Protein AF-A0A7C4JL17-F1 (afdb_monomer)

Sequence (517 aa):
MGEKPTMKNNINKTLPVIAVALLVILSTLANAVNPIVLAQETATTTPSTGVNASKAVNVTEIVIVKARVLKDMLNKSMYLNISDELKNKIEELLNIDLSTLGIEELREWIHDATKVLASVSSELKMGKAFRVGIVLQRYLNGLREALMNRIKALANKYNLSVEELKEKIEEVLTNTTNASDINKLSRQLLERLRNIETIMVKEFAEKAKEYNYRYTERVRGGEAKGLDVAIKHIREAIKILNRTLEKLKNVNASPQAIETIENIIERLKIVEEVLEGVVEEIGETVKPEVQKVGEAFNATLKMLICRANHSINELLEEVKSLRERAANFSDILSKIDELEVQLLGLMEKLRNVEYVSEVKEILDTVSEVRLKVMQLCRQVNVLTNEYSKKINEKIKEITYNLIKEAEKKLGEVKDLYSKVKKEVESIVCIQIFPPPPKCVIVENIKKMLPFIEKQINEAEQDLSDAKKSFDQQDYAKAMANAQRALAKIIAAENQLSSLERMLKTAEKEPGQQGGNR

Structure (mmCIF, N/CA/C/O backbone):
data_AF-A0A7C4JL17-F1
#
_entry.id   AF-A0A7C4JL17-F1
#
loop_
_atom_site.group_PDB
_atom_site.id
_atom_site.type_symbol
_atom_site.label_atom_id
_atom_site.label_alt_id
_atom_site.label_comp_id
_atom_site.label_asym_id
_atom_site.label_entity_id
_atom_site.label_seq_id
_atom_site.pdbx_PDB_ins_code
_atom_site.Cartn_x
_atom_site.Cartn_y
_atom_site.Cartn_z
_atom_site.occupancy
_atom_site.B_iso_or_equiv
_atom_site.auth_seq_id
_atom_site.auth_comp_id
_atom_site.auth_asym_id
_atom_site.auth_atom_id
_atom_site.pdbx_PDB_model_num
ATOM 1 N N . MET A 1 1 ? 0.763 -35.417 -0.936 1.00 34.88 1 MET A N 1
ATOM 2 C CA . MET A 1 1 ? -0.177 -34.822 -1.910 1.00 34.88 1 MET A CA 1
ATOM 3 C C . MET A 1 1 ? -0.916 -33.711 -1.185 1.00 34.88 1 MET A C 1
ATOM 5 O O . MET A 1 1 ? -1.733 -34.017 -0.334 1.00 34.88 1 MET A O 1
ATOM 9 N N . GLY A 1 2 ? -0.517 -32.454 -1.384 1.00 29.19 2 GLY A N 1
ATOM 10 C CA . GLY A 1 2 ? -1.037 -31.311 -0.627 1.00 29.19 2 GLY A CA 1
ATOM 11 C C . GLY A 1 2 ? -1.358 -30.158 -1.568 1.00 29.19 2 GLY A C 1
ATOM 12 O O . GLY A 1 2 ? -0.508 -29.756 -2.364 1.00 29.19 2 GLY A O 1
ATOM 13 N N . GLU A 1 3 ? -2.600 -29.686 -1.505 1.00 31.14 3 GLU A N 1
ATOM 14 C CA . GLU A 1 3 ? -3.134 -28.575 -2.289 1.00 31.14 3 GLU A CA 1
ATOM 15 C C . GLU A 1 3 ? -2.400 -27.262 -1.972 1.00 31.14 3 GLU A C 1
ATOM 17 O O . GLU A 1 3 ? -2.209 -26.886 -0.816 1.00 31.14 3 GLU A O 1
ATOM 22 N N . LYS A 1 4 ? -1.983 -26.545 -3.023 1.00 27.30 4 LYS A N 1
ATOM 23 C CA . LYS A 1 4 ? -1.422 -25.190 -2.926 1.00 27.30 4 LYS A CA 1
ATOM 24 C C . LYS A 1 4 ? -2.550 -24.168 -2.726 1.00 27.30 4 LYS A C 1
ATOM 26 O O . LYS A 1 4 ? -3.485 -24.162 -3.526 1.00 27.30 4 LYS A O 1
ATOM 31 N N . PRO A 1 5 ? -2.436 -23.218 -1.780 1.00 31.23 5 PRO A N 1
ATOM 32 C CA . PRO A 1 5 ? -3.380 -22.117 -1.676 1.00 31.23 5 PRO A CA 1
ATOM 33 C C . PRO A 1 5 ? -3.057 -21.047 -2.729 1.00 31.23 5 PRO A C 1
ATOM 35 O O . PRO A 1 5 ? -1.978 -20.452 -2.745 1.00 31.23 5 PRO A O 1
ATOM 38 N N . THR A 1 6 ? -4.002 -20.774 -3.626 1.00 30.95 6 THR A N 1
ATOM 39 C CA . THR A 1 6 ? -3.917 -19.668 -4.588 1.00 30.95 6 THR A CA 1
ATOM 40 C C . THR A 1 6 ? -4.226 -18.335 -3.900 1.00 30.95 6 THR A C 1
ATOM 42 O O . THR A 1 6 ? -5.388 -18.013 -3.641 1.00 30.95 6 THR A O 1
ATOM 45 N N . MET A 1 7 ? -3.193 -17.533 -3.622 1.00 30.62 7 MET A N 1
ATOM 46 C CA . MET A 1 7 ? -3.338 -16.139 -3.186 1.00 30.62 7 MET A CA 1
ATOM 47 C C . MET A 1 7 ? -3.744 -15.235 -4.360 1.00 30.62 7 MET A C 1
ATOM 49 O O . MET A 1 7 ? -3.026 -15.088 -5.349 1.00 30.62 7 MET A O 1
ATOM 53 N N . LYS A 1 8 ? -4.912 -14.602 -4.222 1.00 32.41 8 LYS A N 1
ATOM 54 C CA . LYS A 1 8 ? -5.437 -13.554 -5.105 1.00 32.41 8 LYS A CA 1
ATOM 55 C C . LYS A 1 8 ? -4.614 -12.265 -4.941 1.00 32.41 8 LYS A C 1
ATOM 57 O O . LYS A 1 8 ? -4.600 -11.683 -3.861 1.00 32.41 8 LYS A O 1
ATOM 62 N N . ASN A 1 9 ? -3.986 -11.789 -6.019 1.00 34.09 9 ASN A N 1
ATOM 63 C CA . ASN A 1 9 ? -3.338 -10.472 -6.072 1.00 34.09 9 ASN A CA 1
ATOM 64 C C . ASN A 1 9 ? -4.384 -9.342 -6.006 1.00 34.09 9 ASN A C 1
ATOM 66 O O . ASN A 1 9 ? -5.317 -9.300 -6.807 1.00 34.09 9 ASN A O 1
ATOM 70 N N . ASN A 1 10 ? -4.193 -8.408 -5.071 1.00 33.84 10 ASN A N 1
ATOM 71 C CA . ASN A 1 10 ? -5.109 -7.306 -4.745 1.00 33.84 10 ASN A CA 1
ATOM 72 C C . ASN A 1 10 ? -4.818 -5.977 -5.477 1.00 33.84 10 ASN A C 1
ATOM 74 O O . ASN A 1 10 ? -5.416 -4.968 -5.129 1.00 33.84 10 ASN A O 1
ATOM 78 N N . ILE A 1 11 ? -3.959 -5.945 -6.501 1.00 33.44 11 ILE A N 1
ATOM 79 C CA . ILE A 1 11 ? -3.524 -4.668 -7.109 1.00 33.44 11 ILE A CA 1
ATOM 80 C C . ILE A 1 11 ? -4.403 -4.232 -8.303 1.00 33.44 11 ILE A C 1
ATOM 82 O O . ILE A 1 11 ? -4.605 -3.044 -8.498 1.00 33.44 11 ILE A O 1
ATOM 86 N N . ASN A 1 12 ? -5.069 -5.152 -9.016 1.00 36.03 12 ASN A N 1
ATOM 87 C CA . ASN A 1 12 ? -6.008 -4.800 -10.106 1.00 36.03 12 ASN A CA 1
ATOM 88 C C . ASN A 1 12 ? -7.471 -4.642 -9.659 1.00 36.03 12 ASN A C 1
ATOM 90 O O . ASN A 1 12 ? -8.368 -4.510 -10.489 1.00 36.03 12 ASN A O 1
ATOM 94 N N . LYS A 1 13 ? -7.734 -4.655 -8.347 1.00 36.97 13 LYS A N 1
ATOM 95 C CA . LYS A 1 13 ? -9.071 -4.352 -7.831 1.00 36.97 13 LYS A CA 1
ATOM 96 C C . LYS A 1 13 ? -9.331 -2.854 -7.768 1.00 36.97 13 LYS A C 1
ATOM 98 O O . LYS A 1 13 ? -10.483 -2.474 -7.838 1.00 36.97 13 LYS A O 1
ATOM 103 N N . THR A 1 14 ? -8.324 -1.993 -7.676 1.00 33.81 14 THR A N 1
ATOM 104 C CA . THR A 1 14 ? -8.554 -0.587 -7.324 1.00 33.81 14 THR A CA 1
ATOM 105 C C . THR A 1 14 ? -9.186 0.237 -8.440 1.00 33.81 14 THR A C 1
ATOM 107 O O . THR A 1 14 ? -10.085 0.989 -8.125 1.00 33.81 14 THR A O 1
ATOM 110 N N . LEU A 1 15 ? -8.875 0.078 -9.730 1.00 33.06 15 LEU A N 1
ATOM 111 C CA . LEU A 1 15 ? -9.491 0.952 -10.752 1.00 33.06 15 LEU A CA 1
ATOM 112 C C . LEU A 1 15 ? -11.009 0.717 -10.963 1.00 33.06 15 LEU A C 1
ATOM 114 O O . LEU A 1 15 ? -11.773 1.683 -10.908 1.00 33.06 15 LEU A O 1
ATOM 118 N N . PRO A 1 16 ? -11.493 -0.533 -11.128 1.00 37.47 16 PRO A N 1
ATOM 119 C CA . PRO A 1 16 ? -12.928 -0.806 -11.230 1.00 37.47 16 PRO A CA 1
ATOM 120 C C . PRO A 1 16 ? -13.641 -0.647 -9.883 1.00 37.47 16 PRO A C 1
ATOM 122 O O . PRO A 1 16 ? -14.788 -0.219 -9.854 1.00 37.47 16 PRO A O 1
ATOM 125 N N . VAL A 1 17 ? -12.974 -0.949 -8.757 1.00 33.75 17 VAL A N 1
ATOM 126 C CA . VAL A 1 17 ? -13.550 -0.745 -7.416 1.00 33.75 17 VAL A CA 1
ATOM 127 C C . VAL A 1 17 ? -13.583 0.731 -7.045 1.00 33.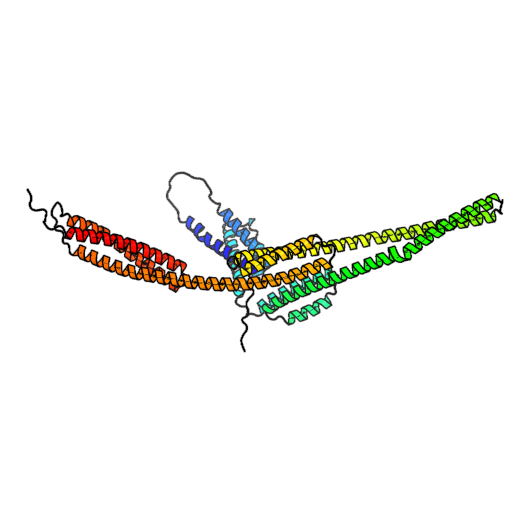75 17 VAL A C 1
ATOM 129 O O . VAL A 1 17 ? -14.509 1.105 -6.355 1.00 33.75 17 VAL A O 1
ATOM 132 N N . ILE A 1 18 ? -12.677 1.586 -7.529 1.00 36.41 18 ILE A N 1
ATOM 133 C CA . ILE A 1 18 ? -12.749 3.045 -7.352 1.00 36.41 18 ILE A CA 1
ATOM 134 C C . ILE A 1 18 ? -13.888 3.614 -8.198 1.00 36.41 18 ILE A C 1
ATOM 136 O O . ILE A 1 18 ? -14.651 4.416 -7.680 1.00 36.41 18 ILE A O 1
ATOM 140 N N . ALA A 1 19 ? -14.089 3.153 -9.438 1.00 35.94 19 ALA A N 1
ATOM 141 C CA . ALA A 1 19 ? -15.230 3.568 -10.261 1.00 35.94 19 ALA A CA 1
ATOM 142 C C . ALA A 1 19 ? -16.581 3.094 -9.681 1.00 35.94 19 ALA A C 1
ATOM 144 O O . ALA A 1 19 ? -17.534 3.866 -9.609 1.00 35.94 19 ALA A O 1
ATOM 145 N N . VAL A 1 20 ? -16.653 1.850 -9.191 1.00 37.78 20 VAL A N 1
ATOM 146 C CA . VAL A 1 20 ? -17.841 1.292 -8.522 1.00 37.78 20 VAL A CA 1
ATOM 147 C C . VAL A 1 20 ? -18.038 1.890 -7.123 1.00 37.78 20 VAL A C 1
ATOM 149 O O . VAL A 1 20 ? -19.175 2.122 -6.735 1.00 37.78 20 VAL A O 1
ATOM 152 N N . ALA A 1 21 ? -16.975 2.200 -6.376 1.00 34.97 21 ALA A N 1
ATOM 153 C CA . ALA A 1 21 ? -17.054 2.883 -5.084 1.00 34.97 21 ALA A CA 1
ATOM 154 C C . ALA A 1 21 ? -17.441 4.353 -5.252 1.00 34.97 21 ALA A C 1
ATOM 156 O O . ALA A 1 21 ? -18.244 4.825 -4.466 1.00 34.97 21 ALA A O 1
ATOM 157 N N . LEU A 1 22 ? -16.980 5.052 -6.294 1.00 37.81 22 LEU A N 1
ATOM 158 C CA . LEU A 1 22 ? -17.466 6.389 -6.655 1.00 37.81 22 LEU A CA 1
ATOM 159 C C . LEU A 1 22 ? -18.948 6.349 -7.034 1.00 37.81 22 LEU A C 1
ATOM 161 O O . LEU A 1 22 ? -19.714 7.153 -6.518 1.00 37.81 22 LEU A O 1
ATOM 165 N N . LEU A 1 23 ? -19.383 5.374 -7.840 1.00 38.16 23 LEU A N 1
ATOM 166 C CA . LEU A 1 23 ? -20.800 5.170 -8.176 1.00 38.16 23 LEU A CA 1
ATOM 167 C C . LEU A 1 23 ? -21.657 4.822 -6.946 1.00 38.16 23 LEU A C 1
ATOM 169 O O . LEU A 1 23 ? -22.775 5.315 -6.820 1.00 38.16 23 LEU A O 1
ATOM 173 N N . VAL A 1 24 ? -21.141 4.018 -6.010 1.00 37.28 24 VAL A N 1
ATOM 174 C CA . VAL A 1 24 ? -21.837 3.664 -4.762 1.00 37.28 24 VAL A CA 1
ATOM 175 C C . VAL A 1 24 ? -21.875 4.851 -3.794 1.00 37.28 24 VAL A C 1
ATOM 177 O O . VAL A 1 24 ? -22.960 5.173 -3.322 1.00 37.28 24 VAL A O 1
ATOM 180 N N . ILE A 1 25 ? -20.761 5.560 -3.577 1.00 37.00 25 ILE A N 1
ATOM 181 C CA . ILE A 1 25 ? -20.659 6.744 -2.702 1.00 37.00 25 ILE A CA 1
ATOM 182 C C . ILE A 1 25 ? -21.536 7.895 -3.226 1.00 37.00 25 ILE A C 1
ATOM 184 O O . ILE A 1 25 ? -22.230 8.551 -2.446 1.00 37.00 25 ILE A O 1
ATOM 188 N N . LEU A 1 26 ? -21.594 8.098 -4.547 1.00 39.69 26 LEU A N 1
ATOM 189 C CA . LEU A 1 26 ? -22.442 9.119 -5.173 1.00 39.69 26 LEU A CA 1
ATOM 190 C C . LEU A 1 26 ? -23.929 8.721 -5.180 1.00 39.69 26 LEU A C 1
ATOM 192 O O . LEU A 1 26 ? -24.779 9.583 -4.967 1.00 39.69 26 LEU A O 1
ATOM 196 N N . SER A 1 27 ? -24.260 7.428 -5.301 1.00 37.34 27 SER A N 1
ATOM 197 C CA . SER A 1 27 ? -25.641 6.941 -5.121 1.00 37.34 27 SER A CA 1
ATOM 198 C C . SER A 1 27 ? -26.127 7.039 -3.665 1.00 37.34 27 SER A C 1
ATOM 200 O O . SER A 1 27 ? -27.294 7.340 -3.421 1.00 37.34 27 SER A O 1
ATOM 202 N N . THR A 1 28 ? -25.235 6.866 -2.680 1.00 35.34 28 THR A N 1
ATOM 203 C CA . THR A 1 28 ? -25.558 7.065 -1.258 1.00 35.34 28 THR A CA 1
ATOM 204 C C . THR A 1 28 ? -25.693 8.543 -0.895 1.00 35.34 28 THR A C 1
ATOM 206 O O . THR A 1 28 ? -26.570 8.884 -0.108 1.00 35.34 28 THR A O 1
ATOM 209 N N . LEU A 1 29 ? -24.911 9.436 -1.516 1.00 34.03 29 LEU A N 1
ATOM 210 C CA . LEU A 1 29 ? -25.085 10.890 -1.392 1.00 34.03 29 LEU A CA 1
ATOM 211 C C . LEU A 1 29 ? -26.396 11.366 -2.041 1.00 34.03 29 LEU A C 1
ATOM 213 O O . LEU A 1 29 ? -27.084 12.207 -1.472 1.00 34.03 29 LEU A O 1
ATOM 217 N N . ALA A 1 30 ? -26.799 10.782 -3.174 1.00 33.91 30 ALA A N 1
ATOM 218 C CA . ALA A 1 30 ? -28.079 11.085 -3.818 1.00 33.91 30 ALA A CA 1
ATOM 219 C C . ALA A 1 30 ? -29.302 10.654 -2.978 1.00 33.91 30 ALA A C 1
ATOM 221 O O . ALA A 1 30 ? -30.322 11.341 -3.002 1.00 33.91 30 ALA A O 1
ATOM 222 N N . ASN A 1 31 ? -29.186 9.570 -2.199 1.00 36.12 31 ASN A N 1
ATOM 223 C CA . ASN A 1 31 ? -30.238 9.094 -1.290 1.00 36.12 31 ASN A CA 1
ATOM 224 C C . ASN A 1 31 ? -30.236 9.800 0.081 1.00 36.12 31 ASN A C 1
ATOM 226 O O . ASN A 1 31 ? -31.291 9.914 0.701 1.00 36.12 31 ASN A O 1
ATOM 230 N N . ALA A 1 32 ? -29.092 10.314 0.547 1.00 31.78 32 ALA A N 1
ATOM 231 C CA . ALA A 1 32 ? -28.976 11.036 1.820 1.00 31.78 32 ALA A CA 1
ATOM 232 C C . ALA A 1 32 ? -29.532 12.476 1.776 1.00 31.78 32 ALA A C 1
ATOM 234 O O . ALA A 1 32 ? -29.839 13.046 2.820 1.00 31.78 32 ALA A O 1
ATOM 235 N N . VAL A 1 33 ? -29.701 13.057 0.583 1.00 32.91 33 VAL A N 1
ATOM 236 C CA . VAL A 1 33 ? -30.260 14.413 0.396 1.00 32.91 33 VAL A CA 1
ATOM 237 C C . VAL A 1 33 ? -31.793 14.403 0.249 1.00 32.91 33 VAL A C 1
ATOM 239 O O . VAL A 1 33 ? -32.441 15.417 0.501 1.00 32.91 33 VAL A O 1
ATOM 242 N N . ASN A 1 34 ? -32.403 13.254 -0.064 1.00 35.84 34 ASN A N 1
ATOM 243 C CA . ASN A 1 34 ? -33.861 13.119 -0.187 1.00 35.84 34 ASN A CA 1
ATOM 244 C C . ASN A 1 34 ? -34.656 13.473 1.094 1.00 35.84 34 ASN A C 1
ATOM 246 O O . ASN A 1 34 ? -35.668 14.161 0.972 1.00 35.84 34 ASN A O 1
ATOM 250 N N . PRO A 1 35 ? -34.233 13.096 2.320 1.00 33.00 35 PRO A N 1
ATOM 251 C CA . PRO A 1 35 ? -34.974 13.479 3.524 1.00 33.00 35 PRO A CA 1
ATOM 252 C C . PRO A 1 35 ? -34.793 14.952 3.934 1.00 33.00 35 PRO A C 1
ATOM 254 O O . PRO A 1 35 ? -35.620 15.465 4.680 1.00 33.00 35 PRO A O 1
ATOM 257 N N . ILE A 1 36 ? -33.764 15.656 3.442 1.00 34.91 36 ILE A N 1
ATOM 258 C CA . ILE A 1 36 ? -33.532 17.078 3.777 1.00 34.91 36 ILE A CA 1
ATOM 259 C C . ILE A 1 36 ? -34.466 17.995 2.970 1.00 34.91 36 ILE A C 1
ATOM 261 O O . ILE A 1 36 ? -34.885 19.034 3.471 1.00 34.91 36 ILE A O 1
ATOM 265 N N . VAL A 1 37 ? -34.849 17.584 1.756 1.00 34.25 37 VAL A N 1
ATOM 266 C CA . VAL A 1 37 ? -35.782 18.332 0.893 1.00 34.25 37 VAL A CA 1
ATOM 267 C C . VAL A 1 37 ? -37.245 18.042 1.254 1.00 34.25 37 VAL A C 1
ATOM 269 O O . VAL A 1 37 ? -38.059 18.958 1.255 1.00 34.25 37 VAL A O 1
ATOM 272 N N . LEU A 1 38 ? -37.574 16.811 1.665 1.00 33.25 38 LEU A N 1
ATOM 273 C CA . LEU A 1 38 ? -38.927 16.452 2.123 1.00 33.25 38 LEU A CA 1
ATOM 274 C C . LEU A 1 38 ? -39.275 17.004 3.520 1.00 33.25 38 LEU A C 1
ATOM 276 O O . LEU A 1 38 ? -40.448 17.185 3.828 1.00 33.25 38 LEU A O 1
ATOM 280 N N . ALA A 1 39 ? -38.284 17.316 4.365 1.00 33.97 39 ALA A N 1
ATOM 281 C CA . ALA A 1 39 ? -38.522 17.885 5.697 1.00 33.97 39 ALA A CA 1
ATOM 282 C C . ALA A 1 39 ? -38.879 19.387 5.687 1.00 33.97 39 ALA A C 1
ATOM 284 O O . ALA A 1 39 ? -39.313 19.913 6.712 1.00 33.97 39 ALA A O 1
ATOM 285 N N . GLN A 1 40 ? -38.711 20.089 4.559 1.00 34.72 40 GLN A N 1
ATOM 286 C CA . GLN A 1 40 ? -39.036 21.518 4.447 1.00 34.72 40 GLN A CA 1
ATOM 287 C C . GLN A 1 40 ? -40.470 21.799 3.964 1.00 34.72 40 GLN A C 1
ATOM 289 O O . GLN A 1 40 ? -40.908 22.943 4.045 1.00 34.72 40 GLN A O 1
ATOM 294 N N . GLU A 1 41 ? -41.236 20.784 3.547 1.00 34.38 41 GLU A N 1
ATOM 295 C CA . GLU A 1 41 ? -42.632 20.955 3.103 1.00 34.38 41 GLU A CA 1
ATOM 296 C C . GLU A 1 41 ? -43.682 20.795 4.221 1.00 34.38 41 GLU A C 1
ATOM 298 O O . GLU A 1 41 ? -44.843 21.138 4.018 1.00 34.38 41 GLU A O 1
ATOM 303 N N . THR A 1 42 ? -43.311 20.361 5.432 1.00 33.06 42 THR A N 1
ATOM 304 C CA . THR A 1 42 ? -44.276 20.172 6.541 1.00 33.06 42 THR A CA 1
ATOM 305 C C . THR A 1 42 ? -44.393 21.339 7.526 1.00 33.06 42 THR A C 1
ATOM 307 O O . THR A 1 42 ? -45.070 21.207 8.541 1.00 33.06 42 THR A O 1
ATOM 310 N N . ALA A 1 43 ? -43.788 22.497 7.258 1.00 29.77 43 ALA A N 1
ATOM 311 C CA . ALA A 1 43 ? -43.913 23.670 8.126 1.00 29.77 43 ALA A CA 1
ATOM 312 C C . ALA A 1 43 ? -44.765 24.764 7.467 1.00 29.77 43 ALA A C 1
ATOM 314 O O . ALA A 1 43 ? -44.246 25.740 6.929 1.00 29.77 43 ALA A O 1
ATOM 315 N N . THR A 1 44 ? -46.091 24.623 7.530 1.00 32.44 44 THR A N 1
ATOM 316 C CA . THR A 1 44 ? -47.012 25.744 7.300 1.00 32.44 44 THR A CA 1
ATOM 317 C C . THR A 1 44 ? -47.584 26.264 8.620 1.00 32.44 44 THR A C 1
ATOM 319 O O . THR A 1 44 ? -48.116 25.518 9.435 1.00 32.44 44 THR A O 1
ATOM 322 N N . THR A 1 45 ? -47.522 27.595 8.751 1.00 34.97 45 THR A N 1
ATOM 323 C CA . THR A 1 45 ? -48.294 28.503 9.625 1.00 34.97 45 THR A CA 1
ATOM 324 C C . THR A 1 45 ? -47.864 28.708 11.086 1.00 34.97 45 THR A C 1
ATOM 326 O O . THR A 1 45 ? -48.398 28.112 12.013 1.00 34.97 45 THR A O 1
ATOM 329 N N . THR A 1 46 ? -47.004 29.709 11.317 1.00 29.67 46 THR A N 1
ATOM 330 C CA . THR A 1 46 ? -47.267 30.806 12.283 1.00 29.67 46 THR A CA 1
ATOM 331 C C . THR A 1 46 ? -46.295 31.975 12.048 1.00 29.67 46 THR A C 1
ATOM 333 O O . THR A 1 46 ? -45.131 31.729 11.732 1.00 29.67 46 THR A O 1
ATOM 336 N N . PRO A 1 47 ? -46.730 33.249 12.146 1.00 38.28 47 PRO A N 1
ATOM 337 C CA . PRO A 1 47 ? -45.878 34.390 11.841 1.00 38.28 47 PRO A CA 1
ATOM 338 C C . PRO A 1 47 ? -45.137 34.850 13.100 1.00 38.28 47 PRO A C 1
ATOM 340 O O . PRO A 1 47 ? -45.762 35.219 14.092 1.00 38.28 47 PRO A O 1
ATOM 343 N N . SER A 1 48 ? -43.807 34.911 13.053 1.00 28.69 48 SER A N 1
ATOM 344 C CA . SER A 1 48 ? -43.058 35.773 13.968 1.00 28.69 48 SER A CA 1
ATOM 345 C C . SER A 1 48 ? -41.914 36.468 13.243 1.00 28.69 48 SER A C 1
ATOM 347 O O . SER A 1 48 ? -41.027 35.846 12.666 1.00 28.69 48 SER A O 1
ATOM 349 N N . THR A 1 49 ? -41.995 37.787 13.291 1.00 35.28 49 THR A N 1
ATOM 350 C CA . THR A 1 49 ? -41.027 38.810 12.910 1.00 35.28 49 THR A CA 1
ATOM 351 C C . THR A 1 49 ? -39.562 38.486 13.204 1.00 35.28 49 THR A C 1
ATOM 353 O O . THR A 1 49 ? -39.207 38.193 14.341 1.00 35.28 49 THR A O 1
ATOM 356 N N . GLY A 1 50 ? -38.715 38.764 12.208 1.00 35.19 50 GLY A N 1
ATOM 357 C CA . GLY A 1 50 ? -37.408 39.387 12.422 1.00 35.19 50 GLY A CA 1
ATOM 358 C C . GLY A 1 50 ? -36.173 38.485 12.335 1.00 35.19 50 GLY A C 1
ATOM 359 O O . GLY A 1 50 ? -35.984 37.592 13.146 1.00 35.19 50 GLY A O 1
ATOM 360 N N . VAL A 1 51 ? -35.261 38.903 11.444 1.00 32.53 51 VAL A N 1
ATOM 361 C CA . VAL A 1 51 ? -33.795 38.717 11.508 1.00 32.53 51 VAL A CA 1
ATOM 362 C C . VAL A 1 51 ? -33.233 37.393 10.950 1.00 32.53 51 VAL A C 1
ATOM 364 O O . VAL A 1 51 ? -32.958 36.453 11.683 1.00 32.53 51 VAL A O 1
ATOM 367 N N . ASN A 1 52 ? -32.994 37.356 9.629 1.00 33.00 52 ASN A N 1
ATOM 368 C CA . ASN A 1 52 ? -31.671 37.159 8.992 1.00 33.00 52 ASN A CA 1
ATOM 369 C C . ASN A 1 52 ? -31.800 36.638 7.551 1.00 33.00 52 ASN A C 1
ATOM 371 O O . ASN A 1 52 ? -32.087 35.470 7.299 1.00 33.00 52 ASN A O 1
ATOM 375 N N . ALA A 1 53 ? -31.508 37.514 6.591 1.00 40.75 53 ALA A N 1
ATOM 376 C CA . ALA A 1 53 ? -31.246 37.136 5.213 1.00 40.75 53 ALA A CA 1
ATOM 377 C C . ALA A 1 53 ? -29.829 36.546 5.102 1.00 40.75 53 ALA A C 1
ATOM 379 O O . ALA A 1 53 ? -28.851 37.288 5.066 1.00 40.75 53 ALA A O 1
ATOM 380 N N . SER A 1 54 ? -29.709 35.219 5.011 1.00 37.19 54 SER A N 1
ATOM 381 C CA . SER A 1 54 ? -28.548 34.580 4.376 1.00 37.19 54 SER A CA 1
ATOM 382 C C . SER A 1 54 ? -28.869 33.154 3.904 1.00 37.19 54 SER A C 1
ATOM 384 O O . SER A 1 54 ? -29.193 32.294 4.717 1.00 37.19 54 SER A O 1
ATOM 386 N N . LYS A 1 55 ? -28.714 32.925 2.589 1.00 41.72 55 LYS A N 1
ATOM 387 C CA . LYS A 1 55 ? -28.722 31.638 1.854 1.00 41.72 55 LYS A CA 1
ATOM 388 C C . LYS A 1 55 ? -30.023 30.815 1.860 1.00 41.72 55 LYS A C 1
ATOM 390 O O . LYS A 1 55 ? -30.050 29.683 2.333 1.00 41.72 55 LYS A O 1
ATOM 395 N N . ALA A 1 56 ? -31.056 31.312 1.179 1.00 39.16 56 ALA A N 1
ATOM 396 C CA . ALA A 1 56 ? -32.006 30.413 0.521 1.00 39.16 56 ALA A CA 1
ATOM 397 C C . ALA A 1 56 ? -31.318 29.847 -0.735 1.00 39.16 56 ALA A C 1
ATOM 399 O O . ALA A 1 56 ? -31.134 30.563 -1.717 1.00 39.16 56 ALA A O 1
ATOM 400 N N . VAL A 1 57 ? -30.841 28.601 -0.679 1.00 45.81 57 VAL A N 1
ATOM 401 C CA . VAL A 1 57 ? -30.306 27.914 -1.863 1.00 45.81 57 VAL A CA 1
ATOM 402 C C . VAL A 1 57 ? -31.464 27.734 -2.843 1.00 45.81 57 VAL A C 1
ATOM 404 O O . VAL A 1 57 ? -32.479 27.133 -2.497 1.00 45.81 57 VAL A O 1
ATOM 407 N N . ASN A 1 58 ? -31.337 28.299 -4.042 1.00 62.09 58 ASN A N 1
ATOM 408 C CA . ASN A 1 58 ? -32.386 28.280 -5.051 1.00 62.09 58 ASN A CA 1
ATOM 409 C C . ASN A 1 58 ? -32.622 26.827 -5.501 1.00 62.09 58 ASN A C 1
ATOM 411 O O . ASN A 1 58 ? -31.754 26.214 -6.121 1.00 62.09 58 ASN A O 1
ATOM 415 N N . VAL A 1 59 ? -33.777 26.252 -5.149 1.00 57.53 59 VAL A N 1
ATOM 416 C CA . VAL A 1 59 ? -34.131 24.841 -5.406 1.00 57.53 59 VAL A CA 1
ATOM 417 C C . VAL A 1 59 ? -33.948 24.481 -6.886 1.00 57.53 59 VAL A C 1
ATOM 419 O O . VAL A 1 59 ? -33.484 23.389 -7.210 1.00 57.53 59 VAL A O 1
ATOM 422 N N . THR A 1 60 ? -34.208 25.431 -7.782 1.00 62.31 60 THR A N 1
ATOM 423 C CA . THR A 1 60 ? -34.022 25.303 -9.231 1.00 62.31 60 THR A CA 1
ATOM 424 C C . THR A 1 60 ? -32.560 25.070 -9.625 1.00 62.31 60 THR A C 1
ATOM 426 O O . THR A 1 60 ? -32.272 24.223 -10.470 1.00 62.31 60 THR A O 1
ATOM 429 N N . GLU A 1 61 ? -31.610 25.752 -8.980 1.00 61.81 61 GLU A N 1
ATOM 430 C CA . GLU A 1 61 ? -30.177 25.584 -9.259 1.00 61.81 61 GLU A CA 1
ATOM 431 C C . GLU A 1 61 ? -29.678 24.202 -8.825 1.00 61.81 61 GLU A C 1
ATOM 433 O O . GLU A 1 61 ? -28.898 23.573 -9.541 1.00 61.81 61 GLU A O 1
ATOM 438 N N . ILE A 1 62 ? -30.174 23.682 -7.696 1.00 68.81 62 ILE A N 1
ATOM 439 C CA . ILE A 1 62 ? -29.821 22.339 -7.209 1.00 68.81 62 ILE A CA 1
ATOM 440 C C . ILE A 1 62 ? -30.270 21.268 -8.212 1.00 68.81 62 ILE A C 1
ATOM 442 O O . ILE A 1 62 ? -29.517 20.339 -8.517 1.00 68.81 62 ILE A O 1
ATOM 446 N N . VAL A 1 63 ? -31.490 21.397 -8.739 1.00 71.44 63 VAL A N 1
ATOM 447 C CA . VAL A 1 63 ? -32.078 20.438 -9.685 1.00 71.44 63 VAL A CA 1
ATOM 448 C C . VAL A 1 63 ? -31.318 20.467 -11.021 1.00 71.44 63 VAL A C 1
ATOM 450 O O . VAL A 1 63 ? -30.936 19.411 -11.524 1.00 71.44 63 VAL A O 1
ATOM 453 N N . ILE A 1 64 ? -30.961 21.651 -11.530 1.00 71.88 64 ILE A N 1
ATOM 454 C CA . ILE A 1 64 ? -30.148 21.798 -12.754 1.00 71.88 64 ILE A CA 1
ATOM 455 C C . ILE A 1 64 ? -28.746 21.199 -12.583 1.00 71.88 64 ILE A C 1
ATOM 457 O O . ILE A 1 64 ? -28.258 20.482 -13.463 1.00 71.88 64 ILE A O 1
ATOM 461 N N . VAL A 1 65 ? -28.088 21.452 -11.448 1.00 69.88 65 VAL A N 1
ATOM 462 C CA . VAL A 1 65 ? -26.763 20.879 -11.157 1.00 69.88 65 VAL A CA 1
ATOM 463 C C . VAL A 1 65 ? -26.841 19.353 -11.089 1.00 69.88 65 VAL A C 1
ATOM 465 O O . VAL A 1 65 ? -25.996 18.671 -11.673 1.00 69.88 65 VAL A O 1
ATOM 468 N N . LYS A 1 66 ? -27.881 18.802 -10.451 1.00 74.38 66 LYS A N 1
ATOM 469 C CA . LYS A 1 66 ? -28.103 17.352 -10.369 1.00 74.38 66 LYS A CA 1
ATOM 470 C C . LYS A 1 66 ? -28.311 16.727 -11.751 1.00 74.38 66 LYS A C 1
ATOM 472 O O . LYS A 1 66 ? -27.684 15.709 -12.046 1.00 74.38 66 LYS A O 1
ATOM 477 N N . ALA A 1 67 ? -29.113 17.349 -12.615 1.00 75.56 67 ALA A N 1
ATOM 478 C CA . ALA A 1 67 ? -29.318 16.864 -13.978 1.00 75.56 67 ALA A CA 1
ATOM 479 C C . ALA A 1 67 ? -28.023 16.890 -14.806 1.00 75.56 67 ALA A C 1
ATOM 481 O O . ALA A 1 67 ? -27.700 15.917 -15.485 1.00 75.56 67 ALA A O 1
ATOM 482 N N . ARG A 1 68 ? -27.219 17.955 -14.688 1.00 73.88 68 ARG A N 1
ATOM 483 C CA . ARG A 1 68 ? -25.935 18.067 -15.400 1.00 73.88 68 ARG A CA 1
ATOM 484 C C . ARG A 1 68 ? -24.944 16.974 -14.992 1.00 73.88 68 ARG A C 1
ATOM 486 O O . ARG A 1 68 ? -24.286 16.395 -15.853 1.00 73.88 68 ARG A O 1
ATOM 493 N N . VAL A 1 69 ? -24.860 16.665 -13.697 1.00 68.88 69 VAL A N 1
ATOM 494 C CA . VAL A 1 69 ? -24.005 15.581 -13.184 1.00 68.88 69 VAL A CA 1
ATOM 495 C C . VAL A 1 69 ? -24.469 14.223 -13.713 1.00 68.88 69 VAL A C 1
ATOM 497 O O . VAL A 1 69 ? -23.647 13.428 -14.165 1.00 68.88 69 VAL A O 1
ATOM 500 N N . LEU A 1 70 ? -25.778 13.964 -13.710 1.00 76.25 70 LEU A N 1
ATOM 501 C CA . LEU A 1 70 ? -26.332 12.717 -14.241 1.00 76.25 70 LEU A CA 1
ATOM 502 C C . LEU A 1 70 ? -26.114 12.588 -15.755 1.00 76.25 70 LEU A C 1
ATOM 504 O O . LEU A 1 70 ? -25.792 11.497 -16.220 1.00 76.25 70 LEU A O 1
ATOM 508 N N . LYS A 1 71 ? -26.193 13.688 -16.515 1.00 79.50 71 LYS A N 1
ATOM 509 C CA . LYS A 1 71 ? -25.910 13.704 -17.961 1.00 79.50 71 LYS A CA 1
ATOM 510 C C . LYS A 1 71 ? -24.456 13.335 -18.250 1.00 79.50 71 LYS A C 1
ATOM 512 O O . LYS A 1 71 ? -24.193 12.511 -19.120 1.00 79.50 71 LYS A O 1
ATOM 517 N N . ASP A 1 72 ? -23.515 13.871 -17.474 1.00 68.44 72 ASP A N 1
ATOM 518 C CA . ASP A 1 72 ? -22.097 13.508 -17.580 1.00 68.44 72 ASP A CA 1
ATOM 519 C C . ASP A 1 72 ? -21.845 12.031 -17.212 1.00 68.44 72 ASP A C 1
ATOM 521 O O . ASP A 1 72 ? -21.086 11.328 -17.883 1.00 68.44 72 ASP A O 1
ATOM 525 N N . MET A 1 73 ? -22.533 11.513 -16.188 1.00 64.19 73 MET A N 1
ATOM 526 C CA . MET A 1 73 ? -22.450 10.098 -15.801 1.00 64.19 73 MET A CA 1
ATOM 527 C C . MET A 1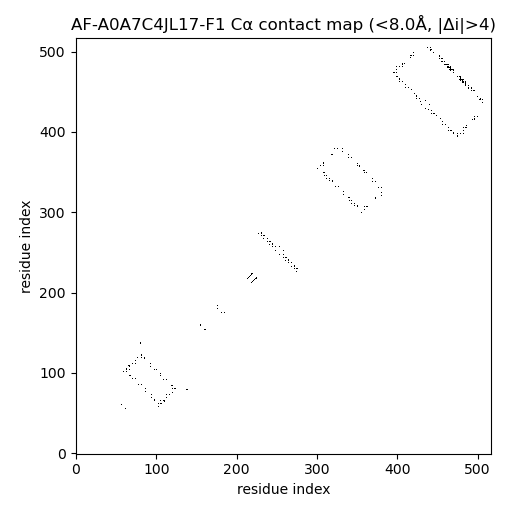 73 ? -23.021 9.150 -16.862 1.00 64.19 73 MET A C 1
ATOM 529 O O . MET A 1 73 ? -22.421 8.109 -17.138 1.00 64.19 73 MET A O 1
ATOM 533 N N . LEU A 1 74 ? -24.154 9.503 -17.468 1.00 78.12 74 LEU A N 1
ATOM 534 C CA . LEU A 1 74 ? -24.755 8.763 -18.578 1.00 78.12 74 LEU A CA 1
ATOM 535 C C . LEU A 1 74 ? -23.817 8.743 -19.792 1.00 78.12 74 LEU A C 1
ATOM 537 O O . LEU A 1 74 ? -23.537 7.675 -20.331 1.00 78.12 74 LEU A O 1
ATOM 541 N N . ASN A 1 75 ? -23.228 9.889 -20.141 1.00 75.88 75 ASN A N 1
ATOM 542 C CA . ASN A 1 75 ? -22.275 10.000 -21.247 1.00 75.88 75 ASN A CA 1
ATOM 543 C C . ASN A 1 75 ? -21.040 9.106 -21.034 1.00 75.88 75 ASN A C 1
ATOM 545 O O . ASN A 1 75 ? -20.624 8.359 -21.916 1.00 75.88 75 ASN A O 1
ATOM 549 N N . LYS A 1 76 ? -20.496 9.083 -19.813 1.00 68.06 76 LYS A N 1
ATOM 550 C CA . LYS A 1 76 ? -19.395 8.174 -19.447 1.00 68.06 76 LYS A CA 1
ATOM 551 C C . LYS A 1 76 ? -19.806 6.698 -19.459 1.00 68.06 76 LYS A C 1
ATOM 553 O O . LYS A 1 76 ? -18.962 5.835 -19.695 1.00 68.06 76 LYS A O 1
ATOM 558 N N . SER A 1 77 ? -21.085 6.401 -19.234 1.00 69.50 77 SER A N 1
ATOM 559 C CA . SER A 1 77 ? -21.613 5.033 -19.227 1.00 69.50 77 SER A CA 1
ATOM 560 C C . SER A 1 77 ? -21.734 4.422 -20.628 1.00 69.50 77 SER A C 1
ATOM 562 O O . SER A 1 77 ? -21.709 3.199 -20.741 1.00 69.50 77 SER A O 1
ATOM 564 N N . MET A 1 78 ? -21.760 5.230 -21.697 1.00 70.50 78 MET A N 1
ATOM 565 C CA . MET A 1 78 ? -21.757 4.744 -23.092 1.00 70.50 78 MET A CA 1
ATOM 566 C C . MET A 1 78 ? -20.501 3.940 -23.454 1.00 70.50 78 MET A C 1
ATOM 568 O O . MET A 1 78 ? -20.546 3.049 -24.304 1.00 70.50 78 MET A O 1
ATOM 572 N N . TYR A 1 79 ? -19.385 4.213 -22.774 1.00 64.88 79 TYR A N 1
ATOM 573 C CA . TYR A 1 79 ? -18.114 3.506 -22.955 1.00 64.88 79 TYR A CA 1
ATOM 574 C C . TYR A 1 79 ? -18.033 2.194 -22.159 1.00 64.88 79 TYR A C 1
ATOM 576 O O . TYR A 1 79 ? -17.022 1.490 -22.220 1.00 64.88 79 TYR A O 1
ATOM 584 N N . LEU A 1 80 ? -19.073 1.862 -21.388 1.00 61.72 80 LEU A N 1
ATOM 585 C CA . LEU A 1 80 ? -19.150 0.625 -20.621 1.00 61.72 80 LEU A CA 1
ATOM 586 C C . LEU A 1 80 ? -19.733 -0.506 -21.478 1.00 61.72 80 LEU A C 1
ATOM 588 O O . LEU A 1 80 ? -20.490 -0.295 -22.425 1.00 61.72 80 LEU A O 1
ATOM 592 N N . ASN A 1 81 ? -19.373 -1.742 -21.132 1.00 60.56 81 ASN A N 1
ATOM 593 C CA . ASN A 1 81 ? -19.851 -2.941 -21.819 1.00 60.56 81 ASN A CA 1
ATOM 594 C C . ASN A 1 81 ? -21.235 -3.366 -21.290 1.00 60.56 81 ASN A C 1
ATOM 596 O O . ASN A 1 81 ? -21.356 -4.390 -20.619 1.00 60.56 81 ASN A O 1
ATOM 600 N N . ILE A 1 82 ? -22.238 -2.526 -21.543 1.00 73.62 82 ILE A N 1
ATOM 601 C CA . ILE A 1 82 ? -23.660 -2.714 -21.205 1.00 73.62 82 ILE A CA 1
ATOM 602 C C . ILE A 1 82 ? -24.464 -3.159 -22.435 1.00 73.62 82 ILE A C 1
ATOM 604 O O . ILE A 1 82 ? -23.970 -3.072 -23.562 1.00 73.62 82 ILE A O 1
ATOM 608 N N . SER A 1 83 ? -25.683 -3.661 -22.225 1.00 77.81 83 SER A N 1
ATOM 609 C CA . SER A 1 83 ? -26.576 -4.079 -23.316 1.00 77.81 83 SER A CA 1
ATOM 610 C C . SER A 1 83 ? -26.885 -2.944 -24.309 1.00 77.81 83 SER A C 1
ATOM 612 O O . SER A 1 83 ? -26.981 -1.779 -23.926 1.00 77.81 83 SER A O 1
ATOM 614 N N . ASP A 1 84 ? -27.071 -3.284 -25.593 1.00 76.12 84 ASP A N 1
ATOM 615 C CA . ASP A 1 84 ? -27.433 -2.305 -26.636 1.00 76.12 84 ASP A CA 1
ATOM 616 C C . ASP A 1 84 ? -28.774 -1.623 -26.325 1.00 76.12 84 ASP A C 1
ATOM 618 O O . ASP A 1 84 ? -28.964 -0.447 -26.605 1.00 76.12 84 ASP A O 1
ATOM 622 N N . GLU A 1 85 ? -29.672 -2.328 -25.635 1.00 77.88 85 GLU A N 1
ATOM 623 C CA . GLU A 1 85 ? -30.925 -1.766 -25.135 1.00 77.88 85 GLU A CA 1
ATOM 624 C C . GLU A 1 85 ? -30.695 -0.653 -24.093 1.00 77.88 85 GLU A C 1
ATOM 626 O O . GLU A 1 85 ? -31.376 0.371 -24.122 1.00 77.88 85 GLU A O 1
ATOM 631 N N . LEU A 1 86 ? -29.715 -0.810 -23.191 1.00 80.56 86 LEU A N 1
ATOM 632 C CA . LEU A 1 86 ? -29.333 0.252 -22.257 1.00 80.56 86 LEU A CA 1
ATOM 633 C C . LEU A 1 86 ? -28.566 1.379 -22.942 1.00 80.56 86 LEU A C 1
ATOM 635 O O . LEU A 1 86 ? -28.761 2.528 -22.561 1.00 80.56 86 LEU A O 1
ATOM 639 N N . LYS A 1 87 ? -27.729 1.086 -23.945 1.00 80.25 87 LYS A N 1
ATOM 640 C CA . LYS A 1 87 ? -27.067 2.137 -24.734 1.00 80.25 87 LYS A CA 1
ATOM 641 C C . LYS A 1 87 ? -28.084 3.016 -25.449 1.00 80.25 87 LYS A C 1
ATOM 643 O O . LYS A 1 87 ? -27.991 4.229 -25.327 1.00 80.25 87 LYS A O 1
ATOM 648 N N . ASN A 1 88 ? -29.093 2.415 -26.076 1.00 86.81 88 ASN A N 1
ATOM 649 C CA . ASN A 1 88 ? -30.164 3.158 -26.739 1.00 86.81 88 ASN A CA 1
ATOM 650 C C . ASN A 1 88 ? -30.940 4.032 -25.740 1.00 86.81 88 ASN A C 1
ATOM 652 O O . ASN A 1 88 ? -31.148 5.211 -25.994 1.00 86.81 88 ASN A O 1
ATOM 656 N N . LYS A 1 89 ? -31.268 3.505 -24.551 1.00 85.25 89 LYS A N 1
ATOM 657 C CA . LYS A 1 89 ? -31.922 4.284 -23.477 1.00 85.25 89 LYS A CA 1
ATOM 658 C C . LYS A 1 89 ? -31.049 5.426 -22.943 1.00 85.25 89 LYS A C 1
ATOM 660 O O . LYS A 1 89 ? -31.561 6.480 -22.574 1.00 85.25 89 LYS A O 1
ATOM 665 N N . ILE A 1 90 ? -29.731 5.232 -22.872 1.00 84.88 90 ILE A N 1
ATOM 666 C CA . ILE A 1 90 ? -28.787 6.297 -22.505 1.00 84.88 90 ILE A CA 1
ATOM 667 C C . ILE A 1 90 ? -28.739 7.360 -23.608 1.00 84.88 90 ILE A C 1
ATOM 669 O O . ILE A 1 90 ? -28.769 8.547 -23.302 1.00 84.88 90 ILE A O 1
ATOM 673 N N . GLU A 1 91 ? -28.691 6.951 -24.872 1.00 87.88 91 GLU A N 1
ATOM 674 C CA . GLU A 1 91 ? -28.642 7.846 -26.029 1.00 87.88 91 GLU A CA 1
ATOM 675 C C . GLU A 1 91 ? -29.920 8.692 -26.155 1.00 87.88 91 GLU A C 1
ATOM 677 O O . GLU A 1 91 ? -29.832 9.910 -26.315 1.00 87.88 91 GLU A O 1
ATOM 682 N N . GLU A 1 92 ? -31.095 8.091 -25.949 1.00 88.88 92 GLU A N 1
ATOM 683 C CA . GLU A 1 92 ? -32.385 8.790 -25.862 1.00 88.88 92 GLU A CA 1
ATOM 684 C C . GLU A 1 92 ? -32.371 9.895 -24.792 1.00 88.88 92 GLU A C 1
ATOM 686 O O . GLU A 1 92 ? -32.774 11.025 -25.065 1.00 88.88 92 GLU A O 1
ATOM 691 N N . LEU A 1 93 ? -31.835 9.614 -23.597 1.00 86.56 93 LEU A N 1
ATOM 692 C CA . LEU A 1 93 ? -31.744 10.597 -22.511 1.00 86.56 93 LEU A CA 1
ATOM 693 C C . LEU A 1 93 ? -30.684 11.681 -22.748 1.00 86.56 93 LEU A C 1
ATOM 695 O O . LEU A 1 93 ? -30.854 12.814 -22.289 1.00 86.56 93 LEU A O 1
ATOM 699 N N . LEU A 1 94 ? -29.583 11.355 -23.434 1.00 87.38 94 LEU A N 1
ATOM 700 C CA . LEU A 1 94 ? -28.513 12.307 -23.755 1.00 87.38 94 LEU A CA 1
ATOM 701 C C . LEU A 1 94 ? -28.930 13.310 -24.837 1.00 87.38 94 LEU A C 1
ATOM 703 O O . LEU A 1 94 ? -28.482 14.463 -24.787 1.00 87.38 94 LEU A O 1
ATOM 707 N N . ASN A 1 95 ? -29.805 12.887 -25.754 1.00 87.62 95 ASN A N 1
ATOM 708 C CA . ASN A 1 95 ? -30.349 13.707 -26.837 1.00 87.62 95 ASN A CA 1
ATOM 709 C C . ASN A 1 95 ? -31.347 14.776 -26.358 1.00 87.62 95 ASN A C 1
ATOM 711 O O . ASN A 1 95 ? -31.646 15.704 -27.106 1.00 87.62 95 ASN A O 1
ATOM 715 N N . ILE A 1 96 ? -31.821 14.696 -25.111 1.00 87.56 96 ILE A N 1
ATOM 716 C CA . ILE A 1 96 ? -32.675 15.724 -24.509 1.00 87.56 96 ILE A CA 1
ATOM 717 C C . ILE A 1 96 ? -31.810 16.914 -24.063 1.00 87.56 96 ILE A C 1
ATOM 719 O O . ILE A 1 96 ? -30.823 16.764 -23.324 1.00 87.56 96 ILE A O 1
ATOM 723 N N . ASP A 1 97 ? -32.178 18.117 -24.507 1.00 84.81 97 ASP A N 1
ATOM 724 C CA . ASP A 1 97 ? -31.546 19.349 -24.045 1.00 84.81 97 ASP A CA 1
ATOM 725 C C . ASP A 1 97 ? -32.082 19.735 -22.658 1.00 84.81 97 ASP A C 1
ATOM 727 O O . ASP A 1 97 ? -33.270 19.970 -22.462 1.00 84.81 97 ASP A O 1
ATOM 731 N N . LEU A 1 98 ? -31.188 19.797 -21.669 1.00 80.94 98 LEU A N 1
ATOM 732 C CA . LEU A 1 98 ? -31.552 20.114 -20.28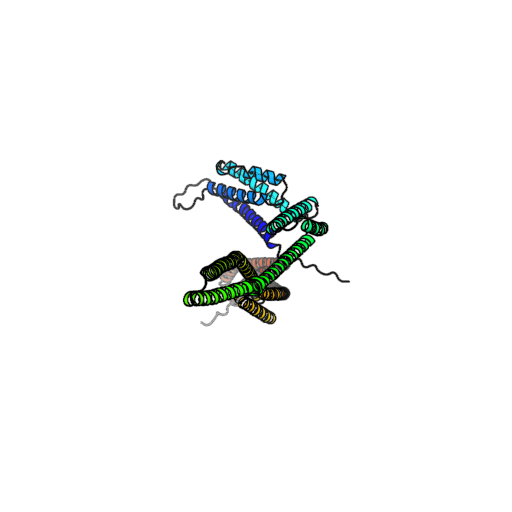5 1.00 80.94 98 LEU A CA 1
ATOM 733 C C . LEU A 1 98 ? -31.908 21.592 -20.106 1.00 80.94 98 LEU A C 1
ATOM 735 O O . LEU A 1 98 ? -32.529 21.953 -19.111 1.00 80.94 98 LEU A O 1
ATOM 739 N N . SER A 1 99 ? -31.482 22.447 -21.039 1.00 77.38 99 SER A N 1
ATOM 740 C CA . SER A 1 99 ? -31.722 23.888 -20.991 1.00 77.38 99 SER A CA 1
ATOM 741 C C . SER A 1 99 ? -33.147 24.279 -21.379 1.00 77.38 99 SER A C 1
ATOM 743 O O . SER A 1 99 ? -33.549 25.408 -21.104 1.00 77.38 99 SER A O 1
ATOM 745 N N . THR A 1 100 ? -33.909 23.369 -21.991 1.00 79.81 100 THR A N 1
ATOM 746 C CA . THR A 1 100 ? -35.277 23.620 -22.467 1.00 79.81 100 THR A CA 1
ATOM 747 C C . THR A 1 100 ? -36.362 23.045 -21.558 1.00 79.81 100 THR A C 1
ATOM 749 O O . THR A 1 100 ? -37.536 23.289 -21.812 1.00 79.81 100 THR A O 1
ATOM 752 N N . LEU A 1 101 ? -35.990 22.289 -20.520 1.00 83.69 101 LEU A N 1
ATOM 753 C CA . LEU A 1 101 ? -36.930 21.593 -19.638 1.00 83.69 101 LEU A CA 1
ATOM 754 C C . LEU A 1 101 ? -37.398 22.479 -18.474 1.00 83.69 101 LEU A C 1
ATOM 756 O O . LEU A 1 101 ? -36.598 23.166 -17.831 1.00 83.69 101 LEU A O 1
ATOM 760 N N . GLY A 1 102 ? -38.694 22.416 -18.161 1.00 82.31 102 GLY A N 1
ATOM 761 C CA . GLY A 1 102 ? -39.259 22.990 -16.936 1.00 82.31 102 GLY A CA 1
ATOM 762 C C . GLY A 1 102 ? -38.805 22.239 -15.677 1.00 82.31 102 GLY A C 1
ATOM 763 O O . GLY A 1 102 ? -38.290 21.130 -15.761 1.00 82.31 102 GLY A O 1
ATOM 764 N N . ILE A 1 103 ? -39.009 22.810 -14.480 1.00 77.69 103 ILE A N 1
ATOM 765 C CA . ILE A 1 103 ? -38.529 22.216 -13.209 1.00 77.69 103 ILE A CA 1
ATOM 766 C C . ILE A 1 103 ? -39.048 20.785 -13.005 1.00 77.69 103 ILE A C 1
ATOM 768 O O . ILE A 1 103 ? -38.279 19.919 -12.587 1.00 77.69 103 ILE A O 1
ATOM 772 N N . GLU A 1 104 ? -40.312 20.522 -13.339 1.00 77.00 104 GLU A N 1
ATOM 773 C CA . GLU A 1 104 ? -40.911 19.198 -13.132 1.00 77.00 104 GLU A CA 1
ATOM 774 C C . GLU A 1 104 ? -40.497 18.184 -14.197 1.00 77.00 104 GLU A C 1
ATOM 776 O O . GLU A 1 104 ? -40.208 17.038 -13.860 1.00 77.00 104 GLU A O 1
ATOM 781 N N . GLU A 1 105 ? -40.307 18.628 -15.438 1.00 81.00 105 GLU A N 1
ATOM 782 C CA . GLU A 1 105 ? -39.708 17.810 -16.499 1.00 81.00 105 GLU A CA 1
ATOM 783 C C . GLU A 1 105 ? -38.239 17.483 -16.180 1.00 81.00 105 GLU A C 1
ATOM 785 O O . GLU A 1 105 ? -37.759 16.384 -16.449 1.00 81.00 105 GLU A O 1
ATOM 790 N N . LEU A 1 106 ? -37.518 18.403 -15.527 1.00 81.81 106 LEU A N 1
ATOM 791 C CA . LEU A 1 106 ? -36.157 18.169 -15.045 1.00 81.81 106 LEU A CA 1
ATOM 792 C C . LEU A 1 106 ? -36.130 17.123 -13.926 1.00 81.81 106 LEU A C 1
ATOM 794 O O . LEU A 1 106 ? -35.198 16.321 -13.860 1.00 81.81 106 LEU A O 1
ATOM 798 N N . ARG A 1 107 ? -37.133 17.109 -13.040 1.00 80.94 107 ARG A N 1
ATOM 799 C CA . ARG A 1 107 ? -37.255 16.085 -11.990 1.00 80.94 107 ARG A CA 1
ATOM 800 C C . ARG A 1 107 ? -37.578 14.715 -12.573 1.00 80.94 107 ARG A C 1
ATOM 802 O O . ARG A 1 107 ? -36.996 13.731 -12.113 1.00 80.94 107 ARG A O 1
ATOM 809 N N . GLU A 1 108 ? -38.440 14.660 -13.581 1.00 84.69 108 GLU A N 1
ATOM 810 C CA . GLU A 1 108 ? -38.760 13.433 -14.313 1.00 84.69 108 GLU A CA 1
ATOM 811 C C . GLU A 1 108 ? -37.532 12.902 -15.064 1.00 84.69 108 GLU A C 1
ATOM 813 O O . GLU A 1 108 ? -37.125 11.760 -14.855 1.00 84.69 108 GLU A O 1
ATOM 818 N N . TRP A 1 109 ? -36.819 13.770 -15.788 1.00 91.12 109 TRP A N 1
ATOM 819 C CA . TRP A 1 109 ? -35.562 13.411 -16.446 1.00 91.12 109 TRP A CA 1
ATOM 820 C C . TRP A 1 109 ? -34.509 12.903 -15.447 1.00 91.12 109 TRP A C 1
ATOM 822 O O . TRP A 1 109 ? -33.837 11.902 -15.692 1.00 91.12 109 TRP A O 1
ATOM 832 N N . ILE A 1 110 ? -34.376 13.546 -14.277 1.00 83.12 110 ILE A N 1
ATOM 833 C CA . ILE A 1 110 ? -33.481 13.087 -13.200 1.00 83.12 110 ILE A CA 1
ATOM 834 C C . ILE A 1 110 ? -33.894 11.702 -12.697 1.00 83.12 110 ILE A C 1
ATOM 836 O O . ILE A 1 110 ? -33.020 10.875 -12.413 1.00 83.12 110 ILE A O 1
ATOM 840 N N . HIS A 1 111 ? -35.194 11.442 -12.554 1.00 84.81 111 HIS A N 1
ATOM 841 C CA . HIS A 1 111 ? -35.710 10.147 -12.127 1.00 84.81 111 HIS A CA 1
ATOM 842 C C . HIS A 1 111 ? -35.348 9.051 -13.137 1.00 84.81 111 HIS A C 1
ATOM 844 O O . HIS A 1 111 ? -34.762 8.033 -12.752 1.00 84.81 111 HIS A O 1
ATOM 850 N N . ASP A 1 112 ? -35.585 9.299 -14.423 1.00 82.94 112 ASP A N 1
ATOM 851 C CA . ASP A 1 112 ? -35.294 8.356 -15.502 1.00 82.94 112 ASP A CA 1
ATOM 852 C C . ASP A 1 112 ? -33.794 8.119 -15.678 1.00 82.94 112 ASP A C 1
ATOM 854 O O . ASP A 1 112 ? -33.346 6.970 -15.717 1.00 82.94 112 ASP A O 1
ATOM 858 N N . ALA A 1 113 ? -32.985 9.180 -15.652 1.00 79.56 113 ALA A N 1
ATOM 859 C CA . ALA A 1 113 ? -31.527 9.086 -15.666 1.00 79.56 113 ALA A CA 1
ATOM 860 C C . ALA A 1 113 ? -30.997 8.257 -14.487 1.00 79.56 113 ALA A C 1
ATOM 862 O O . ALA A 1 113 ? -30.111 7.413 -14.650 1.00 79.56 113 ALA A O 1
ATOM 863 N N . THR A 1 114 ? -31.569 8.443 -13.295 1.00 80.00 114 THR A N 1
ATOM 864 C CA . THR A 1 114 ? -31.193 7.670 -12.104 1.00 80.00 114 THR A CA 1
ATOM 865 C C . THR A 1 114 ? -31.589 6.197 -12.248 1.00 80.00 114 THR A C 1
ATOM 867 O O . THR A 1 114 ? -30.812 5.315 -11.880 1.00 80.00 114 THR A O 1
ATOM 870 N N . LYS A 1 115 ? -32.761 5.905 -12.823 1.00 85.50 115 LYS A N 1
ATOM 871 C CA . LYS A 1 115 ? -33.247 4.539 -13.075 1.00 85.50 115 LYS A CA 1
ATOM 872 C C . LYS A 1 115 ? -32.407 3.809 -14.126 1.00 85.50 115 LYS A C 1
ATOM 874 O O . LYS A 1 115 ? -32.069 2.635 -13.937 1.00 85.50 115 LYS A O 1
ATOM 879 N N . VAL A 1 116 ? -32.010 4.499 -15.195 1.00 83.81 116 VAL A N 1
ATOM 880 C CA . VAL A 1 116 ? -31.101 3.963 -16.219 1.00 83.81 116 VAL A CA 1
ATOM 881 C C . VAL A 1 116 ? -29.723 3.694 -15.618 1.00 83.81 116 VAL A C 1
ATOM 883 O O . VAL A 1 116 ? -29.212 2.585 -15.761 1.00 83.81 116 VAL A O 1
ATOM 886 N N . LEU A 1 117 ? -29.155 4.623 -14.841 1.00 75.06 117 LEU A N 1
ATOM 887 C CA . LEU A 1 117 ? -27.877 4.401 -14.150 1.00 75.06 117 LEU A CA 1
ATOM 888 C C . LEU A 1 117 ? -27.950 3.286 -13.095 1.00 75.06 117 LEU A C 1
ATOM 890 O O . LEU A 1 117 ? -26.979 2.550 -12.913 1.00 75.06 117 LEU A O 1
ATOM 894 N N . ALA A 1 118 ? -29.088 3.106 -12.422 1.00 74.00 118 ALA A N 1
ATOM 895 C CA . ALA A 1 118 ? -29.309 1.973 -11.526 1.00 74.00 118 ALA A CA 1
ATOM 896 C C . ALA A 1 118 ? -29.349 0.643 -12.295 1.00 74.00 118 ALA A C 1
ATOM 898 O O . ALA A 1 118 ? -28.788 -0.349 -11.827 1.00 74.00 118 ALA A O 1
ATOM 899 N N . SER A 1 119 ? -29.934 0.637 -13.494 1.00 77.75 119 SER A N 1
ATOM 900 C CA . SER A 1 119 ? -29.976 -0.529 -14.384 1.00 77.75 119 SER A CA 1
ATOM 901 C C . SER A 1 119 ? -28.583 -0.865 -14.929 1.00 77.75 119 SER A C 1
ATOM 903 O O . SER A 1 119 ? -28.150 -2.011 -14.815 1.00 77.75 119 SER A O 1
ATOM 905 N N . VAL A 1 120 ? -27.816 0.140 -15.367 1.00 75.44 120 VAL A N 1
ATOM 906 C CA . VAL A 1 120 ? -26.384 0.026 -15.706 1.00 75.44 120 VAL A CA 1
ATOM 907 C C . VAL A 1 120 ? -25.593 -0.525 -14.519 1.00 75.44 120 VAL A C 1
ATOM 909 O O . VAL A 1 120 ? -24.842 -1.488 -14.648 1.00 75.44 120 VAL A O 1
ATOM 912 N N . SER A 1 121 ? -25.803 0.028 -13.322 1.00 65.62 121 SER A N 1
ATOM 913 C CA . SER A 1 121 ? -25.168 -0.460 -12.097 1.00 65.62 121 SER A CA 1
ATOM 914 C C . SER A 1 121 ? -25.550 -1.907 -11.796 1.00 65.62 121 SER A C 1
ATOM 916 O O . SER A 1 121 ? -24.706 -2.660 -11.322 1.00 65.62 121 SER A O 1
ATOM 918 N N . SER A 1 122 ? -26.788 -2.318 -12.070 1.00 66.88 122 SER A N 1
ATOM 919 C CA . SER A 1 122 ? -27.251 -3.690 -11.859 1.00 66.88 122 SER A CA 1
ATOM 920 C C . SER A 1 122 ? -26.621 -4.676 -12.845 1.00 66.88 122 SER A C 1
ATOM 922 O O . SER A 1 122 ? -26.148 -5.722 -12.403 1.00 66.88 122 SER A O 1
ATOM 924 N N . GLU A 1 123 ? -26.489 -4.317 -14.129 1.00 67.19 123 GLU A N 1
ATOM 925 C CA . GLU A 1 123 ? -25.759 -5.122 -15.120 1.00 67.19 123 GLU A CA 1
ATOM 926 C C . GLU A 1 123 ? -24.282 -5.272 -14.727 1.00 67.19 123 GLU A C 1
ATOM 928 O O . GLU A 1 123 ? -23.713 -6.360 -14.812 1.00 67.19 123 GLU A O 1
ATOM 933 N N . LEU A 1 124 ? -23.675 -4.213 -14.186 1.00 58.81 124 LEU A N 1
ATOM 934 C CA . LEU A 1 124 ? -22.293 -4.239 -13.702 1.00 58.81 124 LEU A CA 1
ATOM 935 C C . LEU A 1 124 ? -22.141 -5.014 -12.375 1.00 58.81 124 LEU A C 1
ATOM 937 O O . LEU A 1 124 ? -21.168 -5.748 -12.187 1.00 58.81 124 LEU A O 1
ATOM 941 N N . LYS A 1 125 ? -23.101 -4.899 -11.445 1.00 53.09 125 LYS A N 1
ATOM 942 C CA . LYS A 1 125 ? -23.128 -5.613 -10.148 1.00 53.09 125 LYS A CA 1
ATOM 943 C C . LYS A 1 125 ? -23.444 -7.100 -10.305 1.00 53.09 125 LYS A C 1
ATOM 945 O O . LYS A 1 125 ? -22.960 -7.909 -9.509 1.00 53.09 125 LYS A O 1
ATOM 950 N N . MET A 1 126 ? -24.166 -7.480 -11.358 1.00 45.12 126 MET A N 1
ATOM 951 C CA . MET A 1 126 ? -24.330 -8.869 -11.798 1.00 45.12 126 MET A CA 1
ATOM 952 C C . MET A 1 126 ? -23.012 -9.502 -12.276 1.00 45.12 126 MET A C 1
ATOM 954 O O . MET A 1 126 ? -22.978 -10.699 -12.539 1.00 45.12 126 MET A O 1
ATOM 958 N N . GLY A 1 127 ? -21.884 -8.784 -12.225 1.00 43.28 127 GLY A N 1
ATOM 959 C CA . GLY A 1 127 ? -20.523 -9.330 -12.280 1.00 43.28 127 GLY A CA 1
ATOM 960 C C . GLY A 1 127 ? -20.158 -10.349 -11.181 1.00 43.28 127 GLY A C 1
ATOM 961 O O . GLY A 1 127 ? -19.021 -10.812 -11.143 1.00 43.28 127 GLY A O 1
ATOM 962 N N . LYS A 1 128 ? -21.087 -10.748 -10.295 1.00 40.00 128 LYS A N 1
ATOM 963 C CA . LYS A 1 128 ? -20.977 -11.989 -9.495 1.00 40.00 128 LYS A CA 1
ATOM 964 C C . LYS A 1 128 ? -21.534 -13.236 -10.208 1.00 40.00 128 LYS A C 1
ATOM 966 O O . LYS A 1 128 ? -21.180 -14.347 -9.825 1.00 40.00 128 LYS A O 1
ATOM 971 N N . ALA A 1 129 ? -22.325 -13.079 -11.268 1.00 40.81 129 ALA A N 1
ATOM 972 C CA . ALA A 1 129 ? -22.841 -14.143 -12.129 1.00 40.81 129 ALA A CA 1
ATOM 973 C C . ALA A 1 129 ? -21.958 -14.331 -13.379 1.00 40.81 129 ALA A C 1
ATOM 975 O O . ALA A 1 129 ? -22.416 -14.265 -14.517 1.00 40.81 129 ALA A O 1
ATOM 976 N N . PHE A 1 130 ? -20.675 -14.632 -13.163 1.00 44.31 130 PHE A N 1
ATOM 977 C CA . PHE A 1 130 ? -19.697 -15.063 -14.179 1.00 44.31 130 PHE A CA 1
ATOM 978 C C . PHE A 1 130 ? -20.042 -16.429 -14.841 1.00 44.31 130 PHE A C 1
ATOM 980 O O . PHE A 1 130 ? -19.149 -17.213 -15.148 1.00 44.31 130 PHE A O 1
ATOM 987 N N . ARG A 1 131 ? -21.327 -16.770 -15.038 1.00 41.62 131 ARG A N 1
ATOM 988 C CA . ARG A 1 131 ? -21.771 -18.077 -15.569 1.00 41.62 131 ARG A CA 1
ATOM 989 C C . ARG A 1 131 ? -22.600 -18.044 -16.850 1.00 41.62 131 ARG A C 1
ATOM 991 O O . ARG A 1 131 ? -22.884 -19.114 -17.373 1.00 41.62 131 ARG A O 1
ATOM 998 N N . VAL A 1 132 ? -22.944 -16.885 -17.408 1.00 42.28 132 VAL A N 1
ATOM 999 C CA . VAL A 1 132 ? -23.662 -16.851 -18.695 1.00 42.28 132 VAL A CA 1
ATOM 1000 C C . VAL A 1 132 ? -22.688 -16.434 -19.793 1.00 42.28 132 VAL A C 1
ATOM 1002 O O . VAL A 1 132 ? -22.254 -15.283 -19.847 1.00 42.28 132 VAL A O 1
ATOM 1005 N N . GLY A 1 133 ? -22.311 -17.396 -20.641 1.00 46.50 133 GLY A N 1
ATOM 1006 C CA . GLY A 1 133 ? -21.235 -17.291 -21.637 1.00 46.50 133 GLY A CA 1
ATOM 1007 C C . GLY A 1 133 ?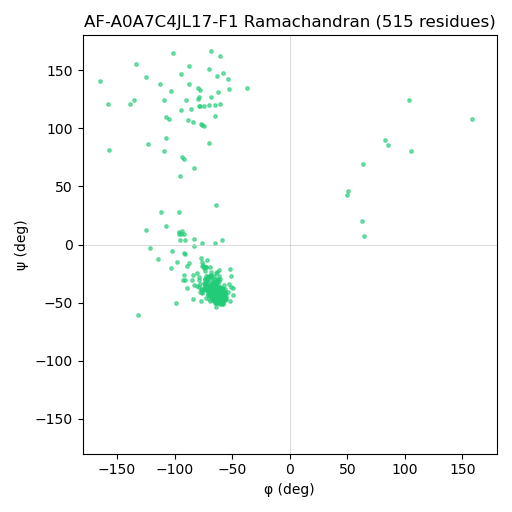 -21.301 -16.077 -22.569 1.00 46.50 133 GLY A C 1
ATOM 1008 O O . GLY A 1 133 ? -20.269 -15.641 -23.058 1.00 46.50 133 GLY A O 1
ATOM 1009 N N . ILE A 1 134 ? -22.469 -15.454 -22.735 1.00 48.25 134 ILE A N 1
ATOM 1010 C CA . ILE A 1 134 ? -22.687 -14.318 -23.640 1.00 48.25 134 ILE A CA 1
ATOM 1011 C C . ILE A 1 134 ? -21.964 -13.041 -23.163 1.00 48.25 134 ILE A C 1
ATOM 1013 O O . ILE A 1 134 ? -21.373 -12.330 -23.973 1.00 48.25 134 ILE A O 1
ATOM 1017 N N . VAL A 1 135 ? -21.946 -12.747 -21.856 1.00 45.72 135 VAL A N 1
ATOM 1018 C CA . VAL A 1 135 ? -21.328 -11.510 -21.322 1.00 45.72 135 VAL A CA 1
ATOM 1019 C C . VAL A 1 135 ? -19.801 -11.622 -21.282 1.00 45.72 135 VAL A C 1
ATOM 1021 O O . VAL A 1 135 ? -19.095 -10.673 -21.627 1.00 45.72 135 VAL A O 1
ATOM 1024 N N . LEU A 1 136 ? -19.284 -12.805 -20.933 1.00 46.50 136 LEU A N 1
ATOM 1025 C CA . LEU A 1 136 ? -17.851 -13.100 -20.986 1.00 46.50 136 LEU A CA 1
ATOM 1026 C C . LEU A 1 136 ? -17.336 -13.045 -22.428 1.00 46.50 136 LEU A C 1
ATOM 1028 O O . LEU A 1 136 ? -16.293 -12.453 -22.677 1.00 46.50 136 LEU A O 1
ATOM 1032 N N . GLN A 1 137 ? -18.091 -13.596 -23.378 1.00 50.56 137 GLN A N 1
ATOM 1033 C CA . GLN A 1 137 ? -17.739 -13.581 -24.795 1.00 50.56 137 GLN A CA 1
ATOM 1034 C C . GLN A 1 137 ? -17.764 -12.161 -25.379 1.00 50.56 137 GLN A C 1
ATOM 1036 O O . GLN A 1 137 ? -16.855 -11.800 -26.119 1.00 50.56 137 GLN A O 1
ATOM 1041 N N . ARG A 1 138 ? -18.723 -11.310 -24.985 1.00 56.44 138 ARG A N 1
ATOM 1042 C CA . ARG A 1 138 ? -18.739 -9.883 -25.365 1.00 56.44 138 ARG A CA 1
ATOM 1043 C C . ARG A 1 138 ? -17.556 -9.106 -24.784 1.00 56.44 138 ARG A C 1
ATOM 1045 O O . ARG A 1 138 ? -16.922 -8.344 -25.504 1.00 56.44 138 ARG A O 1
ATOM 1052 N N . TYR A 1 139 ? -17.214 -9.332 -23.515 1.00 51.81 139 TYR A N 1
ATOM 1053 C CA . TYR A 1 139 ? -16.039 -8.715 -22.887 1.00 51.81 139 TYR A CA 1
ATOM 1054 C C . TYR A 1 139 ? -14.725 -9.173 -23.537 1.00 51.81 139 TYR A C 1
ATOM 1056 O O . TYR A 1 139 ? -13.860 -8.351 -23.832 1.00 51.81 139 TYR A O 1
ATOM 1064 N N . LEU A 1 140 ? -14.590 -10.475 -23.806 1.00 52.00 140 LEU A N 1
ATOM 1065 C CA . LEU A 1 140 ? -13.444 -11.048 -24.514 1.00 52.00 140 LEU A CA 1
ATOM 1066 C C . LEU A 1 140 ? -13.328 -10.498 -25.940 1.00 52.00 140 LEU A C 1
ATOM 1068 O O . LEU A 1 140 ? -12.224 -10.167 -26.365 1.00 52.00 140 LEU A O 1
ATOM 1072 N N . ASN A 1 141 ? -14.448 -10.331 -26.648 1.00 61.31 141 ASN A N 1
ATOM 1073 C CA . ASN A 1 141 ? -14.471 -9.736 -27.983 1.00 61.31 141 ASN A CA 1
ATOM 1074 C C . ASN A 1 141 ? -14.088 -8.249 -27.962 1.00 61.31 141 ASN A C 1
ATOM 1076 O O . ASN A 1 141 ? -13.245 -7.842 -28.756 1.00 61.31 141 ASN A O 1
ATOM 1080 N N . GLY A 1 142 ? -14.607 -7.456 -27.019 1.00 57.78 142 GLY A N 1
ATOM 1081 C CA . GLY A 1 142 ? -14.212 -6.049 -26.873 1.00 57.78 142 GLY A CA 1
ATOM 1082 C C . GLY A 1 142 ? -12.731 -5.886 -26.511 1.00 57.78 142 GLY A C 1
ATOM 1083 O O . GLY A 1 142 ? -12.042 -5.012 -27.036 1.00 57.78 142 GLY A O 1
ATOM 1084 N N . LEU A 1 143 ? -12.199 -6.777 -25.668 1.00 53.97 143 LEU A N 1
ATOM 1085 C CA . LEU A 1 143 ? -10.772 -6.812 -25.347 1.00 53.97 143 LEU A CA 1
ATOM 1086 C C . LEU A 1 143 ? -9.923 -7.217 -26.566 1.00 53.97 143 LEU A C 1
ATOM 1088 O O . LEU A 1 143 ? -8.875 -6.617 -26.809 1.00 53.97 143 LEU A O 1
ATOM 1092 N N . ARG A 1 144 ? -10.380 -8.207 -27.346 1.00 57.03 144 ARG A N 1
ATOM 1093 C CA . ARG A 1 144 ? -9.749 -8.658 -28.598 1.00 57.03 144 ARG A CA 1
ATOM 1094 C C . ARG A 1 144 ? -9.669 -7.525 -29.612 1.00 57.03 144 ARG A C 1
ATOM 1096 O O . ARG A 1 144 ? -8.613 -7.310 -30.198 1.00 57.03 144 ARG A O 1
ATOM 1103 N N . GLU A 1 145 ? -10.750 -6.775 -29.775 1.00 60.94 145 GLU A N 1
ATOM 1104 C CA . GLU A 1 145 ? -10.825 -5.657 -30.710 1.00 60.94 145 GLU A CA 1
ATOM 1105 C C . GLU A 1 145 ? -9.938 -4.482 -30.267 1.00 60.94 145 GLU A C 1
ATOM 1107 O O . GLU A 1 145 ? -9.163 -3.954 -31.064 1.00 60.94 145 GLU A O 1
ATOM 1112 N N . ALA A 1 146 ? -9.938 -4.144 -28.972 1.00 55.81 146 ALA A N 1
ATOM 1113 C CA . ALA A 1 146 ? -9.054 -3.119 -28.416 1.00 55.81 146 ALA A CA 1
ATOM 1114 C C . ALA A 1 146 ? -7.563 -3.483 -28.558 1.00 55.81 146 ALA A C 1
ATOM 1116 O O . ALA A 1 146 ? -6.741 -2.631 -28.911 1.00 55.81 146 ALA A O 1
ATOM 1117 N N . LEU A 1 147 ? -7.204 -4.750 -28.319 1.00 54.12 147 LEU A N 1
ATOM 1118 C CA . LEU A 1 147 ? -5.840 -5.251 -28.509 1.00 54.12 147 LEU A CA 1
ATOM 1119 C C . LEU A 1 147 ? -5.443 -5.252 -29.988 1.00 54.12 147 LEU A C 1
ATOM 1121 O O . LEU A 1 147 ? -4.363 -4.758 -30.312 1.00 54.12 147 LEU A O 1
ATOM 1125 N N . MET A 1 148 ? -6.313 -5.722 -30.888 1.00 57.56 148 MET A N 1
ATOM 1126 C CA . MET A 1 148 ? -6.063 -5.664 -32.331 1.00 57.56 148 MET A CA 1
ATOM 1127 C C . MET A 1 148 ? -5.866 -4.229 -32.814 1.00 57.56 148 MET A C 1
ATOM 1129 O O . MET A 1 148 ? -4.928 -3.972 -33.561 1.00 57.56 148 MET A O 1
ATOM 1133 N N . ASN A 1 149 ? -6.697 -3.283 -32.377 1.00 61.53 149 ASN A N 1
ATOM 1134 C CA . ASN A 1 149 ? -6.581 -1.884 -32.789 1.00 61.53 149 ASN A CA 1
ATOM 1135 C C . ASN A 1 149 ? -5.279 -1.252 -32.292 1.00 61.53 149 ASN A C 1
ATOM 1137 O O . ASN A 1 149 ? -4.613 -0.533 -33.036 1.00 61.53 149 ASN A O 1
ATOM 1141 N N . ARG A 1 150 ? -4.855 -1.575 -31.067 1.00 54.22 150 ARG A N 1
ATOM 1142 C CA . ARG A 1 150 ? -3.583 -1.092 -30.518 1.00 54.22 150 ARG A CA 1
ATOM 1143 C C . ARG A 1 150 ? -2.377 -1.694 -31.236 1.00 54.22 150 ARG A C 1
ATOM 1145 O O . ARG A 1 150 ? -1.400 -0.993 -31.472 1.00 54.22 150 ARG A O 1
ATOM 1152 N N . ILE A 1 151 ? -2.454 -2.964 -31.622 1.00 54.03 151 ILE A N 1
ATOM 1153 C CA . ILE A 1 151 ? -1.392 -3.645 -32.369 1.00 54.03 151 ILE A CA 1
ATOM 1154 C C . ILE A 1 151 ? -1.344 -3.160 -33.815 1.00 54.03 151 ILE A C 1
ATOM 1156 O O . ILE A 1 151 ? -0.254 -2.910 -34.305 1.00 54.03 151 ILE A O 1
ATOM 1160 N N . LYS A 1 152 ? -2.485 -2.922 -34.470 1.00 60.31 152 LYS A N 1
ATOM 1161 C CA . LYS A 1 152 ? -2.543 -2.267 -35.788 1.00 60.31 152 LYS A CA 1
ATOM 1162 C C . LYS A 1 152 ? -1.946 -0.863 -35.742 1.00 60.31 152 LYS A C 1
ATOM 1164 O O . LYS A 1 152 ? -1.167 -0.510 -36.616 1.00 60.31 152 LYS A O 1
ATOM 1169 N N . ALA A 1 153 ? -2.251 -0.082 -34.704 1.00 56.81 153 ALA A N 1
ATOM 1170 C CA . ALA A 1 153 ? -1.653 1.238 -34.521 1.00 56.81 153 ALA A CA 1
ATOM 1171 C C . ALA A 1 153 ? -0.125 1.160 -34.358 1.00 56.81 153 ALA A C 1
ATOM 1173 O O . ALA A 1 153 ? 0.591 1.990 -34.911 1.00 56.81 153 ALA A O 1
ATOM 1174 N N . LEU A 1 154 ? 0.384 0.151 -33.644 1.00 49.72 154 LEU A N 1
ATOM 1175 C CA . LEU A 1 154 ? 1.822 -0.095 -33.524 1.00 49.72 154 LEU A CA 1
ATOM 1176 C C . LEU A 1 154 ? 2.425 -0.594 -34.848 1.00 49.72 154 LEU A C 1
ATOM 1178 O O . LEU A 1 154 ? 3.419 -0.043 -35.296 1.00 49.72 154 LEU A O 1
ATOM 1182 N N . ALA A 1 155 ? 1.808 -1.565 -35.518 1.00 54.09 155 ALA A N 1
ATOM 1183 C CA . ALA A 1 155 ? 2.272 -2.096 -36.798 1.00 54.09 155 ALA A CA 1
ATOM 1184 C C . ALA A 1 155 ? 2.337 -1.004 -37.876 1.00 54.09 155 ALA A C 1
ATOM 1186 O O . ALA A 1 155 ? 3.350 -0.894 -38.558 1.00 54.09 155 ALA A O 1
ATOM 1187 N N . ASN A 1 156 ? 1.328 -0.130 -37.944 1.00 58.91 156 ASN A N 1
ATOM 1188 C CA . ASN A 1 156 ? 1.312 1.028 -38.841 1.00 58.91 156 ASN A CA 1
ATOM 1189 C C . ASN A 1 156 ? 2.374 2.069 -38.468 1.00 58.91 156 ASN A C 1
ATOM 1191 O O . ASN A 1 156 ? 2.973 2.681 -39.342 1.00 58.91 156 ASN A O 1
ATOM 1195 N N . LYS A 1 157 ? 2.633 2.270 -37.171 1.00 48.62 157 LYS A N 1
ATOM 1196 C CA . LYS A 1 157 ? 3.681 3.186 -36.701 1.00 48.62 157 LYS A CA 1
ATOM 1197 C C . LYS A 1 157 ? 5.093 2.685 -37.038 1.00 48.62 157 LYS A C 1
ATOM 1199 O O . LYS A 1 157 ? 6.013 3.495 -37.103 1.00 48.62 157 LYS A O 1
ATOM 1204 N N . TYR A 1 158 ? 5.260 1.378 -37.242 1.00 47.28 158 TYR A N 1
ATOM 1205 C CA . TYR A 1 158 ? 6.564 0.728 -37.406 1.00 47.28 158 TYR A CA 1
ATOM 1206 C C . TYR A 1 158 ? 6.708 -0.092 -38.709 1.00 47.28 158 TYR A C 1
ATOM 1208 O O . TYR A 1 158 ? 7.676 -0.833 -38.836 1.00 47.28 158 TYR A O 1
ATOM 1216 N N . ASN A 1 159 ? 5.792 0.048 -39.681 1.00 55.56 159 ASN A N 1
ATOM 1217 C CA . ASN A 1 159 ? 5.776 -0.664 -40.976 1.00 55.56 159 ASN A CA 1
ATOM 1218 C C . ASN A 1 159 ? 5.939 -2.200 -40.883 1.00 55.56 159 ASN A C 1
ATOM 1220 O O . ASN A 1 159 ? 6.667 -2.807 -41.666 1.00 55.56 159 ASN A O 1
ATOM 1224 N N . LEU A 1 160 ? 5.261 -2.844 -39.930 1.00 53.62 160 LEU A N 1
ATOM 1225 C CA . LEU A 1 160 ? 5.290 -4.304 -39.768 1.00 53.62 160 LEU A CA 1
ATOM 1226 C C . LEU A 1 160 ? 4.119 -4.985 -40.496 1.00 53.62 160 LEU A C 1
ATOM 1228 O O . LEU A 1 160 ? 3.011 -4.451 -40.535 1.00 53.62 160 LEU A O 1
ATOM 1232 N N . SER A 1 161 ? 4.361 -6.196 -41.012 1.00 57.69 161 SER A N 1
ATOM 1233 C CA . SER A 1 161 ? 3.332 -7.082 -41.576 1.00 57.69 161 SER A CA 1
ATOM 1234 C C . SER A 1 161 ? 2.294 -7.441 -40.505 1.00 57.69 161 SER A C 1
ATOM 1236 O O . SER A 1 161 ? 2.625 -7.986 -39.448 1.00 57.69 161 SER A O 1
ATOM 1238 N N . VAL A 1 162 ? 1.029 -7.101 -40.760 1.00 55.12 162 VAL A N 1
ATOM 1239 C CA . VAL A 1 162 ? -0.084 -7.308 -39.821 1.00 55.12 162 VAL A CA 1
ATOM 1240 C C . VAL A 1 162 ? -0.423 -8.800 -39.709 1.00 55.12 162 VAL A C 1
ATOM 1242 O O . VAL A 1 162 ? -0.878 -9.253 -38.657 1.00 55.12 162 VAL A O 1
ATOM 1245 N N . GLU A 1 163 ? -0.153 -9.573 -40.758 1.00 55.91 163 GLU A N 1
ATOM 1246 C CA . GLU A 1 163 ? -0.474 -10.992 -40.894 1.00 55.91 163 GLU A CA 1
ATOM 1247 C C . GLU A 1 163 ? 0.323 -11.888 -39.928 1.00 55.91 163 GLU A C 1
ATOM 1249 O O . GLU A 1 163 ? -0.285 -12.699 -39.229 1.00 55.91 163 GLU A O 1
ATOM 1254 N N . GLU A 1 164 ? 1.642 -11.694 -39.787 1.00 55.38 164 GLU A N 1
ATOM 1255 C CA . GLU A 1 164 ? 2.480 -12.507 -38.877 1.00 55.38 164 GLU A CA 1
ATOM 1256 C C . GLU A 1 164 ? 2.147 -12.281 -37.393 1.00 55.38 164 GLU A C 1
ATOM 1258 O O . GLU A 1 164 ? 2.291 -13.172 -36.550 1.00 55.38 164 GLU A O 1
ATOM 1263 N N . LEU A 1 165 ? 1.703 -11.069 -37.053 1.00 53.50 165 LEU A N 1
ATOM 1264 C CA . LEU A 1 165 ? 1.264 -10.719 -35.704 1.00 53.50 165 LEU A CA 1
ATOM 1265 C C . LEU A 1 165 ? -0.127 -11.285 -35.415 1.00 53.50 165 LEU A C 1
ATOM 1267 O O . LEU A 1 165 ? -0.374 -11.765 -34.310 1.00 53.50 165 LEU A O 1
ATOM 1271 N N . LYS A 1 166 ? -1.025 -11.258 -36.403 1.00 56.56 166 LYS A N 1
ATOM 1272 C CA . LYS A 1 166 ? -2.408 -11.729 -36.278 1.00 56.56 166 LYS A CA 1
ATOM 1273 C C . LYS A 1 166 ? -2.480 -13.221 -35.955 1.00 56.56 166 LYS A C 1
ATOM 1275 O O . LYS A 1 166 ? -3.231 -13.599 -35.062 1.00 56.56 166 LYS A O 1
ATOM 1280 N N . GLU A 1 167 ? -1.664 -14.041 -36.610 1.00 58.41 167 GLU A N 1
ATOM 1281 C CA . GLU A 1 167 ? -1.641 -15.496 -36.406 1.00 58.41 167 GLU A CA 1
ATOM 1282 C C . GLU A 1 167 ? -1.173 -15.875 -34.987 1.00 58.41 167 GLU A C 1
ATOM 1284 O O . GLU A 1 167 ? -1.829 -16.647 -34.288 1.00 58.41 167 GLU A O 1
ATOM 1289 N N . LYS A 1 168 ? -0.117 -15.214 -34.493 1.00 53.41 168 LYS A N 1
ATOM 1290 C CA . LYS A 1 168 ? 0.399 -15.400 -33.122 1.00 53.41 168 LYS A CA 1
ATOM 1291 C C . LYS A 1 168 ? -0.553 -14.885 -32.039 1.00 53.41 168 LYS A C 1
ATOM 1293 O O . LYS A 1 168 ? -0.512 -15.351 -30.905 1.00 53.41 168 LYS A O 1
ATOM 1298 N N . ILE A 1 169 ? -1.398 -13.904 -32.356 1.00 53.50 169 ILE A N 1
ATOM 1299 C CA . ILE A 1 169 ? -2.414 -13.375 -31.436 1.00 53.50 169 ILE A CA 1
ATOM 1300 C C . ILE A 1 169 ? -3.620 -14.316 -31.366 1.00 53.50 169 ILE A C 1
ATOM 1302 O O . ILE A 1 169 ? -4.126 -14.550 -30.269 1.00 53.50 169 ILE A O 1
ATOM 1306 N N . GLU A 1 170 ? -4.056 -14.874 -32.500 1.00 59.47 170 GLU A N 1
ATOM 1307 C CA . GLU A 1 170 ? -5.114 -15.892 -32.534 1.00 59.47 170 GLU A CA 1
ATOM 1308 C C . GLU A 1 170 ? -4.731 -17.115 -31.703 1.00 59.47 170 GLU A C 1
ATOM 1310 O O . GLU A 1 170 ? -5.511 -17.511 -30.843 1.00 59.47 170 GLU A O 1
ATOM 1315 N N . GLU A 1 171 ? -3.511 -17.638 -31.865 1.00 59.38 171 GLU A N 1
ATOM 1316 C CA . GLU A 1 171 ? -3.006 -18.803 -31.119 1.00 59.38 171 GLU A CA 1
ATOM 1317 C C . GLU A 1 171 ? -3.070 -18.610 -29.591 1.00 59.38 171 GLU A C 1
ATOM 1319 O O . GLU A 1 171 ? -3.396 -19.518 -28.818 1.00 59.38 171 GLU A O 1
ATOM 1324 N N . VAL A 1 172 ? -2.776 -17.394 -29.132 1.00 51.22 172 VAL A N 1
ATOM 1325 C CA . VAL A 1 172 ? -2.777 -17.065 -27.708 1.00 51.22 172 VAL A CA 1
ATOM 1326 C C . VAL A 1 172 ? -4.205 -16.807 -27.198 1.00 51.22 172 VAL A C 1
ATOM 1328 O O . VAL A 1 172 ? -4.546 -17.191 -26.075 1.00 51.22 172 VAL A O 1
ATOM 1331 N N . LEU A 1 173 ? -5.073 -16.211 -28.018 1.00 50.78 173 LEU A N 1
ATOM 1332 C CA . LEU A 1 173 ? -6.468 -15.936 -27.664 1.00 50.78 173 LEU A CA 1
ATOM 1333 C C . LEU A 1 173 ? -7.343 -17.197 -27.660 1.00 50.78 173 LEU A C 1
ATOM 1335 O O . LEU A 1 173 ? -8.196 -17.317 -26.780 1.00 50.78 173 LEU A O 1
ATOM 1339 N N . THR A 1 174 ? -7.114 -18.162 -28.557 1.00 58.62 174 THR A N 1
ATOM 1340 C CA . THR A 1 174 ? -7.863 -19.434 -28.596 1.00 58.62 174 THR A CA 1
ATOM 1341 C C . THR A 1 174 ? -7.666 -20.285 -27.342 1.00 58.62 174 THR A C 1
ATOM 1343 O O . THR A 1 174 ? -8.544 -21.064 -26.984 1.00 58.62 174 THR A O 1
ATOM 1346 N N . ASN A 1 175 ? -6.556 -20.091 -26.626 1.00 54.31 175 ASN A N 1
ATOM 1347 C CA . ASN A 1 175 ? -6.238 -20.806 -25.388 1.00 54.31 175 ASN A CA 1
ATOM 1348 C C . ASN A 1 175 ? -6.741 -20.103 -24.108 1.00 54.31 175 ASN A C 1
ATOM 1350 O O . ASN A 1 175 ? -6.457 -20.559 -23.001 1.00 54.31 175 ASN A O 1
ATOM 1354 N N . THR A 1 176 ? -7.468 -18.986 -24.231 1.00 49.91 176 THR A N 1
ATOM 1355 C CA . THR A 1 176 ? -7.852 -18.131 -23.097 1.00 49.91 176 THR A CA 1
ATOM 1356 C C . THR A 1 176 ? -9.345 -18.277 -22.779 1.00 49.91 176 THR A C 1
ATOM 1358 O O . THR A 1 176 ? -10.176 -17.554 -23.322 1.00 49.91 176 THR A O 1
ATOM 1361 N N . THR A 1 177 ? -9.712 -19.192 -21.875 1.00 49.31 177 THR A N 1
ATOM 1362 C CA . THR A 1 177 ? 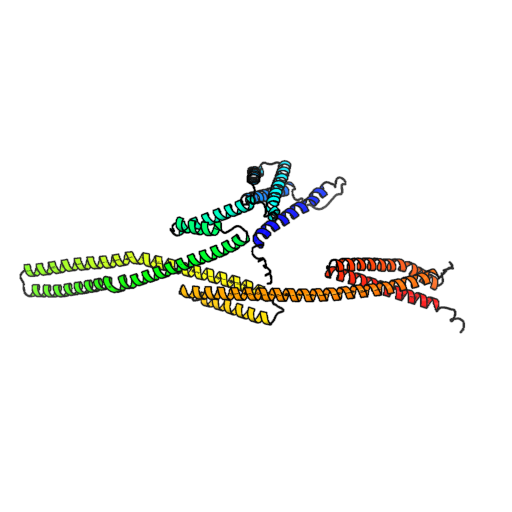-11.124 -19.445 -21.510 1.00 49.31 177 THR A CA 1
ATOM 1363 C C . THR A 1 177 ? -11.577 -18.728 -20.229 1.00 49.31 177 THR A C 1
ATOM 1365 O O . THR A 1 177 ? -12.780 -18.622 -19.981 1.00 49.31 177 THR A O 1
ATOM 1368 N N . ASN A 1 178 ? -10.652 -18.206 -19.402 1.00 48.41 178 ASN A N 1
ATOM 1369 C CA . ASN A 1 178 ? -10.963 -17.707 -18.053 1.00 48.41 178 ASN A CA 1
ATOM 1370 C C . ASN A 1 178 ? -10.325 -16.325 -17.775 1.00 48.41 178 ASN A C 1
ATOM 1372 O O . ASN A 1 178 ? -9.254 -16.003 -18.278 1.00 48.41 178 ASN A O 1
ATOM 1376 N N . ALA A 1 179 ? -10.884 -15.524 -16.854 1.00 42.75 179 ALA A N 1
ATOM 1377 C CA . ALA A 1 179 ? -10.320 -14.215 -16.453 1.00 42.75 179 ALA A CA 1
ATOM 1378 C C . ALA A 1 179 ? -8.902 -14.283 -15.828 1.00 42.75 179 ALA A C 1
ATOM 1380 O O . ALA A 1 179 ? -8.152 -13.302 -15.826 1.00 42.75 179 ALA A O 1
ATOM 1381 N N . SER A 1 180 ? -8.520 -15.450 -15.300 1.00 48.97 180 SER A N 1
ATOM 1382 C CA . SER A 1 180 ? -7.144 -15.753 -14.876 1.00 48.97 180 SER A CA 1
ATOM 1383 C C . SER A 1 180 ? -6.189 -15.794 -16.071 1.00 48.97 180 SER A C 1
ATOM 1385 O O . SER A 1 180 ? -5.089 -15.240 -16.009 1.00 48.97 180 SER A O 1
ATOM 1387 N N . ASP A 1 181 ? -6.641 -16.384 -17.175 1.00 50.62 181 ASP A N 1
ATOM 1388 C CA . ASP A 1 181 ? -5.875 -16.507 -18.409 1.00 50.62 181 ASP A CA 1
ATOM 1389 C C . ASP A 1 181 ? -5.757 -15.149 -19.100 1.00 50.62 181 ASP A C 1
ATOM 1391 O O . ASP A 1 181 ? -4.707 -14.859 -19.646 1.00 50.62 181 ASP A O 1
ATOM 1395 N N . ILE A 1 182 ? -6.738 -14.248 -18.950 1.00 47.16 182 ILE A N 1
ATOM 1396 C CA . ILE A 1 182 ? -6.661 -12.857 -19.440 1.00 47.16 182 ILE A CA 1
ATOM 1397 C C . ILE A 1 182 ? -5.584 -12.041 -18.703 1.00 47.16 182 ILE A C 1
ATOM 1399 O O . ILE A 1 182 ? -4.858 -11.266 -19.319 1.00 47.16 182 ILE A O 1
ATOM 1403 N N . ASN A 1 183 ? -5.437 -12.198 -17.383 1.00 47.75 183 ASN A N 1
ATOM 1404 C CA . ASN A 1 183 ? -4.362 -11.520 -16.642 1.00 47.75 183 ASN A CA 1
ATOM 1405 C C . ASN A 1 183 ? -2.986 -12.113 -16.967 1.00 47.75 183 ASN A C 1
ATOM 1407 O O . ASN A 1 183 ? -1.991 -11.388 -17.028 1.00 47.75 183 ASN A O 1
ATOM 1411 N N . LYS A 1 184 ? -2.928 -13.433 -17.172 1.00 51.38 184 LYS A N 1
ATOM 1412 C CA . LYS A 1 184 ? -1.724 -14.126 -17.634 1.00 51.38 184 LYS A CA 1
ATOM 1413 C C . LYS A 1 184 ? -1.352 -13.666 -19.044 1.00 51.38 184 LYS A C 1
ATOM 1415 O O . LYS A 1 184 ? -0.199 -13.316 -19.268 1.00 51.38 184 LYS A O 1
ATOM 1420 N N . LEU A 1 185 ? -2.345 -13.544 -19.919 1.00 48.03 185 LEU A N 1
ATOM 1421 C CA . LEU A 1 185 ? -2.245 -13.011 -21.266 1.00 48.03 185 LEU A CA 1
ATOM 1422 C C . LEU A 1 185 ? -1.766 -11.566 -21.248 1.00 48.03 185 LEU A C 1
ATOM 1424 O O . LEU A 1 185 ? -0.771 -11.269 -21.879 1.00 48.03 185 LEU A O 1
ATOM 1428 N N . SER A 1 186 ? -2.387 -10.678 -20.471 1.00 47.25 186 SER A N 1
ATOM 1429 C CA . SER A 1 186 ? -1.974 -9.273 -20.354 1.00 47.25 186 SER A CA 1
ATOM 1430 C C . SER A 1 186 ? -0.518 -9.132 -19.901 1.00 47.25 186 SER A C 1
ATOM 1432 O O . SER A 1 186 ? 0.220 -8.323 -20.464 1.00 47.25 186 SER A O 1
ATOM 1434 N N . ARG A 1 187 ? -0.064 -9.956 -18.945 1.00 54.16 187 ARG A N 1
ATOM 1435 C CA . ARG A 1 187 ? 1.352 -9.997 -18.549 1.00 54.16 187 ARG A CA 1
ATOM 1436 C C . ARG A 1 187 ? 2.247 -10.522 -19.661 1.00 54.16 187 ARG A C 1
ATOM 1438 O O . ARG A 1 187 ? 3.244 -9.877 -19.953 1.00 54.16 187 ARG A O 1
ATOM 1445 N N . GLN A 1 188 ? 1.878 -11.632 -20.297 1.00 50.00 188 GLN A N 1
ATOM 1446 C CA . GLN A 1 188 ? 2.630 -12.197 -21.418 1.00 50.00 188 GLN A CA 1
ATOM 1447 C C . GLN A 1 188 ? 2.707 -11.214 -22.590 1.00 50.00 188 GLN A C 1
ATOM 1449 O O . GLN A 1 188 ? 3.754 -11.089 -23.207 1.00 50.00 188 GLN A O 1
ATOM 1454 N N . LEU A 1 189 ? 1.644 -10.459 -22.859 1.00 48.88 189 LEU A N 1
ATOM 1455 C CA . LEU A 1 189 ? 1.581 -9.453 -23.916 1.00 48.88 189 LEU A CA 1
ATOM 1456 C C . LEU A 1 189 ? 2.435 -8.233 -23.562 1.00 48.88 189 LEU A C 1
ATOM 1458 O O . LEU A 1 189 ? 3.187 -7.772 -24.407 1.00 48.88 189 LEU A O 1
ATOM 1462 N N . LEU A 1 190 ? 2.404 -7.751 -22.314 1.00 49.09 190 LEU A N 1
ATOM 1463 C CA . LEU A 1 190 ? 3.292 -6.676 -21.848 1.00 49.09 190 LEU A CA 1
ATOM 1464 C C . LEU A 1 190 ? 4.769 -7.088 -21.860 1.00 49.09 190 LEU A C 1
ATOM 1466 O O . LEU A 1 190 ? 5.629 -6.287 -22.209 1.00 49.09 190 LEU A O 1
ATOM 1470 N N . GLU A 1 191 ? 5.068 -8.329 -21.493 1.00 50.91 191 GLU A N 1
ATOM 1471 C CA . GLU A 1 191 ? 6.419 -8.888 -21.502 1.00 50.91 191 GLU A CA 1
ATOM 1472 C C . GLU A 1 191 ? 6.923 -9.101 -22.935 1.00 50.91 191 GLU A C 1
ATOM 1474 O O . GLU A 1 191 ? 8.046 -8.730 -23.263 1.00 50.91 191 GLU A O 1
ATOM 1479 N N . ARG A 1 192 ? 6.065 -9.588 -23.839 1.00 49.53 192 ARG A N 1
ATOM 1480 C CA . ARG A 1 192 ? 6.377 -9.708 -25.270 1.00 49.53 192 ARG A CA 1
ATOM 1481 C C . ARG A 1 192 ? 6.499 -8.346 -25.950 1.00 49.53 192 ARG A C 1
ATOM 1483 O O . ARG A 1 192 ? 7.410 -8.183 -26.749 1.00 49.53 192 ARG A O 1
ATOM 1490 N N . LEU A 1 193 ? 5.673 -7.359 -25.595 1.00 46.50 193 LEU A N 1
ATOM 1491 C CA . LEU A 1 193 ? 5.811 -5.975 -26.067 1.00 46.50 193 LEU A CA 1
ATOM 1492 C C . LEU A 1 193 ? 7.123 -5.349 -25.583 1.00 46.50 193 LEU A C 1
ATOM 1494 O O . LEU A 1 193 ? 7.813 -4.729 -26.383 1.00 46.50 193 LEU A O 1
ATOM 1498 N N . ARG A 1 194 ? 7.527 -5.578 -24.324 1.00 50.62 194 ARG A N 1
ATOM 1499 C CA . ARG A 1 194 ? 8.862 -5.182 -23.838 1.00 50.62 194 ARG A CA 1
ATOM 1500 C C . ARG A 1 194 ? 9.978 -5.878 -24.608 1.00 50.62 194 ARG A C 1
ATOM 1502 O O . ARG A 1 194 ? 10.976 -5.240 -24.920 1.00 50.62 194 ARG A O 1
ATOM 1509 N N . ASN A 1 195 ? 9.816 -7.158 -24.937 1.00 47.12 195 ASN A N 1
ATOM 1510 C CA . ASN A 1 195 ? 10.808 -7.894 -25.717 1.00 47.12 195 ASN A CA 1
ATOM 1511 C C . ASN A 1 195 ? 10.899 -7.372 -27.157 1.00 47.12 195 ASN A C 1
ATOM 1513 O O . ASN A 1 195 ? 12.007 -7.221 -27.654 1.00 47.12 195 ASN A O 1
ATOM 1517 N N . ILE A 1 196 ? 9.776 -7.027 -27.796 1.00 45.97 196 ILE A N 1
ATOM 1518 C CA . ILE A 1 196 ? 9.748 -6.397 -29.127 1.00 45.97 196 ILE A CA 1
ATOM 1519 C C . ILE A 1 196 ? 10.390 -5.005 -29.074 1.00 45.97 196 ILE A C 1
ATOM 1521 O O . ILE A 1 196 ? 11.253 -4.716 -29.893 1.00 45.97 196 ILE A O 1
ATOM 1525 N N . GLU A 1 197 ? 10.057 -4.175 -28.077 1.00 46.41 197 GLU A N 1
ATOM 1526 C CA . GLU A 1 197 ? 10.732 -2.886 -27.851 1.00 46.41 197 GLU A CA 1
ATOM 1527 C C . GLU A 1 197 ? 12.246 -3.076 -27.668 1.00 46.41 197 GLU A C 1
ATOM 1529 O O . GLU A 1 197 ? 13.035 -2.339 -28.247 1.00 46.41 197 GLU A O 1
ATOM 1534 N N . THR A 1 198 ? 12.668 -4.098 -26.920 1.00 45.59 198 THR A N 1
ATOM 1535 C CA . THR A 1 198 ? 14.090 -4.385 -26.666 1.00 45.59 198 THR A CA 1
ATOM 1536 C C . THR A 1 198 ? 14.814 -4.894 -27.914 1.00 45.59 198 THR A C 1
ATOM 1538 O O . THR A 1 198 ? 15.956 -4.508 -28.152 1.00 45.59 198 THR A O 1
ATOM 1541 N N . ILE A 1 199 ? 14.171 -5.745 -28.722 1.00 47.75 199 ILE A N 1
ATOM 1542 C CA . ILE A 1 199 ? 14.711 -6.229 -30.001 1.00 47.75 199 ILE A CA 1
ATOM 1543 C C . ILE A 1 199 ? 14.837 -5.064 -30.983 1.00 47.75 199 ILE A C 1
ATOM 1545 O O . ILE A 1 199 ? 15.896 -4.899 -31.572 1.00 47.75 199 ILE A O 1
ATOM 1549 N N . MET A 1 200 ? 13.831 -4.191 -31.080 1.00 43.56 200 MET A N 1
ATOM 1550 C CA . MET A 1 200 ? 13.900 -3.019 -31.958 1.00 43.56 200 MET A CA 1
ATOM 1551 C C . MET A 1 200 ? 14.937 -1.990 -31.496 1.00 43.56 200 MET A C 1
ATOM 1553 O O . MET A 1 200 ? 15.618 -1.404 -32.330 1.00 43.56 200 MET A O 1
ATOM 1557 N N . VAL A 1 201 ? 15.121 -1.789 -30.184 1.00 47.00 201 VAL A N 1
ATOM 1558 C CA . VAL A 1 201 ? 16.207 -0.943 -29.655 1.00 47.00 201 VAL A CA 1
ATOM 1559 C C . VAL A 1 201 ? 17.577 -1.555 -29.961 1.00 47.00 201 VAL A C 1
ATOM 1561 O O . VAL A 1 201 ? 18.500 -0.816 -30.293 1.00 47.00 201 VAL A O 1
ATOM 1564 N N . LYS A 1 202 ? 17.718 -2.887 -29.907 1.00 46.62 202 LYS A N 1
ATOM 1565 C CA . LYS A 1 202 ? 18.945 -3.580 -30.327 1.00 46.62 202 LYS A CA 1
ATOM 1566 C C . LYS A 1 202 ? 19.196 -3.446 -31.823 1.00 46.62 202 LYS A C 1
ATOM 1568 O O . LYS A 1 202 ? 20.295 -3.065 -32.191 1.00 46.62 202 LYS A O 1
ATOM 1573 N N . GLU A 1 203 ? 18.200 -3.697 -32.666 1.00 49.62 203 GLU A N 1
ATOM 1574 C CA . GLU A 1 203 ? 18.327 -3.543 -34.119 1.00 49.62 203 GLU A CA 1
ATOM 1575 C C . GLU A 1 203 ? 18.618 -2.094 -34.508 1.00 49.62 203 GLU A C 1
ATOM 1577 O O . GLU A 1 203 ? 19.423 -1.851 -35.400 1.00 49.62 203 GLU A O 1
ATOM 1582 N N . PHE A 1 204 ? 18.013 -1.120 -33.824 1.00 46.53 204 PHE A N 1
ATOM 1583 C CA . PHE A 1 204 ? 18.330 0.291 -34.014 1.00 46.53 204 PHE A CA 1
ATOM 1584 C C . PHE A 1 204 ? 19.758 0.612 -33.559 1.00 46.53 204 PHE A C 1
ATOM 1586 O O . PHE A 1 204 ? 20.473 1.295 -34.282 1.00 46.53 204 PHE A O 1
ATOM 1593 N N . ALA A 1 205 ? 20.205 0.103 -32.407 1.00 45.53 205 ALA A N 1
ATOM 1594 C CA . ALA A 1 205 ? 21.570 0.302 -31.920 1.00 45.53 205 ALA A CA 1
ATOM 1595 C C . ALA A 1 205 ? 22.617 -0.381 -32.817 1.00 45.53 205 ALA A C 1
ATOM 1597 O O . ALA A 1 205 ? 23.670 0.199 -33.072 1.00 45.53 205 ALA A O 1
ATOM 1598 N N . GLU A 1 206 ? 22.331 -1.576 -33.335 1.00 51.97 206 GLU A N 1
ATOM 1599 C CA . GLU A 1 206 ? 23.192 -2.285 -34.284 1.00 51.97 206 GLU A CA 1
ATOM 1600 C C . GLU A 1 206 ? 23.206 -1.602 -35.649 1.00 51.97 206 GLU A C 1
ATOM 1602 O O . GLU A 1 206 ? 24.289 -1.376 -36.176 1.00 51.97 206 GLU A O 1
ATOM 1607 N N . LYS A 1 207 ? 22.055 -1.158 -36.173 1.00 50.28 207 LYS A N 1
ATOM 1608 C CA . LYS A 1 207 ? 21.994 -0.350 -37.403 1.00 50.28 207 LYS A CA 1
ATOM 1609 C C . LYS A 1 207 ? 22.680 1.000 -37.234 1.00 50.28 207 LYS A C 1
ATOM 1611 O O . LYS A 1 207 ? 23.371 1.435 -38.144 1.00 50.28 207 LYS A O 1
ATOM 1616 N N . ALA A 1 208 ? 22.549 1.656 -36.082 1.00 45.81 208 ALA A N 1
ATOM 1617 C CA . ALA A 1 208 ? 23.256 2.899 -35.783 1.00 45.81 208 ALA A CA 1
ATOM 1618 C C . ALA A 1 208 ? 24.772 2.668 -35.677 1.00 45.81 208 ALA A C 1
ATOM 1620 O O . ALA A 1 208 ? 25.550 3.483 -36.166 1.00 45.81 208 ALA A O 1
ATOM 1621 N N . LYS A 1 209 ? 25.206 1.538 -35.102 1.00 49.88 209 LYS A N 1
ATOM 1622 C CA . LYS A 1 209 ? 26.617 1.131 -35.039 1.00 49.88 209 LYS A CA 1
ATOM 1623 C C . LYS A 1 209 ? 27.169 0.768 -36.418 1.00 49.88 209 LYS A C 1
ATOM 1625 O O . LYS A 1 209 ? 28.275 1.182 -36.745 1.00 49.88 209 LYS A O 1
ATOM 1630 N N . GLU A 1 210 ? 26.402 0.052 -37.233 1.00 50.88 210 GLU A N 1
ATOM 1631 C CA . GLU A 1 210 ? 26.733 -0.273 -38.621 1.00 50.88 210 GLU A CA 1
ATOM 1632 C C . GLU A 1 210 ? 26.799 0.994 -39.480 1.00 50.88 210 GLU A C 1
ATOM 1634 O O . GLU A 1 210 ? 27.725 1.155 -40.267 1.00 50.88 210 GLU A O 1
ATOM 1639 N N . TYR A 1 211 ? 25.873 1.935 -39.294 1.00 52.44 211 TYR A N 1
ATOM 1640 C CA . TYR A 1 211 ? 25.878 3.223 -39.982 1.00 52.44 211 TYR A CA 1
ATOM 1641 C C . TYR A 1 211 ? 27.075 4.084 -39.550 1.00 52.44 211 TYR A C 1
ATOM 1643 O O . TYR A 1 211 ? 27.740 4.667 -40.400 1.00 52.44 211 TYR A O 1
ATOM 1651 N N . ASN A 1 212 ? 27.425 4.093 -38.258 1.00 48.84 212 ASN A N 1
ATOM 1652 C CA . ASN A 1 212 ? 28.618 4.775 -37.743 1.00 48.84 212 ASN A CA 1
ATOM 1653 C C . ASN A 1 212 ? 29.924 4.120 -38.246 1.00 48.84 212 ASN A C 1
ATOM 1655 O O . ASN A 1 212 ? 30.869 4.822 -38.589 1.00 48.84 212 ASN A O 1
ATOM 1659 N N . TYR A 1 213 ? 29.958 2.789 -38.374 1.00 50.97 213 TYR A N 1
ATOM 1660 C CA . TYR A 1 213 ? 31.068 2.048 -38.988 1.00 50.97 213 TYR A CA 1
ATOM 1661 C C . TYR A 1 213 ? 31.196 2.342 -40.494 1.00 50.97 213 TYR A C 1
ATOM 1663 O O . TYR A 1 213 ? 32.278 2.650 -40.988 1.00 50.97 213 TYR A O 1
ATOM 1671 N N . ARG A 1 214 ? 30.078 2.330 -41.233 1.00 52.66 214 ARG A N 1
ATOM 1672 C CA . ARG A 1 214 ? 30.033 2.712 -42.655 1.00 52.66 214 ARG A CA 1
ATOM 1673 C C . ARG A 1 214 ? 30.429 4.179 -42.855 1.00 52.66 214 ARG A C 1
ATOM 1675 O O . ARG A 1 214 ? 31.063 4.494 -43.857 1.00 52.66 214 ARG A O 1
ATOM 1682 N N . TYR A 1 215 ? 30.104 5.058 -41.908 1.00 52.25 215 TYR A N 1
ATOM 1683 C CA . TYR A 1 215 ? 30.529 6.459 -41.882 1.00 52.25 215 TYR A CA 1
ATOM 1684 C C . TYR A 1 215 ? 32.047 6.596 -41.686 1.00 52.25 215 TYR A C 1
ATOM 1686 O O . TYR A 1 215 ? 32.702 7.307 -42.451 1.00 52.25 215 TYR A O 1
ATOM 1694 N N . THR A 1 216 ? 32.645 5.882 -40.726 1.00 50.97 216 THR A N 1
ATOM 1695 C CA . THR A 1 216 ? 34.102 5.911 -40.521 1.00 50.97 216 THR A CA 1
ATOM 1696 C C . THR A 1 216 ? 34.883 5.278 -41.674 1.00 50.97 216 THR A C 1
ATOM 1698 O O . THR A 1 216 ? 35.949 5.797 -42.006 1.00 50.97 216 THR A O 1
ATOM 1701 N N . GLU A 1 217 ? 34.363 4.240 -42.335 1.00 51.69 217 GLU A N 1
ATOM 1702 C CA . GLU A 1 217 ? 35.003 3.637 -43.516 1.00 51.69 217 GLU A CA 1
ATOM 1703 C C . GLU A 1 217 ? 34.825 4.451 -44.810 1.00 51.69 217 GLU A C 1
ATOM 1705 O O . GLU A 1 217 ? 35.816 4.716 -45.494 1.00 51.69 217 GLU A O 1
ATOM 1710 N N . ARG A 1 218 ? 33.606 4.888 -45.161 1.00 51.22 218 ARG A N 1
ATOM 1711 C CA . ARG A 1 218 ? 33.359 5.585 -46.443 1.00 51.22 218 ARG A CA 1
ATOM 1712 C C . ARG A 1 218 ? 33.833 7.035 -46.438 1.00 51.22 218 ARG A C 1
ATOM 1714 O O . ARG A 1 218 ? 34.451 7.475 -47.400 1.00 51.22 218 ARG A O 1
ATOM 1721 N N . VAL A 1 219 ? 33.592 7.767 -45.348 1.00 50.56 219 VAL A N 1
ATOM 1722 C CA . VAL A 1 219 ? 33.881 9.212 -45.278 1.00 50.56 219 VAL A CA 1
ATOM 1723 C C . VAL A 1 219 ? 35.289 9.487 -44.742 1.00 50.56 219 VAL A C 1
ATOM 1725 O O . VAL A 1 219 ? 35.925 10.458 -45.135 1.00 50.56 219 VAL A O 1
ATOM 1728 N N . ARG A 1 220 ? 35.826 8.626 -43.864 1.00 51.38 220 ARG A N 1
ATOM 1729 C CA . ARG A 1 220 ? 37.171 8.795 -43.272 1.00 51.38 220 ARG A CA 1
ATOM 1730 C C . ARG A 1 220 ? 38.191 7.724 -43.667 1.00 51.38 220 ARG A C 1
ATOM 1732 O O . ARG A 1 220 ? 39.378 7.912 -43.380 1.00 51.38 220 ARG A O 1
ATOM 1739 N N . GLY A 1 221 ? 37.778 6.613 -44.273 1.00 48.66 221 GLY A N 1
ATOM 1740 C CA . GLY A 1 221 ? 38.610 5.415 -44.415 1.00 48.66 221 GLY A CA 1
ATOM 1741 C C . GLY A 1 221 ? 39.296 5.248 -45.769 1.00 48.66 221 GLY A C 1
ATOM 1742 O O . GLY A 1 221 ? 40.507 5.047 -45.778 1.00 48.66 221 GLY A O 1
ATOM 1743 N N . GLY A 1 222 ? 38.574 5.353 -46.892 1.00 52.12 222 GLY A N 1
ATOM 1744 C CA . GLY A 1 222 ? 39.110 4.928 -48.199 1.00 52.12 222 GLY A CA 1
ATOM 1745 C C . GLY A 1 222 ? 38.953 5.920 -49.352 1.00 52.12 222 GLY A C 1
ATOM 1746 O O . GLY A 1 222 ? 39.948 6.366 -49.918 1.00 52.12 222 GLY A O 1
ATOM 1747 N N . GLU A 1 223 ? 37.720 6.275 -49.711 1.00 52.00 223 GLU A N 1
ATOM 1748 C CA . GLU A 1 223 ? 37.430 6.936 -50.996 1.00 52.00 223 GLU A CA 1
ATOM 1749 C C . GLU A 1 223 ? 37.641 8.456 -50.947 1.00 52.00 223 GLU A C 1
ATOM 1751 O O . GLU A 1 223 ? 38.368 8.991 -51.781 1.00 52.00 223 GLU A O 1
ATOM 1756 N N . ALA A 1 224 ? 37.137 9.147 -49.916 1.00 55.12 224 ALA A N 1
ATOM 1757 C CA . ALA A 1 224 ? 37.370 10.588 -49.733 1.00 55.12 224 ALA A CA 1
ATOM 1758 C C . ALA A 1 224 ? 38.861 10.921 -49.513 1.00 55.12 224 ALA A C 1
ATOM 1760 O O . ALA A 1 224 ? 39.379 11.876 -50.080 1.00 55.12 224 ALA A O 1
ATOM 1761 N N . LYS A 1 225 ? 39.594 10.064 -48.784 1.00 60.97 225 LYS A N 1
ATOM 1762 C CA . LYS A 1 225 ? 41.057 10.179 -48.649 1.00 60.97 225 LYS A CA 1
ATOM 1763 C C . LYS A 1 225 ? 41.787 9.957 -49.975 1.00 60.97 225 LYS A C 1
ATOM 1765 O O . LYS A 1 225 ? 42.792 10.615 -50.222 1.00 60.97 225 LYS A O 1
ATOM 1770 N N . GLY A 1 226 ? 41.313 9.031 -50.812 1.00 63.62 226 GLY A N 1
ATOM 1771 C CA . GLY A 1 226 ? 41.860 8.809 -52.152 1.00 63.62 226 GLY A CA 1
ATOM 1772 C C . GLY A 1 226 ? 41.663 10.022 -53.063 1.00 63.62 226 GLY A C 1
ATOM 1773 O O . GLY A 1 226 ? 42.596 10.410 -53.765 1.00 63.62 226 GLY A O 1
ATOM 1774 N N . LEU A 1 227 ? 40.491 10.659 -52.990 1.00 68.00 227 LEU A N 1
ATOM 1775 C CA . LEU A 1 227 ? 40.172 11.890 -53.718 1.00 68.00 227 LEU A CA 1
ATOM 1776 C C . LEU A 1 227 ? 40.999 13.085 -53.219 1.00 68.00 227 LEU A C 1
ATOM 1778 O O . LEU A 1 227 ? 41.602 13.771 -54.037 1.00 68.00 227 LEU A O 1
ATOM 1782 N N . ASP A 1 228 ? 41.148 13.271 -51.904 1.00 71.56 228 ASP A N 1
ATOM 1783 C CA . ASP A 1 228 ? 42.018 14.311 -51.327 1.00 71.56 228 ASP A CA 1
ATOM 1784 C C . ASP A 1 228 ? 43.486 14.147 -51.764 1.00 71.56 228 ASP A C 1
ATOM 1786 O O . ASP A 1 228 ? 44.182 15.117 -52.085 1.00 71.56 228 ASP A O 1
ATOM 1790 N N . VAL A 1 229 ? 43.978 12.903 -51.800 1.00 76.12 229 VAL A N 1
ATOM 1791 C CA . VAL A 1 229 ? 45.328 12.577 -52.282 1.00 76.12 229 VAL A CA 1
ATOM 1792 C C . VAL A 1 229 ? 45.449 12.829 -53.789 1.00 76.12 229 VAL A C 1
ATOM 1794 O O . VAL A 1 229 ? 46.456 13.388 -54.228 1.00 76.12 229 VAL A O 1
ATOM 1797 N N . ALA A 1 230 ? 44.428 12.492 -54.581 1.00 72.00 230 ALA A N 1
ATOM 1798 C CA . ALA A 1 230 ? 44.391 12.773 -56.016 1.00 72.00 230 ALA A CA 1
ATOM 1799 C C . ALA A 1 230 ? 44.396 14.284 -56.307 1.00 72.00 230 ALA A C 1
ATOM 1801 O O . ALA A 1 230 ? 45.219 14.739 -57.102 1.00 72.00 230 ALA A O 1
ATOM 1802 N N . ILE A 1 231 ? 43.574 15.072 -55.604 1.00 80.75 231 ILE A N 1
ATOM 1803 C CA . ILE A 1 231 ? 43.555 16.544 -55.679 1.00 80.75 231 ILE A CA 1
ATOM 1804 C C . ILE A 1 231 ? 44.940 17.107 -55.340 1.00 80.75 231 ILE A C 1
ATOM 1806 O O . ILE A 1 231 ? 45.480 17.947 -56.063 1.00 80.75 231 ILE A O 1
ATOM 1810 N N . LYS A 1 232 ? 45.583 16.597 -54.280 1.00 85.44 232 LYS A N 1
ATOM 1811 C CA . LYS A 1 232 ? 46.945 17.005 -53.906 1.00 85.44 232 LYS A CA 1
ATOM 1812 C C . LYS A 1 232 ? 47.964 16.727 -55.018 1.00 85.44 232 LYS A C 1
ATOM 1814 O O . LYS A 1 232 ? 48.793 17.593 -55.303 1.00 85.44 232 LYS A O 1
ATOM 1819 N N . HIS A 1 233 ? 47.910 15.557 -55.653 1.00 78.44 233 HIS A N 1
ATOM 1820 C CA . HIS A 1 233 ? 48.804 15.217 -56.762 1.00 78.44 233 HIS A CA 1
ATOM 1821 C C . HIS A 1 233 ? 48.530 16.045 -58.022 1.00 78.44 233 HIS A C 1
ATOM 1823 O O . HIS A 1 233 ? 49.480 16.445 -58.695 1.00 78.44 233 HIS A O 1
ATOM 1829 N N . ILE A 1 234 ? 47.267 16.367 -58.313 1.00 78.50 234 ILE A N 1
ATOM 1830 C CA . ILE A 1 234 ? 46.890 17.253 -59.423 1.00 78.50 234 ILE A CA 1
ATOM 1831 C C . ILE A 1 234 ? 47.457 18.661 -59.203 1.00 78.50 234 ILE A C 1
ATOM 1833 O O . ILE A 1 234 ? 48.125 19.194 -60.091 1.00 78.50 234 ILE A O 1
ATOM 1837 N N . ARG A 1 235 ? 47.315 19.226 -57.997 1.00 87.44 235 ARG A N 1
ATOM 1838 C CA . ARG A 1 235 ? 47.918 20.522 -57.626 1.00 87.44 235 ARG A CA 1
ATOM 1839 C C . ARG A 1 235 ? 49.436 20.528 -57.782 1.00 87.44 235 ARG A C 1
ATOM 1841 O O . ARG A 1 235 ? 50.025 21.503 -58.257 1.00 87.44 235 ARG A O 1
ATOM 1848 N N . GLU A 1 236 ? 50.090 19.440 -57.388 1.00 89.25 236 GLU A N 1
ATOM 1849 C CA . GLU A 1 236 ? 51.537 19.292 -57.534 1.00 89.25 236 GLU A CA 1
ATOM 1850 C C . GLU A 1 236 ? 51.959 19.201 -59.009 1.00 89.25 236 GLU A C 1
ATOM 1852 O O . GLU A 1 236 ? 52.901 19.885 -59.419 1.00 89.25 236 GLU A O 1
ATOM 1857 N N . ALA A 1 237 ? 51.215 18.456 -59.831 1.00 79.44 237 ALA A N 1
ATOM 1858 C CA . ALA A 1 237 ? 51.428 18.377 -61.273 1.00 79.44 237 ALA A CA 1
ATOM 1859 C C . ALA A 1 237 ? 51.250 19.744 -61.956 1.00 79.44 237 ALA A C 1
ATOM 1861 O O . ALA A 1 237 ? 52.124 20.162 -62.717 1.00 79.44 237 ALA A O 1
ATOM 1862 N N . ILE A 1 238 ? 50.192 20.492 -61.623 1.00 84.06 238 ILE A N 1
ATOM 1863 C CA . ILE A 1 238 ? 49.965 21.864 -62.107 1.00 84.06 238 ILE A CA 1
ATOM 1864 C C . ILE A 1 238 ? 51.150 22.765 -61.735 1.00 84.06 238 ILE A C 1
ATOM 1866 O O . ILE A 1 238 ? 51.650 23.526 -62.566 1.00 84.06 238 ILE A O 1
ATOM 1870 N N . LYS A 1 239 ? 51.659 22.675 -60.501 1.00 90.81 239 LYS A N 1
ATOM 1871 C CA . LYS A 1 239 ? 52.816 23.464 -60.049 1.00 90.81 239 LYS A CA 1
ATOM 1872 C C . LYS A 1 239 ? 54.089 23.137 -60.835 1.00 90.81 239 LYS A C 1
ATOM 1874 O O . LYS A 1 239 ? 54.849 24.048 -61.169 1.00 90.81 239 LYS A O 1
ATOM 1879 N N . ILE A 1 240 ? 54.335 21.859 -61.123 1.00 88.06 240 ILE A N 1
ATOM 1880 C CA . ILE A 1 240 ? 55.479 21.420 -61.934 1.00 88.06 240 ILE A CA 1
ATOM 1881 C C . ILE A 1 240 ? 55.330 21.920 -63.375 1.00 88.06 240 ILE A C 1
ATOM 1883 O O . ILE A 1 240 ? 56.270 22.508 -63.908 1.00 88.06 240 ILE A O 1
ATOM 1887 N N . LEU A 1 241 ? 54.153 21.758 -63.981 1.00 82.94 241 LEU A N 1
ATOM 1888 C CA . LEU A 1 241 ? 53.886 22.186 -65.355 1.00 82.94 241 LEU A CA 1
ATOM 1889 C C . LEU A 1 241 ? 54.003 23.702 -65.529 1.00 82.94 241 LEU A C 1
ATOM 1891 O O . LEU A 1 241 ? 54.617 24.138 -66.496 1.00 82.94 241 LEU A O 1
ATOM 1895 N N . ASN A 1 242 ? 53.536 24.505 -64.568 1.00 89.00 242 ASN A N 1
ATOM 1896 C CA . ASN A 1 242 ? 53.737 25.959 -64.586 1.00 89.00 242 ASN A CA 1
ATOM 1897 C C . ASN A 1 242 ? 55.229 26.335 -64.567 1.00 89.00 242 ASN A C 1
ATOM 1899 O O . ASN A 1 242 ? 55.664 27.205 -65.316 1.00 89.00 242 ASN A O 1
ATOM 1903 N N . ARG A 1 243 ? 56.055 25.648 -63.764 1.00 89.75 243 ARG A N 1
ATOM 1904 C CA . ARG A 1 243 ? 57.515 25.874 -63.763 1.00 89.75 243 ARG A CA 1
ATOM 1905 C C . ARG A 1 243 ? 58.157 25.490 -65.096 1.00 89.75 243 ARG A C 1
ATOM 1907 O O . ARG A 1 243 ? 59.108 26.141 -65.523 1.00 89.75 243 ARG A O 1
ATOM 1914 N N . THR A 1 244 ? 57.674 24.427 -65.733 1.00 83.25 244 THR A N 1
ATOM 1915 C CA . THR A 1 244 ? 58.139 24.002 -67.059 1.00 83.25 244 THR A CA 1
ATOM 1916 C C . THR A 1 244 ? 57.724 25.003 -68.133 1.00 83.25 244 THR A C 1
ATOM 1918 O O . THR A 1 244 ? 58.551 25.353 -68.969 1.00 83.25 244 THR A O 1
ATOM 1921 N N . LEU A 1 245 ? 56.496 25.521 -68.073 1.00 87.06 245 LEU A N 1
ATOM 1922 C CA . LEU A 1 245 ? 55.987 26.549 -68.977 1.00 87.06 245 LEU A CA 1
ATOM 1923 C C . LEU A 1 245 ? 56.852 27.815 -68.934 1.00 87.06 245 LEU A C 1
ATOM 1925 O O . LEU A 1 245 ? 57.296 28.287 -69.977 1.00 87.06 245 LEU A O 1
ATOM 1929 N N . GLU A 1 246 ? 57.168 28.311 -67.734 1.00 89.81 246 GLU A N 1
ATOM 1930 C CA . GLU A 1 246 ? 58.068 29.458 -67.546 1.00 89.81 246 GLU A CA 1
ATOM 1931 C C . GLU A 1 246 ? 59.457 29.200 -68.141 1.00 89.81 246 GLU A C 1
ATOM 1933 O O . GLU A 1 246 ? 60.029 30.049 -68.824 1.00 89.81 246 GLU A O 1
ATOM 1938 N N . LYS A 1 247 ? 60.012 27.998 -67.942 1.00 88.31 247 LYS A N 1
ATOM 1939 C CA . LYS A 1 247 ? 61.294 27.625 -68.554 1.00 88.31 247 LYS A CA 1
ATOM 1940 C C . LYS A 1 247 ? 61.216 27.602 -70.078 1.00 88.31 247 LYS A C 1
ATOM 1942 O O . LYS A 1 247 ? 62.123 28.131 -70.708 1.00 88.31 247 LYS A O 1
ATOM 1947 N N . LEU A 1 248 ? 60.157 27.034 -70.658 1.00 83.75 248 LEU A N 1
ATOM 1948 C CA . LEU A 1 248 ? 59.954 26.986 -72.111 1.00 83.75 248 LEU A CA 1
ATOM 1949 C C . LEU A 1 248 ? 59.805 28.382 -72.724 1.00 83.75 248 LEU A C 1
ATOM 1951 O O . LEU A 1 248 ? 60.374 28.635 -73.785 1.00 83.75 248 LEU A O 1
ATOM 1955 N N . LYS A 1 249 ? 59.109 29.292 -72.033 1.00 86.25 249 LYS A N 1
ATOM 1956 C CA . LYS A 1 249 ? 59.009 30.706 -72.420 1.00 86.25 249 LYS A CA 1
ATOM 1957 C C . LYS A 1 249 ? 60.382 31.386 -72.396 1.00 86.25 249 LYS A C 1
ATOM 1959 O O . LYS A 1 249 ? 60.742 32.057 -73.354 1.00 86.25 249 LYS A O 1
ATOM 1964 N N . ASN A 1 250 ? 61.191 31.132 -71.365 1.00 91.19 250 ASN A N 1
ATOM 1965 C CA . ASN A 1 250 ? 62.531 31.716 -71.234 1.00 91.19 250 ASN A CA 1
ATOM 1966 C C . ASN A 1 250 ? 63.550 31.204 -72.265 1.00 91.19 250 ASN A C 1
ATOM 1968 O O . ASN A 1 250 ? 64.497 31.917 -72.588 1.00 91.19 250 ASN A O 1
ATOM 1972 N N . VAL A 1 251 ? 63.382 29.983 -72.783 1.00 89.31 251 VAL A N 1
ATOM 1973 C CA . VAL A 1 251 ? 64.275 29.413 -73.811 1.00 89.31 251 VAL A CA 1
ATOM 1974 C C . VAL A 1 251 ? 63.752 29.591 -75.242 1.00 89.31 251 VAL A C 1
ATOM 1976 O O . VAL A 1 251 ? 64.304 28.982 -76.154 1.00 89.31 251 VAL A O 1
ATOM 1979 N N . ASN A 1 252 ? 62.709 30.408 -75.455 1.00 88.31 252 ASN A N 1
ATOM 1980 C CA . ASN A 1 252 ? 62.055 30.615 -76.757 1.00 88.31 252 ASN A CA 1
ATOM 1981 C C . ASN A 1 252 ? 61.675 29.295 -77.455 1.00 88.31 252 ASN A C 1
ATOM 1983 O O . ASN A 1 252 ? 61.945 29.094 -78.641 1.00 88.31 252 ASN A O 1
ATOM 1987 N N . ALA A 1 253 ? 61.069 28.369 -76.706 1.00 84.38 253 ALA A N 1
ATOM 1988 C CA . ALA A 1 253 ? 60.563 27.124 -77.270 1.00 84.38 253 ALA A CA 1
ATOM 1989 C C . ALA A 1 253 ? 59.479 27.377 -78.337 1.00 84.38 253 ALA A C 1
ATOM 1991 O O . ALA A 1 253 ? 58.870 28.446 -78.390 1.00 84.38 253 ALA A O 1
ATOM 1992 N N . SER A 1 254 ? 59.211 26.367 -79.175 1.00 87.00 254 SER A N 1
ATOM 1993 C CA . SER A 1 254 ? 58.158 26.445 -80.197 1.00 87.00 254 SER A CA 1
ATOM 1994 C C . SER A 1 254 ? 56.813 26.871 -79.579 1.00 87.00 254 SER A C 1
ATOM 1996 O O . SER A 1 254 ? 56.417 26.279 -78.567 1.00 87.00 254 SER A O 1
ATOM 1998 N N . PRO A 1 255 ? 56.077 27.822 -80.192 1.00 81.75 255 PRO A N 1
ATOM 1999 C CA . PRO A 1 255 ? 54.757 28.250 -79.721 1.00 81.75 255 PRO A CA 1
ATOM 2000 C C . PRO A 1 255 ? 53.797 27.080 -79.486 1.00 81.75 255 PRO A C 1
ATOM 2002 O O . PRO A 1 255 ? 53.084 27.049 -78.490 1.00 81.75 255 PRO A O 1
ATOM 2005 N N . GLN A 1 256 ? 53.869 26.056 -80.340 1.00 80.44 256 GLN A N 1
ATOM 2006 C CA . GLN A 1 256 ? 53.046 24.854 -80.235 1.00 80.44 256 GLN A CA 1
ATOM 2007 C C . GLN A 1 256 ? 53.330 24.047 -78.955 1.00 80.44 256 GLN A C 1
ATOM 2009 O O . GLN A 1 256 ? 52.425 23.444 -78.381 1.00 80.44 256 GLN A O 1
ATOM 2014 N N . ALA A 1 257 ? 54.578 24.037 -78.476 1.00 69.75 257 ALA A N 1
ATOM 2015 C CA . ALA A 1 257 ? 54.949 23.353 -77.238 1.00 69.75 257 ALA A CA 1
ATOM 2016 C C . ALA A 1 257 ? 54.458 24.117 -75.997 1.00 69.75 257 ALA A C 1
ATOM 2018 O O . ALA A 1 257 ? 54.019 23.497 -75.030 1.00 69.75 257 ALA A O 1
ATOM 2019 N N . ILE A 1 258 ? 54.498 25.452 -76.044 1.00 79.38 258 ILE A N 1
ATOM 2020 C CA . ILE A 1 258 ? 53.970 26.333 -74.993 1.00 79.38 258 ILE A CA 1
ATOM 2021 C C . ILE A 1 258 ? 52.449 26.155 -74.885 1.00 79.38 258 ILE A C 1
ATOM 2023 O O . ILE A 1 258 ? 51.952 25.840 -73.805 1.00 79.38 258 ILE A O 1
ATOM 2027 N N . GLU A 1 259 ? 51.740 26.238 -76.013 1.00 78.94 259 GLU A N 1
ATOM 2028 C CA . GLU A 1 259 ? 50.284 26.062 -76.095 1.00 78.94 259 GLU A CA 1
ATOM 2029 C C . GLU A 1 259 ? 49.842 24.673 -75.608 1.00 78.94 259 GLU A C 1
ATOM 2031 O O . GLU A 1 259 ? 48.862 24.536 -74.876 1.00 78.94 259 GLU A O 1
ATOM 2036 N N . THR A 1 260 ? 50.604 23.626 -75.945 1.00 74.81 260 THR A N 1
ATOM 2037 C CA . THR A 1 260 ? 50.315 22.262 -75.477 1.00 74.81 260 THR A CA 1
ATOM 2038 C C . THR A 1 260 ? 50.383 22.166 -73.950 1.00 74.81 260 THR A C 1
ATOM 2040 O O . THR A 1 260 ? 49.511 21.550 -73.339 1.00 74.81 260 THR A O 1
ATOM 2043 N N . ILE A 1 261 ? 51.387 22.780 -73.311 1.00 68.50 261 ILE A N 1
ATOM 2044 C CA . ILE A 1 261 ? 51.501 22.768 -71.845 1.00 68.50 261 ILE A CA 1
ATOM 2045 C C . ILE A 1 261 ? 50.411 23.624 -71.191 1.00 68.50 261 ILE A C 1
ATOM 2047 O O . ILE A 1 261 ? 49.856 23.201 -70.177 1.00 68.50 261 ILE A O 1
ATOM 2051 N N . GLU A 1 262 ? 50.065 24.778 -71.764 1.00 73.75 262 GLU A N 1
ATOM 2052 C CA . GLU A 1 262 ? 48.967 25.624 -71.270 1.00 73.75 262 GLU A CA 1
ATOM 2053 C C . GLU A 1 262 ? 47.628 24.874 -71.292 1.00 73.75 262 GLU A C 1
ATOM 2055 O O . GLU A 1 262 ? 46.939 24.829 -70.272 1.00 73.75 262 GLU A O 1
ATOM 2060 N N . ASN A 1 263 ? 47.323 24.172 -72.387 1.00 69.88 263 ASN A N 1
ATOM 2061 C CA . ASN A 1 263 ? 46.112 23.356 -72.516 1.00 69.88 263 ASN A CA 1
ATOM 2062 C C . ASN A 1 263 ? 46.087 22.191 -71.505 1.00 69.88 263 ASN A C 1
ATOM 2064 O O . ASN A 1 263 ? 45.055 21.898 -70.904 1.00 69.88 263 ASN A O 1
ATOM 2068 N N . ILE A 1 264 ? 47.229 21.539 -71.250 1.00 65.06 264 ILE A N 1
ATOM 2069 C CA . ILE A 1 264 ? 47.319 20.483 -70.224 1.00 65.06 264 ILE A CA 1
ATOM 2070 C C . ILE A 1 264 ? 47.071 21.056 -68.820 1.00 65.06 264 ILE A C 1
ATOM 2072 O O . ILE A 1 264 ? 46.358 20.436 -68.031 1.00 65.06 264 ILE A O 1
ATOM 2076 N N . ILE A 1 265 ? 47.625 22.230 -68.500 1.00 73.19 265 ILE A N 1
ATOM 2077 C CA . ILE A 1 265 ? 47.397 22.899 -67.209 1.00 73.19 265 ILE A CA 1
ATOM 2078 C C . ILE A 1 265 ? 45.917 23.254 -67.038 1.00 73.19 265 ILE A C 1
ATOM 2080 O O . ILE A 1 265 ? 45.357 23.016 -65.969 1.00 73.19 265 ILE A O 1
ATOM 2084 N N . GLU A 1 266 ? 45.280 23.801 -68.072 1.00 72.94 266 GLU A N 1
ATOM 2085 C CA . GLU A 1 266 ? 43.861 24.164 -68.047 1.00 72.94 266 GLU A CA 1
ATOM 2086 C C . GLU A 1 266 ? 42.967 22.938 -67.821 1.00 72.94 266 GLU A C 1
ATOM 2088 O O . GLU A 1 266 ? 42.117 22.944 -66.932 1.00 72.94 266 GLU A O 1
ATOM 2093 N N . ARG A 1 267 ? 43.235 21.831 -68.525 1.00 62.75 267 ARG A N 1
ATOM 2094 C CA . ARG A 1 267 ? 42.519 20.564 -68.316 1.00 62.75 267 ARG A CA 1
ATOM 2095 C C . ARG A 1 267 ? 42.689 20.017 -66.901 1.00 62.75 267 ARG A C 1
ATOM 2097 O O . ARG A 1 267 ? 41.726 19.516 -66.333 1.00 62.75 267 ARG A O 1
ATOM 2104 N N . LEU A 1 268 ? 43.887 20.112 -66.321 1.00 60.25 268 LEU A N 1
ATOM 2105 C CA . LEU A 1 268 ? 44.125 19.657 -64.949 1.00 60.25 268 LEU A CA 1
ATOM 2106 C C . LEU A 1 268 ? 43.379 20.505 -63.911 1.00 60.25 268 LEU A C 1
ATOM 2108 O O . LEU A 1 268 ? 42.896 19.939 -62.936 1.00 60.25 268 LEU A O 1
ATOM 2112 N N . LYS A 1 269 ? 43.232 21.818 -64.134 1.00 73.44 269 LYS A N 1
ATOM 2113 C CA . LYS A 1 269 ? 42.420 22.690 -63.265 1.00 73.44 269 LYS A CA 1
ATOM 2114 C C . LYS A 1 269 ? 40.938 22.320 -63.299 1.00 73.44 269 LYS A C 1
ATOM 2116 O O . LYS A 1 269 ? 40.308 22.267 -62.254 1.00 73.44 269 LYS A O 1
ATOM 2121 N N . ILE A 1 270 ? 40.404 21.998 -64.479 1.00 74.94 270 ILE A N 1
ATOM 2122 C CA . ILE A 1 270 ? 39.013 21.535 -64.615 1.00 74.94 270 ILE A CA 1
ATOM 2123 C C . ILE A 1 270 ? 38.809 20.221 -63.846 1.00 74.94 270 ILE A C 1
ATOM 2125 O O . ILE A 1 270 ? 37.809 20.049 -63.159 1.00 74.94 270 ILE A O 1
ATOM 2129 N N . VAL A 1 271 ? 39.765 19.289 -63.927 1.00 64.44 271 VAL A N 1
ATOM 2130 C CA . VAL A 1 271 ? 39.694 18.023 -63.178 1.00 64.44 271 VAL A CA 1
ATOM 2131 C C . VAL A 1 271 ? 39.790 18.257 -61.666 1.00 64.44 271 VAL A C 1
ATOM 2133 O O . VAL A 1 271 ? 39.084 17.593 -60.915 1.00 64.44 271 VAL A O 1
ATOM 2136 N N . GLU A 1 272 ? 40.628 19.193 -61.214 1.00 72.69 272 GLU A N 1
ATOM 2137 C CA . GLU A 1 272 ? 40.705 19.605 -59.806 1.00 72.69 272 GLU A CA 1
ATOM 2138 C C . GLU A 1 272 ? 39.352 20.123 -59.296 1.00 72.69 272 GLU A C 1
ATOM 2140 O O . GLU A 1 272 ? 38.846 19.607 -58.304 1.00 72.69 272 GLU A O 1
ATOM 2145 N N . GLU A 1 273 ? 38.733 21.060 -60.018 1.00 72.38 273 GLU A N 1
ATOM 2146 C CA . GLU A 1 273 ? 37.444 21.670 -59.662 1.00 72.38 273 GLU A CA 1
ATOM 2147 C C . GLU A 1 273 ? 36.301 20.640 -59.622 1.00 72.38 273 GLU A C 1
ATOM 2149 O O . GLU A 1 273 ? 35.485 20.636 -58.701 1.00 72.38 273 GLU A O 1
ATOM 2154 N N . VAL A 1 274 ? 36.277 19.695 -60.570 1.00 68.31 274 VAL A N 1
ATOM 2155 C CA . VAL A 1 274 ? 35.298 18.594 -60.575 1.00 68.31 274 VAL A CA 1
ATOM 2156 C C . VAL A 1 274 ? 35.485 17.672 -59.368 1.00 68.31 274 VAL A C 1
ATOM 2158 O O . VAL A 1 274 ? 34.502 17.264 -58.752 1.00 68.31 274 VAL A O 1
ATOM 2161 N N . LEU A 1 275 ? 36.727 17.331 -59.010 1.00 68.44 275 LEU A N 1
ATOM 2162 C CA . LEU A 1 275 ? 36.996 16.478 -57.849 1.00 68.44 275 LEU A CA 1
ATOM 2163 C C . LEU A 1 275 ? 36.650 17.181 -56.532 1.00 68.44 275 LEU A C 1
ATOM 2165 O O . LEU A 1 275 ? 36.120 16.533 -55.631 1.00 68.44 275 LEU A O 1
ATOM 2169 N N . GLU A 1 276 ? 36.903 18.486 -56.428 1.00 74.00 276 GLU A N 1
ATOM 2170 C CA . GLU A 1 276 ? 36.494 19.299 -55.278 1.00 74.00 276 GLU A CA 1
ATOM 2171 C C . GLU A 1 276 ? 34.970 19.341 -55.129 1.00 74.00 276 GLU A C 1
ATOM 2173 O O . GLU A 1 276 ? 34.466 19.069 -54.039 1.00 74.00 276 GLU A O 1
ATOM 2178 N N . GLY A 1 277 ? 34.238 19.564 -56.226 1.00 70.56 277 GLY A N 1
ATOM 2179 C CA . GLY A 1 277 ? 32.774 19.535 -56.225 1.00 70.56 277 GLY A CA 1
ATOM 2180 C C . GLY A 1 277 ? 32.201 18.180 -55.797 1.00 70.56 277 GLY A C 1
ATOM 2181 O O . GLY A 1 277 ? 31.267 18.127 -55.002 1.00 70.56 277 GLY A O 1
ATOM 2182 N N . VAL A 1 278 ? 32.805 17.069 -56.238 1.00 66.00 278 VAL A N 1
ATOM 2183 C CA . VAL A 1 278 ? 32.399 15.714 -55.815 1.00 66.00 278 VAL A CA 1
ATOM 2184 C C . VAL A 1 278 ? 32.660 15.486 -54.321 1.00 66.00 278 VAL A C 1
ATOM 2186 O O . VAL A 1 278 ? 31.828 14.892 -53.635 1.00 66.00 278 VAL A O 1
ATOM 2189 N N . VAL A 1 279 ? 33.792 15.957 -53.786 1.00 68.94 279 VAL A N 1
ATOM 2190 C CA . VAL A 1 279 ? 34.093 15.865 -52.345 1.00 68.94 279 VAL A CA 1
ATOM 2191 C C . VAL A 1 279 ? 33.098 16.690 -51.520 1.00 68.94 279 VAL A C 1
ATOM 2193 O O . VAL A 1 279 ? 32.641 16.232 -50.468 1.00 68.94 279 VAL A O 1
ATOM 2196 N N . GLU A 1 280 ? 32.731 17.877 -52.000 1.00 66.94 280 GLU A N 1
ATOM 2197 C CA . GLU A 1 280 ? 31.766 18.762 -51.346 1.00 66.94 280 GLU A CA 1
ATOM 2198 C C . GLU A 1 280 ? 30.346 18.172 -51.366 1.00 66.94 280 GLU A C 1
ATOM 2200 O O . GLU A 1 280 ? 29.711 18.076 -50.314 1.00 66.94 280 GLU A O 1
ATOM 2205 N N . GLU A 1 281 ? 29.893 17.645 -52.506 1.00 63.31 281 GLU A N 1
ATOM 2206 C CA . GLU A 1 281 ? 28.576 17.014 -52.667 1.00 63.31 281 GLU A CA 1
ATOM 2207 C C . GLU A 1 281 ? 28.425 15.743 -51.807 1.00 63.31 281 GLU A C 1
ATOM 2209 O O . GLU A 1 281 ? 27.395 15.538 -51.152 1.00 63.31 281 GLU A O 1
ATOM 2214 N N . ILE A 1 282 ? 29.478 14.918 -51.712 1.00 60.34 282 ILE A N 1
ATOM 2215 C CA . ILE A 1 282 ? 29.533 13.768 -50.789 1.00 60.34 282 ILE A CA 1
ATOM 2216 C C . ILE A 1 282 ? 29.492 14.244 -49.324 1.00 60.34 282 ILE A C 1
ATOM 2218 O O . ILE A 1 282 ? 28.880 13.601 -48.467 1.00 60.34 282 ILE A O 1
ATOM 2222 N N . GLY A 1 283 ? 30.116 15.382 -49.011 1.00 57.22 283 GLY A N 1
ATOM 2223 C CA . GLY A 1 283 ? 30.095 15.982 -47.678 1.00 57.22 283 GLY A CA 1
ATOM 2224 C C . GLY A 1 283 ? 28.731 16.557 -47.276 1.00 57.22 283 GLY A C 1
ATOM 2225 O O . GLY A 1 283 ? 28.332 16.430 -46.115 1.00 57.22 283 GLY A O 1
ATOM 2226 N N . GLU A 1 284 ? 28.009 17.184 -48.205 1.00 54.97 284 GLU A N 1
ATOM 2227 C CA . GLU A 1 284 ? 26.710 17.824 -47.958 1.00 54.97 284 GLU A CA 1
ATOM 2228 C C . GLU A 1 284 ? 25.541 16.838 -47.903 1.00 54.97 284 GLU A C 1
ATOM 2230 O O . GLU A 1 284 ? 24.654 16.993 -47.064 1.00 54.97 284 GLU A O 1
ATOM 2235 N N . THR A 1 285 ? 25.553 15.786 -48.721 1.00 54.69 285 THR A N 1
ATOM 2236 C CA . THR A 1 285 ? 24.492 14.761 -48.724 1.00 54.69 285 THR A CA 1
ATOM 2237 C C . THR A 1 285 ? 24.498 13.884 -47.465 1.00 54.69 285 THR A C 1
ATOM 2239 O O . THR A 1 285 ? 23.442 13.445 -47.010 1.00 54.69 285 THR A O 1
ATOM 2242 N N . VAL A 1 286 ? 25.661 13.675 -46.838 1.00 52.25 286 VAL A N 1
ATOM 2243 C CA . VAL A 1 286 ? 25.826 12.744 -45.703 1.00 52.25 286 VAL A CA 1
ATOM 2244 C C . VAL A 1 286 ? 25.660 13.417 -44.328 1.00 52.25 286 VAL A C 1
ATOM 2246 O O . VAL A 1 286 ? 25.161 12.794 -43.386 1.00 52.25 286 VAL A O 1
ATOM 2249 N N . LYS A 1 287 ? 26.009 14.705 -44.187 1.00 54.94 287 LYS A N 1
ATOM 2250 C CA . LYS A 1 287 ? 25.819 15.487 -42.943 1.00 54.94 287 LYS A CA 1
ATOM 2251 C C . LYS A 1 287 ? 24.385 15.445 -42.371 1.00 54.94 287 LYS A C 1
ATOM 2253 O O . LYS A 1 287 ? 24.251 15.174 -41.173 1.00 54.94 287 LYS A O 1
ATOM 2258 N N . PRO A 1 288 ? 23.311 15.676 -43.154 1.00 55.06 288 PRO A N 1
ATOM 2259 C CA . PRO A 1 288 ? 21.953 15.727 -42.616 1.00 55.06 288 PRO A CA 1
ATOM 2260 C C . PRO A 1 288 ? 21.417 14.356 -42.176 1.00 55.06 288 PRO A C 1
ATOM 2262 O O . PRO A 1 288 ? 20.595 14.297 -41.264 1.00 55.06 288 PRO A O 1
ATOM 2265 N N . GLU A 1 289 ? 21.868 13.245 -42.765 1.00 52.91 289 GLU A N 1
ATOM 2266 C CA . GLU A 1 289 ? 21.439 11.904 -42.340 1.00 52.91 289 GLU A CA 1
ATOM 2267 C C . GLU A 1 289 ? 22.124 11.451 -41.043 1.00 52.91 289 GLU A C 1
ATOM 2269 O O . GLU A 1 289 ? 21.456 10.938 -40.144 1.00 52.91 289 GLU A O 1
ATOM 2274 N N . VAL A 1 290 ? 23.426 11.716 -40.884 1.00 52.12 290 VAL A N 1
ATOM 2275 C CA . VAL A 1 290 ? 24.168 11.426 -39.640 1.00 52.12 290 VAL A CA 1
ATOM 2276 C C . VAL A 1 290 ? 23.623 12.251 -38.474 1.00 52.12 290 VAL A C 1
ATOM 2278 O O . VAL A 1 290 ? 23.466 11.733 -37.366 1.00 52.12 290 VAL A O 1
ATOM 2281 N N . GLN A 1 291 ? 23.270 13.515 -38.725 1.00 57.22 291 GLN A N 1
ATOM 2282 C CA . GLN A 1 291 ? 22.647 14.371 -37.721 1.00 57.22 291 GLN A CA 1
ATOM 2283 C C . GLN A 1 291 ? 21.275 13.829 -37.290 1.00 57.22 291 GLN A C 1
ATOM 2285 O O . GLN A 1 291 ? 21.021 13.715 -36.092 1.00 57.22 291 GLN A O 1
ATOM 2290 N N . LYS A 1 292 ? 20.436 13.376 -38.234 1.00 58.78 292 LYS A N 1
ATOM 2291 C CA . LYS A 1 292 ? 19.144 12.730 -37.929 1.00 58.78 292 LYS A CA 1
ATOM 2292 C C . LYS A 1 292 ? 19.299 11.439 -37.119 1.00 58.78 292 LYS A C 1
ATOM 2294 O O . LYS A 1 292 ? 18.520 11.201 -36.196 1.00 58.78 292 LYS A O 1
ATOM 2299 N N . VAL A 1 293 ? 20.299 10.607 -37.424 1.00 53.72 293 VAL A N 1
ATOM 2300 C CA . VAL A 1 293 ? 20.577 9.373 -36.662 1.00 53.72 293 VAL A CA 1
ATOM 2301 C C . VAL A 1 293 ? 21.079 9.700 -35.252 1.00 53.72 293 VAL A C 1
ATOM 2303 O O . VAL A 1 293 ? 20.623 9.083 -34.288 1.00 53.72 293 VAL A O 1
ATOM 2306 N N . GLY A 1 294 ? 21.953 10.700 -35.104 1.00 53.88 294 GLY A N 1
ATOM 2307 C CA . GLY A 1 294 ? 22.416 11.185 -33.800 1.00 53.88 294 GLY A CA 1
ATOM 2308 C C . GLY A 1 294 ? 21.286 11.773 -32.948 1.00 53.88 294 GLY A C 1
ATOM 2309 O O . GLY A 1 294 ? 21.184 11.476 -31.757 1.00 53.88 294 GLY A O 1
ATOM 2310 N N . GLU A 1 295 ? 20.383 12.544 -33.556 1.00 66.00 295 GLU A N 1
ATOM 2311 C CA . GLU A 1 295 ? 19.179 13.069 -32.902 1.00 66.00 295 GLU A CA 1
ATOM 2312 C C . GLU A 1 295 ? 18.231 11.944 -32.463 1.00 66.00 295 GLU A C 1
ATOM 2314 O O . GLU A 1 295 ? 17.772 11.941 -31.319 1.00 66.00 295 GLU A O 1
ATOM 2319 N N . ALA A 1 296 ? 17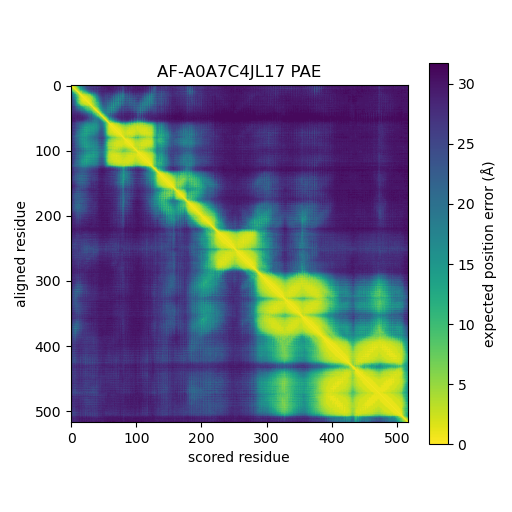.991 10.944 -33.319 1.00 56.16 296 ALA A N 1
ATOM 2320 C CA . ALA A 1 296 ? 17.165 9.780 -32.995 1.00 56.16 296 ALA A CA 1
ATOM 2321 C C . ALA A 1 296 ? 17.780 8.906 -31.885 1.00 56.16 296 ALA A C 1
ATOM 2323 O O . ALA A 1 296 ? 17.064 8.428 -30.996 1.00 56.16 296 ALA A O 1
ATOM 2324 N N . PHE A 1 297 ? 19.105 8.732 -31.886 1.00 58.75 297 PHE A N 1
ATOM 2325 C CA . PHE A 1 297 ? 19.831 8.042 -30.821 1.00 58.75 297 PHE A CA 1
ATOM 2326 C C . PHE A 1 297 ? 19.711 8.788 -29.488 1.00 58.75 297 PHE A C 1
ATOM 2328 O O . PHE A 1 297 ? 19.295 8.195 -28.492 1.00 58.75 297 PHE A O 1
ATOM 2335 N N . ASN A 1 298 ? 19.963 10.100 -29.477 1.00 64.69 298 ASN A N 1
ATOM 2336 C CA . ASN A 1 298 ? 19.829 10.933 -28.280 1.00 64.69 298 ASN A CA 1
ATOM 2337 C C . ASN A 1 298 ? 18.389 10.973 -27.754 1.00 64.69 298 ASN A C 1
ATOM 2339 O O . ASN A 1 298 ? 18.171 10.943 -26.541 1.00 64.69 298 ASN A O 1
ATOM 2343 N N . ALA A 1 299 ? 17.392 11.006 -28.641 1.00 66.38 299 ALA A N 1
ATOM 2344 C CA . ALA A 1 299 ? 15.985 10.923 -28.261 1.00 66.38 299 ALA A CA 1
ATOM 2345 C C . ALA A 1 299 ? 15.654 9.572 -27.604 1.00 66.38 299 ALA A C 1
ATOM 2347 O O . ALA A 1 299 ? 14.979 9.533 -26.573 1.00 66.38 299 ALA A O 1
ATOM 2348 N N . THR A 1 300 ? 16.173 8.472 -28.155 1.00 59.91 300 THR A N 1
ATOM 2349 C CA . THR A 1 300 ? 15.990 7.120 -27.604 1.00 59.91 300 THR A CA 1
ATOM 2350 C C . THR A 1 300 ? 16.673 6.976 -26.245 1.00 59.91 300 THR A C 1
ATOM 2352 O O . THR A 1 300 ? 16.059 6.478 -25.301 1.00 59.91 300 THR A O 1
ATOM 2355 N N . LEU A 1 301 ? 17.901 7.480 -26.104 1.00 63.97 301 LEU A N 1
ATOM 2356 C CA . LEU A 1 301 ? 18.636 7.477 -24.841 1.00 63.97 301 LEU A CA 1
ATOM 2357 C C . LEU A 1 301 ? 17.891 8.275 -23.762 1.00 63.97 301 LEU A C 1
ATOM 2359 O O . LEU A 1 301 ? 17.635 7.750 -22.679 1.00 63.97 301 LEU A O 1
ATOM 2363 N N . LYS A 1 302 ? 17.439 9.498 -24.079 1.00 69.88 302 LYS A N 1
ATOM 2364 C CA . LYS A 1 302 ? 16.616 10.316 -23.169 1.00 69.88 302 LYS A CA 1
ATOM 2365 C C . LYS A 1 302 ? 15.336 9.598 -22.749 1.00 69.88 302 LYS A C 1
ATOM 2367 O O . LYS A 1 302 ? 14.990 9.608 -21.571 1.00 69.88 302 LYS A O 1
ATOM 2372 N N . MET A 1 303 ? 14.647 8.946 -23.685 1.00 71.31 303 MET A N 1
ATOM 2373 C CA . MET A 1 303 ? 13.428 8.190 -23.393 1.00 71.31 303 MET A CA 1
ATOM 2374 C C . MET A 1 303 ? 13.691 7.032 -22.420 1.00 71.31 303 MET A C 1
ATOM 2376 O O . MET A 1 303 ? 12.933 6.844 -21.465 1.00 71.31 303 MET A O 1
ATOM 2380 N N . LEU A 1 304 ? 14.771 6.273 -22.631 1.00 64.75 304 LEU A N 1
ATOM 2381 C CA . LEU A 1 304 ? 15.154 5.160 -21.761 1.00 64.75 304 LEU A CA 1
ATOM 2382 C C . LEU A 1 304 ? 15.569 5.645 -20.365 1.00 64.75 304 LEU A C 1
ATOM 2384 O O . LEU A 1 304 ? 15.130 5.064 -19.372 1.00 64.75 304 LEU A O 1
ATOM 2388 N N . ILE A 1 305 ? 16.318 6.749 -20.280 1.00 68.50 305 ILE A N 1
ATOM 2389 C CA . ILE A 1 305 ? 16.668 7.411 -19.014 1.00 68.50 305 ILE A CA 1
ATOM 2390 C C . ILE A 1 305 ? 15.394 7.860 -18.281 1.00 68.50 305 ILE A C 1
ATOM 2392 O O . ILE A 1 305 ? 15.208 7.549 -17.105 1.00 68.50 305 ILE A O 1
ATOM 2396 N N . CYS A 1 306 ? 14.450 8.520 -18.959 1.00 71.44 306 CYS A N 1
ATOM 2397 C CA . CYS A 1 306 ? 13.173 8.903 -18.347 1.00 71.44 306 CYS A CA 1
ATOM 2398 C C . CYS A 1 306 ? 12.405 7.691 -17.796 1.00 71.44 306 CYS A C 1
ATOM 2400 O O . CYS A 1 306 ? 11.877 7.748 -16.685 1.00 71.44 306 CYS A O 1
ATOM 2402 N N . ARG A 1 307 ? 12.371 6.577 -18.536 1.00 68.19 307 ARG A N 1
ATOM 2403 C CA . ARG A 1 307 ? 11.683 5.345 -18.119 1.00 68.19 307 ARG A CA 1
ATOM 2404 C C . ARG A 1 307 ? 12.338 4.689 -16.903 1.00 68.19 307 ARG A C 1
ATOM 2406 O O . ARG A 1 307 ? 11.632 4.237 -15.997 1.00 68.19 307 ARG A O 1
ATOM 2413 N N . ALA A 1 308 ? 13.666 4.632 -16.882 1.00 70.31 308 ALA A N 1
ATOM 2414 C CA . ALA A 1 308 ? 14.420 4.094 -15.758 1.00 70.31 308 ALA A CA 1
ATOM 2415 C C . ALA A 1 308 ? 14.240 4.965 -14.505 1.00 70.31 308 ALA A C 1
ATOM 2417 O O . ALA A 1 308 ? 13.886 4.435 -13.456 1.00 70.31 308 ALA A O 1
ATOM 2418 N N . ASN A 1 309 ? 14.343 6.294 -14.635 1.00 77.75 309 ASN A N 1
ATOM 2419 C CA . ASN A 1 309 ? 14.067 7.238 -13.547 1.00 77.75 309 ASN A CA 1
ATOM 2420 C C . ASN A 1 309 ? 12.657 7.071 -12.978 1.00 77.75 309 ASN A C 1
ATOM 2422 O O . ASN A 1 309 ? 12.480 7.018 -11.765 1.00 77.75 309 ASN A O 1
ATOM 2426 N N . HIS A 1 310 ? 11.650 6.959 -13.846 1.00 76.88 310 HIS A N 1
ATOM 2427 C CA . HIS A 1 310 ? 10.278 6.740 -13.401 1.00 76.88 310 HIS A CA 1
ATOM 2428 C C . HIS A 1 310 ? 10.146 5.435 -12.604 1.00 76.88 310 HIS A C 1
ATOM 2430 O O . HIS A 1 310 ? 9.601 5.447 -11.506 1.00 76.88 310 HIS A O 1
ATOM 2436 N N . SER A 1 311 ? 10.728 4.341 -13.106 1.00 74.88 311 SER A N 1
ATOM 2437 C CA . SER A 1 311 ? 10.694 3.037 -12.429 1.00 74.88 311 SER A CA 1
ATOM 2438 C C . SER A 1 311 ? 11.414 3.056 -11.075 1.00 74.88 311 SER A C 1
ATOM 2440 O O . SER A 1 311 ? 10.954 2.421 -10.130 1.00 74.88 311 SER A O 1
ATOM 2442 N N . ILE A 1 312 ? 12.532 3.781 -10.967 1.00 83.00 312 ILE A N 1
ATOM 2443 C CA . ILE A 1 312 ? 13.269 3.935 -9.707 1.00 83.00 312 ILE A CA 1
ATOM 2444 C C . ILE A 1 312 ? 12.462 4.766 -8.703 1.00 83.00 312 ILE A C 1
ATOM 2446 O O . ILE A 1 312 ? 12.345 4.367 -7.548 1.00 83.00 312 ILE A O 1
ATOM 2450 N N . ASN A 1 313 ? 11.855 5.872 -9.140 1.00 85.25 313 ASN A N 1
ATOM 2451 C CA . ASN A 1 313 ? 11.023 6.712 -8.277 1.00 85.25 313 ASN A CA 1
ATOM 2452 C C . ASN A 1 313 ? 9.789 5.963 -7.756 1.00 85.25 313 ASN A C 1
ATOM 2454 O O . ASN A 1 313 ? 9.482 6.060 -6.572 1.00 85.25 313 ASN A O 1
ATOM 2458 N N . GLU A 1 314 ? 9.116 5.175 -8.602 1.00 84.12 314 GLU A N 1
ATOM 2459 C CA . GLU A 1 314 ? 8.026 4.294 -8.157 1.00 84.12 314 GLU A CA 1
ATOM 2460 C C . GLU A 1 314 ? 8.493 3.344 -7.044 1.00 84.12 314 GLU A C 1
ATOM 2462 O O . GLU A 1 314 ? 7.828 3.212 -6.018 1.00 84.12 314 GLU A O 1
ATOM 2467 N N . LEU A 1 315 ? 9.659 2.710 -7.218 1.00 85.38 315 LEU A N 1
ATOM 2468 C CA . LEU A 1 315 ? 10.215 1.804 -6.212 1.00 85.38 315 LEU A CA 1
ATOM 2469 C C . LEU A 1 315 ? 10.629 2.527 -4.929 1.00 85.38 315 LEU A C 1
ATOM 2471 O O . LEU A 1 315 ? 10.449 1.966 -3.854 1.00 85.38 315 LEU A O 1
ATOM 2475 N N . LEU A 1 316 ? 11.153 3.752 -5.009 1.00 88.75 316 LEU A N 1
ATOM 2476 C CA . LEU A 1 316 ? 11.483 4.551 -3.826 1.00 88.75 316 LEU A CA 1
ATOM 2477 C C . LEU A 1 316 ? 10.234 4.866 -2.999 1.00 88.75 316 LEU A C 1
ATOM 2479 O O . LEU A 1 316 ? 10.262 4.725 -1.778 1.00 88.75 316 LEU A O 1
ATOM 2483 N N . GLU A 1 317 ? 9.124 5.227 -3.641 1.00 87.94 317 GLU A N 1
ATOM 2484 C CA . GLU A 1 317 ? 7.852 5.439 -2.943 1.00 87.94 317 GLU A CA 1
ATOM 2485 C C . GLU A 1 317 ? 7.307 4.133 -2.336 1.00 87.94 317 GLU A C 1
ATOM 2487 O O . GLU A 1 317 ? 6.851 4.116 -1.188 1.00 87.94 317 GLU A O 1
ATOM 2492 N N . GLU A 1 318 ? 7.432 3.002 -3.042 1.00 83.44 318 GLU A N 1
ATOM 2493 C CA . GLU A 1 318 ? 7.099 1.688 -2.477 1.00 83.44 318 GLU A CA 1
ATOM 2494 C C . GLU A 1 318 ? 7.960 1.357 -1.245 1.00 83.44 318 GLU A C 1
ATOM 2496 O O . GLU A 1 318 ? 7.421 0.915 -0.227 1.00 83.44 318 GLU A O 1
ATOM 2501 N N . VAL A 1 319 ? 9.271 1.609 -1.304 1.00 90.19 319 VAL A N 1
ATOM 2502 C CA . VAL A 1 319 ? 10.228 1.391 -0.206 1.00 90.19 319 VAL A CA 1
ATOM 2503 C C . VAL A 1 319 ? 9.910 2.286 0.994 1.00 90.19 319 VAL A C 1
ATOM 2505 O O . VAL A 1 319 ? 9.865 1.780 2.115 1.00 90.19 319 VAL A O 1
ATOM 2508 N N . LYS A 1 320 ? 9.574 3.567 0.788 1.00 90.81 320 LYS A N 1
ATOM 2509 C CA . LYS A 1 320 ? 9.119 4.471 1.863 1.00 90.81 320 LYS A CA 1
ATOM 2510 C C . LYS A 1 320 ? 7.848 3.958 2.540 1.00 90.81 320 LYS A C 1
ATOM 2512 O O . LYS A 1 320 ? 7.813 3.816 3.761 1.00 90.81 320 LYS A O 1
ATOM 2517 N N . SER A 1 321 ? 6.837 3.572 1.757 1.00 86.44 321 SER A N 1
ATOM 2518 C CA . SER A 1 321 ? 5.596 2.995 2.301 1.00 86.44 321 SER A CA 1
ATOM 2519 C C . SER A 1 321 ? 5.836 1.680 3.056 1.00 86.44 321 SER A C 1
ATOM 2521 O O . SER A 1 321 ? 5.091 1.298 3.964 1.00 86.44 321 SER A O 1
ATOM 2523 N N . LEU A 1 322 ? 6.858 0.923 2.649 1.00 86.94 322 LEU A N 1
ATOM 2524 C CA . LEU A 1 322 ? 7.246 -0.316 3.301 1.00 86.94 322 LEU A CA 1
ATOM 2525 C C . LEU A 1 322 ? 7.961 -0.034 4.624 1.00 86.94 322 LEU A C 1
ATOM 2527 O O . LEU A 1 322 ? 7.689 -0.731 5.599 1.00 86.94 322 LEU A O 1
ATOM 2531 N N . ARG A 1 323 ? 8.799 1.006 4.673 1.00 89.50 323 ARG A N 1
ATOM 2532 C CA . ARG A 1 323 ? 9.476 1.486 5.883 1.00 89.50 323 ARG A CA 1
ATOM 2533 C C . ARG A 1 323 ? 8.480 1.851 6.977 1.00 89.50 323 ARG A C 1
ATOM 2535 O O . ARG A 1 323 ? 8.614 1.380 8.100 1.00 89.50 323 ARG A O 1
ATOM 2542 N N . GLU A 1 324 ? 7.440 2.608 6.630 1.00 87.69 324 GLU A N 1
ATOM 2543 C CA . GLU A 1 324 ? 6.371 2.993 7.562 1.00 87.69 324 GLU A CA 1
ATOM 2544 C C . GLU A 1 324 ? 5.648 1.771 8.144 1.00 87.69 324 GLU A C 1
ATOM 2546 O O . GLU A 1 324 ? 5.448 1.666 9.354 1.00 87.69 324 GLU A O 1
ATOM 2551 N N . ARG A 1 325 ? 5.308 0.791 7.297 1.00 82.50 325 ARG A N 1
ATOM 2552 C CA . ARG A 1 325 ? 4.663 -0.459 7.739 1.00 82.50 325 ARG A CA 1
ATOM 2553 C C . ARG A 1 325 ? 5.588 -1.351 8.565 1.00 82.50 325 ARG A C 1
ATOM 2555 O O . ARG A 1 325 ? 5.107 -2.135 9.383 1.00 82.50 325 ARG A O 1
ATOM 2562 N N . ALA A 1 326 ? 6.894 -1.253 8.340 1.00 86.75 326 ALA A N 1
ATOM 2563 C CA . ALA A 1 326 ? 7.913 -2.050 9.005 1.00 86.75 326 ALA A CA 1
ATOM 2564 C C . ALA A 1 326 ? 8.522 -1.375 10.243 1.00 86.75 326 ALA A C 1
ATOM 2566 O O . ALA A 1 326 ? 9.478 -1.915 10.791 1.00 86.75 326 ALA A O 1
ATOM 2567 N N . ALA A 1 327 ? 7.974 -0.248 10.717 1.00 85.88 327 ALA A N 1
ATOM 2568 C CA . ALA A 1 327 ? 8.542 0.552 11.809 1.00 85.88 327 ALA A CA 1
ATOM 2569 C C . ALA A 1 327 ? 8.885 -0.249 13.084 1.00 85.88 327 ALA A C 1
ATOM 2571 O O . ALA A 1 327 ? 9.807 0.107 13.811 1.00 85.88 327 ALA A O 1
ATOM 2572 N N . ASN A 1 328 ? 8.183 -1.360 13.331 1.00 83.12 328 ASN A N 1
ATOM 2573 C CA . ASN A 1 328 ? 8.379 -2.218 14.502 1.00 83.12 328 ASN A CA 1
ATOM 2574 C C . ASN A 1 328 ? 9.306 -3.430 14.256 1.00 83.12 328 ASN A C 1
ATOM 2576 O O . ASN A 1 328 ? 9.446 -4.272 15.141 1.00 83.12 328 ASN A O 1
ATOM 2580 N N . PHE A 1 329 ? 9.912 -3.561 13.069 1.00 84.88 329 PHE A N 1
ATOM 2581 C CA . PHE A 1 329 ? 10.718 -4.720 12.665 1.00 84.88 329 PHE A CA 1
ATOM 2582 C C . PHE A 1 329 ? 12.142 -4.292 12.270 1.00 84.88 329 PHE A C 1
ATOM 2584 O O . PHE A 1 329 ? 12.432 -4.088 11.090 1.00 84.88 329 PHE A O 1
ATOM 2591 N N . SER A 1 330 ? 13.045 -4.195 13.255 1.00 85.88 330 SER A N 1
ATOM 2592 C CA . SER A 1 330 ? 14.441 -3.742 13.077 1.00 85.88 330 SER A CA 1
ATOM 2593 C C . SER A 1 330 ? 15.178 -4.444 11.933 1.00 85.88 330 SER A C 1
ATOM 2595 O O . SER A 1 330 ? 15.826 -3.793 11.119 1.00 85.88 330 SER A O 1
ATOM 2597 N N . ASP A 1 331 ? 15.020 -5.763 11.829 1.00 85.19 331 ASP A N 1
ATOM 2598 C CA . ASP A 1 331 ? 15.741 -6.597 10.858 1.00 85.19 331 ASP A CA 1
ATOM 2599 C C . ASP A 1 331 ? 15.247 -6.407 9.418 1.00 85.19 331 ASP A C 1
ATOM 2601 O O . ASP A 1 331 ? 15.918 -6.783 8.455 1.00 85.19 331 ASP A O 1
ATOM 2605 N N . ILE A 1 332 ? 14.037 -5.867 9.261 1.00 88.31 332 ILE A N 1
ATOM 2606 C CA . ILE A 1 332 ? 13.477 -5.510 7.960 1.00 88.31 332 ILE A CA 1
ATOM 2607 C C . ILE A 1 332 ? 13.859 -4.077 7.607 1.00 88.31 332 ILE A C 1
ATOM 2609 O O . ILE A 1 332 ? 14.157 -3.816 6.445 1.00 88.31 332 ILE A O 1
ATOM 2613 N N . LEU A 1 333 ? 13.885 -3.170 8.586 1.00 88.88 333 LEU A N 1
ATOM 2614 C CA . LEU A 1 333 ? 14.283 -1.780 8.368 1.00 88.88 333 LEU A CA 1
ATOM 2615 C C . LEU A 1 333 ? 15.697 -1.677 7.791 1.00 88.88 333 LEU A C 1
ATOM 2617 O O . LEU A 1 333 ? 15.878 -0.964 6.812 1.00 88.88 333 LEU A O 1
ATOM 2621 N N . SER A 1 334 ? 16.656 -2.465 8.287 1.00 90.75 334 SER A N 1
ATOM 2622 C CA . SER A 1 334 ? 18.012 -2.498 7.716 1.00 90.75 334 SER A CA 1
ATOM 2623 C C . SER A 1 334 ? 18.020 -2.889 6.233 1.00 90.75 334 SER A C 1
ATOM 2625 O O . SER A 1 334 ? 18.664 -2.236 5.418 1.00 90.75 334 SER A O 1
ATOM 2627 N N . LYS A 1 335 ? 17.235 -3.902 5.848 1.00 92.25 335 LYS A N 1
ATOM 2628 C CA . LYS A 1 335 ? 17.102 -4.333 4.445 1.00 92.25 335 LYS A CA 1
ATOM 2629 C C . LYS A 1 335 ? 16.393 -3.295 3.577 1.00 92.25 335 LYS A C 1
ATOM 2631 O O . LYS A 1 335 ? 16.694 -3.183 2.396 1.00 92.25 335 LYS A O 1
ATOM 2636 N N . ILE A 1 336 ? 15.425 -2.568 4.133 1.00 91.38 336 ILE A N 1
ATOM 2637 C CA . ILE A 1 336 ? 14.735 -1.469 3.445 1.00 91.38 336 ILE A CA 1
ATOM 2638 C C . ILE A 1 336 ? 15.713 -0.321 3.193 1.00 91.38 336 ILE A C 1
ATOM 2640 O O . ILE A 1 336 ? 15.782 0.160 2.064 1.00 91.38 336 ILE A O 1
ATOM 2644 N N . ASP A 1 337 ? 16.499 0.058 4.202 1.00 91.06 337 ASP A N 1
ATOM 2645 C CA . ASP A 1 337 ? 17.509 1.112 4.093 1.00 91.06 337 ASP A CA 1
ATOM 2646 C C . ASP A 1 337 ? 18.582 0.738 3.047 1.00 91.06 337 ASP A C 1
ATOM 2648 O O . ASP A 1 337 ? 18.956 1.563 2.214 1.00 91.06 337 ASP A O 1
ATOM 2652 N N . GLU A 1 338 ? 19.013 -0.529 2.996 1.00 93.00 338 GLU A N 1
ATOM 2653 C CA . GLU A 1 338 ? 19.909 -1.032 1.941 1.00 93.00 338 GLU A CA 1
ATOM 2654 C C . GLU A 1 338 ? 19.313 -0.882 0.530 1.00 93.00 338 GLU A C 1
ATOM 2656 O O . GLU A 1 338 ? 20.025 -0.508 -0.406 1.00 93.00 338 GLU A O 1
ATOM 2661 N N . LEU A 1 339 ? 18.016 -1.165 0.352 1.00 92.94 339 LEU A N 1
ATOM 2662 C CA . LEU A 1 339 ? 17.343 -1.002 -0.942 1.00 92.94 339 LEU A CA 1
ATOM 2663 C C . LEU A 1 339 ? 17.171 0.471 -1.318 1.00 92.94 339 LEU A C 1
ATOM 2665 O O . LEU A 1 339 ? 17.318 0.810 -2.491 1.00 92.94 339 LEU A O 1
ATOM 2669 N N . GLU A 1 340 ? 16.891 1.343 -0.349 1.00 92.56 340 GLU A N 1
ATOM 2670 C CA . GLU A 1 340 ? 16.812 2.790 -0.561 1.00 92.56 340 GLU A CA 1
ATOM 2671 C C . GLU A 1 340 ? 18.157 3.335 -1.062 1.00 92.56 340 GLU A C 1
ATOM 2673 O O . GLU A 1 340 ? 18.210 4.006 -2.095 1.00 92.56 340 GLU A O 1
ATOM 2678 N N . VAL A 1 341 ? 19.261 2.951 -0.410 1.00 94.38 341 VAL A N 1
ATOM 2679 C CA . VAL A 1 341 ? 20.622 3.314 -0.836 1.00 94.38 341 VAL A CA 1
ATOM 2680 C C . VAL A 1 341 ? 20.939 2.766 -2.231 1.00 94.38 341 VAL A C 1
ATOM 2682 O O . VAL A 1 341 ? 21.486 3.493 -3.063 1.00 94.38 341 VAL A O 1
ATOM 2685 N N . GLN A 1 342 ? 20.569 1.514 -2.529 1.00 93.69 342 GLN A N 1
ATOM 2686 C CA . GLN A 1 342 ? 20.758 0.931 -3.865 1.00 93.69 342 GLN A CA 1
ATOM 2687 C C . GLN A 1 342 ? 19.993 1.712 -4.944 1.00 93.69 342 GLN A C 1
ATOM 2689 O O . GLN A 1 342 ? 20.565 2.017 -5.989 1.00 93.69 342 GLN A O 1
ATOM 2694 N N . LEU A 1 343 ? 18.731 2.073 -4.698 1.00 91.06 343 LEU A N 1
ATOM 2695 C CA . LEU A 1 343 ? 17.907 2.833 -5.645 1.00 91.06 343 LEU A CA 1
ATOM 2696 C C . LEU A 1 343 ? 18.454 4.245 -5.881 1.00 91.06 343 LEU A C 1
ATOM 2698 O O . LEU A 1 343 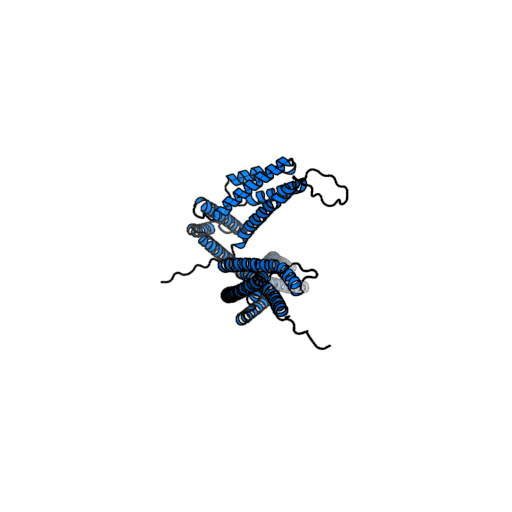? 18.567 4.662 -7.033 1.00 91.06 343 LEU A O 1
ATOM 2702 N N . LEU A 1 344 ? 18.855 4.953 -4.821 1.00 91.81 344 LEU A N 1
ATOM 2703 C CA . LEU A 1 344 ? 19.484 6.272 -4.937 1.00 91.81 344 LEU A CA 1
ATOM 2704 C C . LEU A 1 344 ? 20.808 6.199 -5.711 1.00 91.81 344 LEU A C 1
ATOM 2706 O O . LEU A 1 344 ? 21.069 7.037 -6.574 1.00 91.81 344 LEU A O 1
ATOM 2710 N N . GLY A 1 345 ? 21.608 5.155 -5.476 1.00 91.75 345 GLY A N 1
ATOM 2711 C CA . GLY A 1 345 ? 22.829 4.902 -6.240 1.00 91.75 345 GLY A CA 1
ATOM 2712 C C . GLY A 1 345 ? 22.564 4.651 -7.729 1.00 91.75 345 GLY A C 1
ATOM 2713 O O . GLY A 1 345 ? 23.320 5.125 -8.575 1.00 91.75 345 GLY A O 1
ATOM 2714 N N . LEU A 1 346 ? 21.477 3.950 -8.073 1.00 89.50 346 LEU A N 1
ATOM 2715 C CA . LEU A 1 346 ? 21.067 3.755 -9.468 1.00 89.50 346 LEU A CA 1
ATOM 2716 C C . LEU A 1 346 ? 20.593 5.057 -10.119 1.00 89.50 346 LEU A C 1
ATOM 2718 O O . LEU A 1 346 ? 20.923 5.280 -11.281 1.00 89.50 346 LEU A O 1
ATOM 2722 N N . MET A 1 347 ? 19.881 5.929 -9.394 1.00 88.62 347 MET A N 1
ATOM 2723 C CA . MET A 1 347 ? 19.510 7.256 -9.910 1.00 88.62 347 MET A CA 1
ATOM 2724 C C . MET A 1 347 ? 20.740 8.092 -10.250 1.00 88.62 347 MET A C 1
ATOM 2726 O O . MET A 1 347 ? 20.777 8.721 -11.305 1.00 88.62 347 MET A O 1
ATOM 2730 N N . GLU A 1 348 ? 21.744 8.094 -9.372 1.00 89.81 348 GLU A N 1
ATOM 2731 C CA . GLU A 1 348 ? 22.959 8.877 -9.594 1.00 89.81 348 GLU A CA 1
ATOM 2732 C C . GLU A 1 348 ? 23.771 8.325 -10.770 1.00 89.81 348 GLU A C 1
ATOM 2734 O O . GLU A 1 348 ? 24.228 9.093 -11.615 1.00 89.81 348 GLU A O 1
ATOM 2739 N N . LYS A 1 349 ? 23.861 6.994 -10.911 1.00 88.12 349 LYS A N 1
ATOM 2740 C CA . LYS A 1 349 ? 24.440 6.370 -12.112 1.00 88.12 349 LYS A CA 1
ATOM 2741 C C . LYS A 1 349 ? 23.701 6.796 -13.376 1.00 88.12 349 LYS A C 1
ATOM 2743 O O . LYS A 1 349 ? 24.344 7.142 -14.357 1.00 88.12 349 LYS A O 1
ATOM 2748 N N . LEU A 1 350 ? 22.368 6.835 -13.335 1.00 82.31 350 LEU A N 1
ATOM 2749 C CA . LEU A 1 350 ? 21.531 7.175 -14.483 1.00 82.31 350 LEU A CA 1
ATOM 2750 C C . LEU A 1 350 ? 21.727 8.620 -14.986 1.00 82.31 350 LEU A C 1
ATOM 2752 O O . LEU A 1 350 ? 21.459 8.897 -16.154 1.00 82.31 350 LEU A O 1
ATOM 2756 N N . ARG A 1 351 ? 22.189 9.541 -14.127 1.00 83.06 351 ARG A N 1
ATOM 2757 C CA . ARG A 1 351 ? 22.480 10.937 -14.506 1.00 83.06 351 ARG A CA 1
ATOM 2758 C C . ARG A 1 351 ? 23.693 11.075 -15.420 1.00 83.06 351 ARG A C 1
ATOM 2760 O O . ARG A 1 351 ? 23.739 12.025 -16.194 1.00 83.06 351 ARG A O 1
ATOM 2767 N N . ASN A 1 352 ? 24.630 10.134 -15.340 1.00 84.06 352 ASN A N 1
ATOM 2768 C CA . ASN A 1 352 ? 25.913 10.188 -16.040 1.00 84.06 352 ASN A CA 1
ATOM 2769 C C . ASN A 1 352 ? 25.993 9.198 -17.215 1.00 84.06 352 ASN A C 1
ATOM 2771 O O . ASN A 1 352 ? 27.087 8.896 -17.678 1.00 84.06 352 ASN A O 1
ATOM 2775 N N . VAL A 1 353 ? 24.857 8.662 -17.675 1.00 79.06 353 VAL A N 1
ATOM 2776 C CA . VAL A 1 353 ? 24.842 7.640 -18.730 1.00 79.06 353 VAL A CA 1
ATOM 2777 C C . VAL A 1 353 ? 25.014 8.259 -20.113 1.00 79.06 353 VAL A C 1
ATOM 2779 O O . VAL A 1 353 ? 24.201 9.078 -20.544 1.00 79.06 353 VAL A O 1
ATOM 2782 N N . GLU A 1 354 ? 26.016 7.774 -20.843 1.00 69.44 354 GLU A N 1
ATOM 2783 C CA . GLU A 1 354 ? 26.291 8.166 -22.232 1.00 69.44 354 GLU A CA 1
ATOM 2784 C C . GLU A 1 354 ? 25.842 7.099 -23.247 1.00 69.44 354 GLU A C 1
ATOM 2786 O O . GLU A 1 354 ? 25.602 7.407 -24.417 1.00 69.44 354 GLU A O 1
ATOM 2791 N N . TYR A 1 355 ? 25.668 5.846 -22.806 1.00 67.25 355 TYR A N 1
ATOM 2792 C CA . TYR A 1 355 ? 25.413 4.700 -23.684 1.00 67.25 355 TYR A CA 1
ATOM 2793 C C . TYR A 1 355 ? 24.141 3.923 -23.317 1.00 67.25 355 TYR A C 1
ATOM 2795 O O . TYR A 1 355 ? 23.819 3.687 -22.155 1.00 67.25 355 TYR A O 1
ATOM 2803 N N . VAL A 1 356 ? 23.433 3.421 -24.336 1.00 59.78 356 VAL A N 1
ATOM 2804 C CA . VAL A 1 356 ? 22.202 2.620 -24.166 1.00 59.78 356 VAL A CA 1
ATOM 2805 C C . VAL A 1 356 ? 22.449 1.317 -23.386 1.00 59.78 356 VAL A C 1
ATOM 2807 O O . VAL A 1 356 ? 21.564 0.855 -22.664 1.00 59.78 356 VAL A O 1
ATOM 2810 N N . SER A 1 357 ? 23.643 0.727 -23.500 1.00 62.44 357 SER A N 1
ATOM 2811 C CA . SER A 1 357 ? 24.029 -0.484 -22.762 1.00 62.44 357 SER A CA 1
ATOM 2812 C C . SER A 1 357 ? 24.021 -0.277 -21.247 1.00 62.44 357 SER A C 1
ATOM 2814 O O . SER A 1 357 ? 23.529 -1.140 -20.526 1.00 62.44 357 SER A O 1
ATOM 2816 N N . GLU A 1 358 ? 24.472 0.883 -20.771 1.00 70.88 358 GLU A N 1
ATOM 2817 C CA . GLU A 1 358 ? 24.498 1.215 -19.341 1.00 70.88 358 GLU A CA 1
ATOM 2818 C C . GLU A 1 358 ? 23.082 1.405 -18.789 1.00 70.88 358 GLU A C 1
ATOM 2820 O O . GLU A 1 358 ? 22.759 0.911 -17.708 1.00 70.88 358 GLU A O 1
ATOM 2825 N N . VAL A 1 359 ? 22.183 2.038 -19.561 1.00 66.25 359 VAL A N 1
ATOM 2826 C CA . VAL A 1 359 ? 20.767 2.148 -19.166 1.00 66.25 359 VAL A CA 1
ATOM 2827 C C . VAL A 1 359 ? 20.137 0.764 -19.012 1.00 66.25 359 VAL A C 1
ATOM 2829 O O . VAL A 1 359 ? 19.327 0.547 -18.110 1.00 66.25 359 VAL A O 1
ATOM 2832 N N . LYS A 1 360 ? 20.50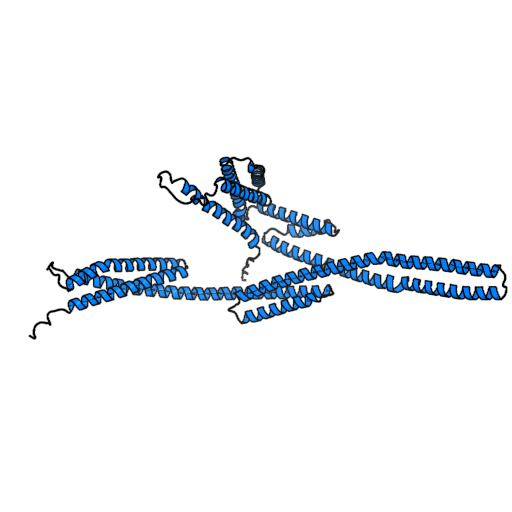6 -0.188 -19.875 1.00 66.62 360 LYS A N 1
ATOM 2833 C CA . LYS A 1 360 ? 20.001 -1.559 -19.800 1.00 66.62 360 LYS A CA 1
ATOM 2834 C C . LYS A 1 360 ? 20.467 -2.267 -18.526 1.00 66.62 360 LYS A C 1
ATOM 2836 O O . LYS A 1 360 ? 19.633 -2.840 -17.835 1.00 66.62 360 LYS A O 1
ATOM 2841 N N . GLU A 1 361 ? 21.751 -2.191 -18.189 1.00 74.75 361 GLU A N 1
ATOM 2842 C CA . GLU A 1 361 ? 22.280 -2.775 -16.946 1.00 74.75 361 GLU A CA 1
ATOM 2843 C C . GLU A 1 361 ? 21.595 -2.184 -15.704 1.00 74.75 361 GLU A C 1
ATOM 2845 O O . GLU A 1 361 ? 21.251 -2.904 -14.759 1.00 74.75 361 GLU A O 1
ATOM 2850 N N . ILE A 1 362 ? 21.312 -0.877 -15.732 1.00 76.12 362 ILE A N 1
ATOM 2851 C CA . ILE A 1 362 ? 20.548 -0.214 -14.674 1.00 76.12 362 ILE A CA 1
ATOM 2852 C C . ILE A 1 362 ? 19.116 -0.761 -14.616 1.00 76.12 362 ILE A C 1
ATOM 2854 O O . ILE A 1 362 ? 18.646 -1.094 -13.532 1.00 76.12 362 ILE A O 1
ATOM 2858 N N . LEU A 1 363 ? 18.425 -0.916 -15.749 1.00 68.62 363 LEU A N 1
ATOM 2859 C CA . LEU A 1 363 ? 17.066 -1.478 -15.799 1.00 68.62 363 LEU A CA 1
ATOM 2860 C C . LEU A 1 363 ? 16.993 -2.941 -15.327 1.00 68.62 363 LEU A C 1
ATOM 2862 O O . LEU A 1 363 ? 16.019 -3.324 -14.667 1.00 68.62 363 LEU A O 1
ATOM 2866 N N . ASP A 1 364 ? 18.011 -3.744 -15.629 1.00 71.75 364 ASP A N 1
ATOM 2867 C CA . ASP A 1 364 ? 18.127 -5.119 -15.140 1.00 71.75 364 ASP A CA 1
ATOM 2868 C C . ASP A 1 364 ? 18.275 -5.112 -13.605 1.00 71.75 364 ASP A C 1
ATOM 2870 O O . ASP A 1 364 ? 17.504 -5.770 -12.899 1.00 71.75 364 ASP A O 1
ATOM 2874 N N . THR A 1 365 ? 19.138 -4.242 -13.067 1.00 79.50 365 THR A N 1
ATOM 2875 C CA . THR A 1 365 ? 19.303 -4.065 -11.612 1.00 79.50 365 THR A CA 1
ATOM 2876 C C . THR A 1 365 ? 18.019 -3.561 -10.938 1.00 79.50 365 THR A C 1
ATOM 2878 O O . THR A 1 365 ? 17.622 -4.058 -9.884 1.00 79.50 365 THR A O 1
ATOM 2881 N N . VAL A 1 366 ? 17.306 -2.611 -11.554 1.00 75.94 366 VAL A N 1
ATOM 2882 C CA . VAL A 1 366 ? 15.998 -2.119 -11.077 1.00 75.94 366 VAL A CA 1
ATOM 2883 C C . VAL A 1 366 ? 14.982 -3.261 -10.984 1.00 75.94 366 VAL A C 1
ATOM 2885 O O . VAL A 1 366 ? 14.184 -3.316 -10.045 1.00 75.94 366 VAL A O 1
ATOM 2888 N N . SER A 1 367 ? 15.017 -4.201 -11.929 1.00 73.75 367 SER A N 1
ATOM 2889 C CA . SER A 1 367 ? 14.134 -5.370 -11.926 1.00 73.75 367 SER A CA 1
ATOM 2890 C C . SER A 1 367 ? 14.453 -6.327 -10.773 1.00 73.75 367 SER A C 1
ATOM 2892 O O . SER A 1 367 ? 13.532 -6.821 -10.117 1.00 73.75 367 SER A O 1
ATOM 2894 N N . GLU A 1 368 ? 15.732 -6.537 -10.460 1.00 78.88 368 GLU A N 1
ATOM 2895 C CA . GLU A 1 368 ? 16.153 -7.307 -9.282 1.00 78.88 368 GLU A CA 1
ATOM 2896 C C . GLU A 1 368 ? 15.740 -6.630 -7.971 1.00 78.88 368 GLU A C 1
ATOM 2898 O O . GLU A 1 368 ? 15.189 -7.281 -7.076 1.00 78.88 368 GLU A O 1
ATOM 2903 N N . VAL A 1 369 ? 15.946 -5.314 -7.861 1.00 81.44 369 VAL A N 1
ATOM 2904 C CA . VAL A 1 369 ? 15.529 -4.529 -6.692 1.00 81.44 369 VAL A CA 1
ATOM 2905 C C . VAL A 1 369 ? 14.017 -4.622 -6.496 1.00 81.44 369 VAL A C 1
ATOM 2907 O O . VAL A 1 369 ? 13.562 -4.895 -5.385 1.00 81.44 369 VAL A O 1
ATOM 2910 N N . ARG A 1 370 ? 13.224 -4.518 -7.569 1.00 83.25 370 ARG A N 1
ATOM 2911 C CA . ARG A 1 370 ? 11.765 -4.704 -7.517 1.00 83.25 370 ARG A CA 1
ATOM 2912 C C . ARG A 1 370 ? 11.375 -6.066 -6.933 1.00 83.25 370 ARG A C 1
ATOM 2914 O O . ARG A 1 370 ? 10.454 -6.142 -6.120 1.00 83.25 370 ARG A O 1
ATOM 2921 N N . LEU A 1 371 ? 12.074 -7.143 -7.296 1.00 77.19 371 LEU A N 1
ATOM 2922 C CA . LEU A 1 371 ? 11.819 -8.468 -6.719 1.00 77.19 371 LEU A CA 1
ATOM 2923 C C . LEU A 1 371 ? 12.122 -8.508 -5.215 1.00 77.19 371 LEU A C 1
ATOM 2925 O O . LEU A 1 371 ? 11.330 -9.076 -4.457 1.00 77.19 371 LEU A O 1
ATOM 2929 N N . LYS A 1 372 ? 13.214 -7.874 -4.771 1.00 87.12 372 LYS A N 1
ATOM 2930 C CA . LYS A 1 372 ? 13.558 -7.762 -3.343 1.00 87.12 372 LYS A CA 1
ATOM 2931 C C . LYS A 1 372 ? 12.500 -6.964 -2.570 1.00 87.12 372 LYS A C 1
ATOM 2933 O O . LYS A 1 372 ? 12.019 -7.442 -1.542 1.00 87.12 372 LYS A O 1
ATOM 2938 N N . VAL A 1 373 ? 12.052 -5.821 -3.101 1.00 81.50 373 VAL A N 1
ATOM 2939 C CA . VAL A 1 373 ? 10.960 -5.011 -2.518 1.00 81.50 373 VAL A CA 1
ATOM 2940 C C . VAL A 1 373 ? 9.681 -5.842 -2.374 1.00 81.50 373 VAL A C 1
ATOM 2942 O O . VAL A 1 373 ? 9.057 -5.855 -1.309 1.00 81.50 373 VAL A O 1
ATOM 2945 N N . MET A 1 374 ? 9.313 -6.616 -3.401 1.00 78.50 374 MET A N 1
ATOM 2946 C CA . MET A 1 374 ? 8.144 -7.501 -3.347 1.00 78.50 374 MET A CA 1
ATOM 2947 C C . MET A 1 374 ? 8.269 -8.599 -2.282 1.00 78.50 374 MET A C 1
ATOM 2949 O O . MET A 1 374 ? 7.273 -8.947 -1.639 1.00 78.50 374 MET A O 1
ATOM 2953 N N . GLN A 1 375 ? 9.459 -9.174 -2.095 1.00 84.19 375 GLN A N 1
ATOM 2954 C CA . GLN A 1 375 ? 9.701 -10.181 -1.059 1.00 84.19 375 GLN A CA 1
ATOM 2955 C C . GLN A 1 375 ? 9.576 -9.581 0.344 1.00 84.19 375 GLN A C 1
ATOM 2957 O O . GLN A 1 375 ? 8.870 -10.150 1.180 1.00 84.19 375 GLN A O 1
ATOM 2962 N N . LEU A 1 376 ? 10.177 -8.412 0.584 1.00 84.44 376 LEU A N 1
ATOM 2963 C CA . LEU A 1 376 ? 10.063 -7.717 1.867 1.00 84.44 376 LEU A CA 1
ATOM 2964 C C . LEU A 1 376 ? 8.619 -7.293 2.158 1.00 84.44 376 LEU A C 1
ATOM 2966 O O . LEU A 1 376 ? 8.140 -7.509 3.267 1.00 84.44 376 LEU A O 1
ATOM 2970 N N . CYS A 1 377 ? 7.872 -6.812 1.158 1.00 79.19 377 CYS A N 1
ATOM 2971 C CA . CYS A 1 377 ? 6.438 -6.534 1.302 1.00 79.19 377 CYS A CA 1
ATOM 2972 C C . CYS A 1 377 ? 5.652 -7.743 1.826 1.00 79.19 377 CYS A C 1
ATOM 2974 O O . CYS A 1 377 ? 4.762 -7.593 2.663 1.00 79.19 377 CYS A O 1
ATOM 2976 N N . ARG A 1 378 ? 5.967 -8.952 1.346 1.00 81.94 378 ARG A N 1
ATOM 2977 C CA . ARG A 1 378 ? 5.317 -10.180 1.828 1.00 81.94 378 ARG A CA 1
ATOM 2978 C C . ARG A 1 378 ? 5.703 -10.490 3.268 1.00 81.94 378 ARG A C 1
ATOM 2980 O O . ARG A 1 378 ? 4.818 -10.818 4.050 1.00 81.94 378 ARG A O 1
ATOM 2987 N N . GLN A 1 379 ? 6.984 -10.371 3.608 1.00 84.38 379 GLN A N 1
ATOM 2988 C CA . GLN A 1 379 ? 7.474 -10.619 4.966 1.00 84.38 379 GLN A CA 1
ATOM 2989 C C . GLN A 1 379 ? 6.831 -9.662 5.974 1.00 84.38 379 GLN A C 1
ATOM 2991 O O . GLN A 1 379 ? 6.282 -10.122 6.971 1.00 84.38 379 GLN A O 1
ATOM 2996 N N . VAL A 1 380 ? 6.802 -8.360 5.667 1.00 84.12 380 VAL A N 1
ATOM 2997 C CA . VAL A 1 380 ? 6.139 -7.350 6.506 1.00 84.12 380 VAL A CA 1
ATOM 2998 C C . VAL A 1 380 ? 4.670 -7.692 6.695 1.00 84.12 380 VAL A C 1
ATOM 3000 O O . VAL A 1 380 ? 4.218 -7.776 7.826 1.00 84.12 380 VAL A O 1
ATOM 3003 N N . ASN A 1 381 ? 3.929 -7.989 5.624 1.00 80.06 381 ASN A N 1
ATOM 3004 C CA . ASN A 1 381 ? 2.508 -8.322 5.748 1.00 80.06 381 ASN A CA 1
ATOM 3005 C C . ASN A 1 381 ? 2.252 -9.562 6.624 1.00 80.06 381 ASN A C 1
ATOM 3007 O O . ASN A 1 381 ? 1.273 -9.588 7.366 1.00 80.06 381 ASN A O 1
ATOM 3011 N N . VAL A 1 382 ? 3.107 -10.589 6.550 1.00 83.69 382 VAL A N 1
ATOM 3012 C CA . VAL A 1 382 ? 2.997 -11.775 7.417 1.00 83.69 382 VAL A CA 1
ATOM 3013 C C . VAL A 1 382 ? 3.224 -11.389 8.876 1.00 83.69 382 VAL A C 1
ATOM 3015 O O . VAL A 1 382 ? 2.376 -11.684 9.716 1.00 83.69 382 VAL A O 1
ATOM 3018 N N . LEU A 1 383 ? 4.304 -10.662 9.168 1.00 80.31 383 LEU A N 1
ATOM 3019 C CA . LEU A 1 383 ? 4.628 -10.243 10.532 1.00 80.31 383 LEU A CA 1
ATOM 3020 C C . LEU A 1 383 ? 3.586 -9.280 11.108 1.00 80.31 383 LEU A C 1
ATOM 3022 O O . LEU A 1 383 ? 3.186 -9.430 12.259 1.00 80.31 383 LEU A O 1
ATOM 3026 N N . THR A 1 384 ? 3.088 -8.327 10.317 1.00 77.88 384 THR A N 1
ATOM 3027 C CA . THR A 1 384 ? 2.009 -7.418 10.724 1.00 77.88 384 THR A CA 1
ATOM 3028 C C . THR A 1 384 ? 0.735 -8.197 11.049 1.00 77.88 384 THR A C 1
ATOM 3030 O O . THR A 1 384 ? 0.095 -7.917 12.062 1.00 77.88 384 THR A O 1
ATOM 3033 N N . ASN A 1 385 ? 0.383 -9.211 10.253 1.00 77.19 385 ASN A N 1
ATOM 3034 C CA . ASN A 1 385 ? -0.781 -10.055 10.527 1.00 77.19 385 ASN A CA 1
ATOM 3035 C C . ASN A 1 385 ? -0.601 -10.874 11.812 1.00 77.19 385 ASN A C 1
ATOM 3037 O O . ASN A 1 385 ? -1.501 -10.895 12.650 1.00 77.19 385 ASN A O 1
ATOM 3041 N N . GLU A 1 386 ? 0.556 -11.505 12.012 1.00 80.44 386 GLU A N 1
ATOM 3042 C CA . GLU A 1 386 ? 0.853 -12.250 13.242 1.00 80.44 386 GLU A CA 1
ATOM 3043 C C . GLU A 1 386 ? 0.839 -11.349 14.479 1.00 80.44 386 GLU A C 1
ATOM 3045 O O . GLU A 1 386 ? 0.266 -11.707 15.511 1.00 80.44 386 GLU A O 1
ATOM 3050 N N . TYR A 1 387 ? 1.421 -10.156 14.367 1.00 74.12 387 TYR A N 1
ATOM 3051 C CA . TYR A 1 387 ? 1.426 -9.162 15.430 1.00 74.12 387 TYR A CA 1
ATOM 3052 C C . TYR A 1 387 ? 0.007 -8.675 15.750 1.00 74.12 387 TYR A C 1
ATOM 3054 O O . TYR A 1 387 ? -0.387 -8.658 16.916 1.00 74.12 387 TYR A O 1
ATOM 3062 N N . SER A 1 388 ? -0.802 -8.380 14.726 1.00 73.50 388 SER A N 1
ATOM 3063 C CA . SER A 1 388 ? -2.209 -7.995 14.898 1.00 73.50 388 SER A CA 1
ATOM 3064 C C . SER A 1 388 ? -3.031 -9.094 15.578 1.00 73.50 388 SER A C 1
ATOM 3066 O O . SER A 1 388 ? -3.849 -8.805 16.448 1.00 73.50 388 SER A O 1
ATOM 3068 N N . LYS A 1 389 ? -2.762 -10.368 15.257 1.00 81.00 389 LYS A N 1
ATOM 3069 C CA . LYS A 1 389 ? -3.419 -11.513 15.889 1.00 81.00 389 LYS A CA 1
ATOM 3070 C C . LYS A 1 389 ? -3.061 -11.608 17.373 1.00 81.00 389 LYS A C 1
ATOM 3072 O O . LYS A 1 389 ? -3.964 -11.707 18.196 1.00 81.00 389 LYS A O 1
ATOM 3077 N N . LYS A 1 390 ? -1.773 -11.492 17.719 1.00 81.69 390 LYS A N 1
ATOM 3078 C CA . LYS A 1 390 ? -1.309 -11.477 19.119 1.00 81.69 390 LYS A CA 1
ATOM 3079 C C . LYS A 1 390 ? -1.897 -10.308 19.914 1.00 81.69 390 LYS A C 1
ATOM 3081 O O . LYS A 1 390 ? -2.263 -10.483 21.073 1.00 81.69 390 LYS A O 1
ATOM 3086 N N . ILE A 1 391 ? -1.999 -9.122 19.308 1.00 77.69 391 ILE A N 1
ATOM 3087 C CA . ILE A 1 391 ? -2.649 -7.966 19.942 1.00 77.69 391 ILE A CA 1
ATOM 3088 C C . ILE A 1 391 ? -4.132 -8.244 20.174 1.00 77.69 391 ILE A C 1
ATOM 3090 O O . ILE A 1 391 ? -4.609 -8.036 21.283 1.00 77.69 391 ILE A O 1
ATOM 3094 N N . AS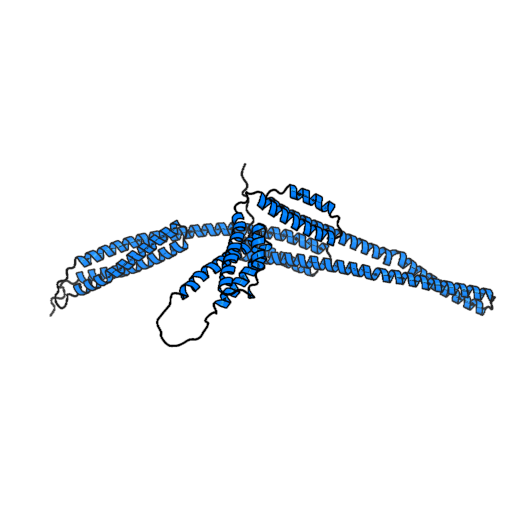N A 1 392 ? -4.851 -8.751 19.172 1.00 78.81 392 ASN A N 1
ATOM 3095 C CA . ASN A 1 392 ? -6.273 -9.061 19.311 1.00 78.81 392 ASN A CA 1
ATOM 3096 C C . ASN A 1 392 ? -6.535 -10.124 20.386 1.00 78.81 392 ASN A C 1
ATOM 3098 O O . ASN A 1 392 ? -7.497 -9.999 21.138 1.00 78.81 392 ASN A O 1
ATOM 3102 N N . GLU A 1 393 ? -5.671 -11.135 20.505 1.00 87.75 393 GLU A N 1
ATOM 3103 C CA . GLU A 1 393 ? -5.742 -12.131 21.581 1.00 87.75 393 GLU A CA 1
ATOM 3104 C C . GLU A 1 393 ? -5.548 -11.488 22.964 1.00 87.75 393 GLU A C 1
ATOM 3106 O O . GLU A 1 393 ? -6.346 -11.739 23.866 1.00 87.75 393 GLU A O 1
ATOM 3111 N N . LYS A 1 394 ? -4.566 -10.588 23.117 1.00 88.56 394 LYS A N 1
ATOM 3112 C CA . LYS A 1 394 ? -4.365 -9.837 24.368 1.00 88.56 394 LYS A CA 1
ATOM 3113 C C . LYS A 1 394 ? -5.526 -8.901 24.695 1.00 88.56 394 LYS A C 1
ATOM 3115 O O . LYS A 1 394 ? -5.944 -8.834 25.846 1.00 88.56 394 LYS A O 1
ATOM 3120 N N . ILE A 1 395 ? -6.055 -8.179 23.706 1.00 86.62 395 ILE A N 1
ATOM 3121 C CA . ILE A 1 395 ? -7.217 -7.300 23.894 1.00 86.62 395 ILE A CA 1
ATOM 3122 C C . ILE A 1 395 ? -8.408 -8.136 24.363 1.00 86.62 395 ILE A C 1
ATOM 3124 O O . ILE A 1 395 ? -9.034 -7.784 25.357 1.00 86.62 395 ILE A O 1
ATOM 3128 N N . LYS A 1 396 ? -8.669 -9.277 23.716 1.00 92.12 396 LYS A N 1
ATOM 3129 C CA . LYS A 1 396 ? -9.729 -10.205 24.119 1.00 92.12 396 LYS A CA 1
ATOM 3130 C C . LYS A 1 396 ? -9.580 -10.645 25.578 1.00 92.12 396 LYS A C 1
ATOM 3132 O O . LYS A 1 396 ? -10.562 -10.616 26.316 1.00 92.12 396 LYS A O 1
ATOM 3137 N N . GLU A 1 397 ? -8.377 -11.034 25.996 1.00 94.19 397 GLU A N 1
ATOM 3138 C CA . GLU A 1 397 ? -8.098 -11.441 27.377 1.00 94.19 397 GLU A CA 1
ATOM 3139 C C . GLU A 1 397 ? -8.354 -10.301 28.377 1.00 94.19 397 GLU A C 1
ATOM 3141 O O . GLU A 1 397 ? -9.072 -10.487 29.360 1.00 94.19 397 GLU A O 1
ATOM 3146 N N . ILE A 1 398 ? -7.835 -9.100 28.099 1.00 93.25 398 ILE A N 1
ATOM 3147 C CA . ILE A 1 398 ? -8.021 -7.915 28.949 1.00 93.25 398 ILE A CA 1
ATOM 3148 C C . ILE A 1 398 ? -9.506 -7.552 29.059 1.00 93.25 398 ILE A C 1
ATOM 3150 O O . ILE A 1 398 ? -10.004 -7.322 30.161 1.00 93.25 398 ILE A O 1
ATOM 3154 N N . THR A 1 399 ? -10.233 -7.522 27.939 1.00 93.62 399 THR A N 1
ATOM 3155 C CA . THR A 1 399 ? -11.664 -7.199 27.924 1.00 93.62 399 THR A CA 1
ATOM 3156 C C . THR A 1 399 ? -12.480 -8.233 28.696 1.00 93.62 399 THR A C 1
ATOM 3158 O O . THR A 1 399 ? -13.363 -7.854 29.463 1.00 93.62 399 THR A O 1
ATOM 3161 N N . TYR A 1 400 ? -12.171 -9.525 28.550 1.00 96.81 400 TYR A N 1
ATOM 3162 C CA . TYR A 1 400 ? -12.840 -10.588 29.299 1.00 96.81 400 TYR A CA 1
ATOM 3163 C C . TYR A 1 400 ? -12.629 -10.442 30.811 1.00 96.81 400 TYR A C 1
ATOM 3165 O O . TYR A 1 400 ? -13.591 -10.485 31.580 1.00 96.81 400 TYR A O 1
ATOM 3173 N N . ASN A 1 401 ? -11.383 -10.215 31.235 1.00 96.38 401 ASN A N 1
ATOM 3174 C CA . ASN A 1 401 ? -11.054 -10.025 32.646 1.00 96.38 401 ASN A CA 1
ATOM 3175 C C . ASN A 1 401 ? -11.759 -8.793 33.232 1.00 96.38 401 ASN A C 1
ATOM 3177 O O . ASN A 1 401 ? -12.289 -8.869 34.339 1.00 96.38 401 ASN A O 1
ATOM 3181 N N . LEU A 1 402 ? -11.841 -7.700 32.468 1.00 96.12 402 LEU A N 1
ATOM 3182 C CA . LEU A 1 402 ? -12.546 -6.486 32.877 1.00 96.12 402 LEU A CA 1
ATOM 3183 C C . LEU A 1 402 ? -14.059 -6.710 33.040 1.00 96.12 402 LEU A C 1
ATOM 3185 O O . LEU A 1 402 ? -14.637 -6.255 34.025 1.00 96.12 402 LEU A O 1
ATOM 3189 N N . ILE A 1 403 ? -14.701 -7.421 32.103 1.00 97.62 403 ILE A N 1
ATOM 3190 C CA . ILE A 1 403 ? -16.129 -7.772 32.210 1.00 97.62 403 ILE A CA 1
ATOM 3191 C C . ILE A 1 403 ? -16.365 -8.610 33.471 1.00 97.62 403 ILE A C 1
ATOM 3193 O O . ILE A 1 403 ? -17.256 -8.291 34.254 1.00 97.62 403 ILE A O 1
ATOM 3197 N N . LYS A 1 404 ? -15.531 -9.630 33.705 1.00 97.75 404 LYS A N 1
ATOM 3198 C CA . LYS A 1 404 ? -15.640 -10.518 34.870 1.00 97.75 404 LYS A CA 1
ATOM 3199 C C . LYS A 1 404 ? -15.449 -9.777 36.198 1.00 97.75 404 LYS A C 1
ATOM 3201 O O . LYS A 1 404 ? -16.141 -10.062 37.175 1.00 97.75 404 LYS A O 1
ATOM 3206 N N . GLU A 1 405 ? -14.512 -8.832 36.254 1.00 97.31 405 GLU A N 1
ATOM 3207 C CA . GLU A 1 405 ? -14.312 -7.987 37.434 1.00 97.31 405 GLU A CA 1
ATOM 3208 C C . GLU A 1 405 ? -15.531 -7.093 37.694 1.00 97.31 405 GLU A C 1
ATOM 3210 O O . GLU A 1 405 ? -16.020 -7.031 38.824 1.00 97.31 405 GLU A O 1
ATOM 3215 N N . ALA A 1 406 ? -16.059 -6.449 36.650 1.00 97.38 406 ALA A N 1
ATOM 3216 C CA . ALA A 1 406 ? -17.243 -5.606 36.758 1.00 97.38 406 ALA A CA 1
ATOM 3217 C C . ALA A 1 406 ? -18.489 -6.405 37.184 1.00 97.38 406 ALA A C 1
ATOM 3219 O O . ALA A 1 406 ? -19.247 -5.933 38.026 1.00 97.38 406 ALA A O 1
ATOM 3220 N N . GLU A 1 407 ? -18.677 -7.634 36.692 1.00 97.94 407 GLU A N 1
ATOM 3221 C CA . GLU A 1 407 ? -19.749 -8.535 37.147 1.00 97.94 407 GLU A CA 1
ATOM 3222 C C . GLU A 1 407 ? -19.665 -8.836 38.637 1.00 97.94 407 GLU A C 1
ATOM 3224 O O . GLU A 1 407 ? -20.662 -8.735 39.355 1.00 97.94 407 GLU A O 1
ATOM 3229 N N . LYS A 1 408 ? -18.465 -9.202 39.100 1.00 97.94 408 LYS A N 1
ATOM 3230 C CA . LYS A 1 408 ? -18.228 -9.524 40.503 1.00 97.94 408 LYS A CA 1
ATOM 3231 C C . LYS A 1 408 ? -18.581 -8.330 41.391 1.00 97.94 408 LYS A C 1
ATOM 3233 O O . LYS A 1 408 ? -19.358 -8.481 42.331 1.00 97.94 408 LYS A O 1
ATOM 3238 N N . LYS A 1 409 ? -18.069 -7.141 41.054 1.00 97.69 409 LYS A N 1
ATOM 3239 C CA . LYS A 1 409 ? -18.351 -5.918 41.816 1.00 97.69 409 LYS A CA 1
ATOM 3240 C C . LYS A 1 409 ? -19.820 -5.500 41.752 1.00 97.69 409 LYS A C 1
ATOM 3242 O O . LYS A 1 409 ? -20.359 -5.031 42.748 1.00 97.69 409 LYS A O 1
ATOM 3247 N N . LEU A 1 410 ? -20.492 -5.683 40.613 1.00 98.00 410 LEU A N 1
ATOM 3248 C CA . LEU A 1 410 ? -21.927 -5.406 40.499 1.00 98.00 410 LEU A CA 1
ATOM 3249 C C . LEU A 1 410 ? -22.739 -6.269 41.475 1.00 98.00 410 LEU A C 1
ATOM 3251 O O . LEU A 1 410 ? -23.669 -5.759 42.098 1.00 98.00 410 LEU A O 1
ATOM 3255 N N . GLY A 1 411 ? -22.374 -7.546 41.629 1.00 97.31 411 GLY A N 1
ATOM 3256 C CA . GLY A 1 411 ? -22.972 -8.441 42.624 1.00 97.31 411 GLY A CA 1
ATOM 3257 C C . GLY A 1 411 ? -22.797 -7.919 44.053 1.00 97.31 411 GLY A C 1
ATOM 3258 O O . GLY A 1 411 ? -23.783 -7.733 44.761 1.00 97.31 411 GLY A O 1
ATOM 3259 N N . GLU A 1 412 ? -21.561 -7.580 44.433 1.00 97.81 412 GLU A N 1
ATOM 3260 C CA . GLU A 1 412 ? -21.235 -7.027 45.759 1.00 97.81 412 GLU A CA 1
ATOM 3261 C C . GLU A 1 412 ? -22.025 -5.734 46.060 1.00 97.81 412 GLU A C 1
ATOM 3263 O O . GLU A 1 412 ? -22.578 -5.565 47.151 1.00 97.81 412 GLU A O 1
ATOM 3268 N N . VAL A 1 413 ? -22.154 -4.838 45.075 1.00 98.12 413 VAL A N 1
ATOM 3269 C CA . VAL A 1 413 ? -22.914 -3.584 45.208 1.00 98.12 413 VAL A CA 1
ATOM 3270 C C . VAL A 1 413 ? -24.423 -3.825 45.317 1.00 98.12 413 VAL A C 1
ATOM 3272 O O . VAL A 1 413 ? -25.088 -3.143 46.100 1.00 98.12 413 VAL A O 1
ATOM 3275 N N . LYS A 1 414 ? -24.983 -4.795 44.583 1.00 98.00 414 LYS A N 1
ATOM 3276 C CA . LYS A 1 414 ? -26.405 -5.173 44.694 1.00 98.00 414 LYS A CA 1
ATOM 3277 C C . LYS A 1 414 ? -26.739 -5.753 46.071 1.00 98.00 414 LYS A C 1
ATOM 3279 O O . LYS A 1 414 ? -27.794 -5.430 46.631 1.00 98.00 414 LYS A O 1
ATOM 3284 N N . ASP A 1 415 ? -25.838 -6.549 46.637 1.00 97.75 415 ASP A N 1
ATOM 3285 C CA . ASP A 1 415 ? -25.985 -7.088 47.990 1.00 97.75 415 ASP A CA 1
ATOM 3286 C C . ASP A 1 415 ? -25.942 -5.967 49.038 1.00 97.75 415 ASP A C 1
ATOM 3288 O O . ASP A 1 415 ? -26.815 -5.893 49.911 1.00 97.75 415 ASP A O 1
ATOM 3292 N N . LEU A 1 416 ? -24.990 -5.034 48.910 1.00 96.94 416 LEU A N 1
ATOM 3293 C CA . LEU A 1 416 ? -24.888 -3.865 49.788 1.00 96.94 416 LEU A CA 1
ATOM 3294 C C . LEU A 1 416 ? -26.125 -2.960 49.686 1.00 96.94 416 LEU A C 1
ATOM 3296 O O . LEU A 1 416 ? -26.665 -2.542 50.711 1.00 96.94 416 LEU A O 1
ATOM 3300 N N . TYR A 1 417 ? -26.616 -2.699 48.470 1.00 97.75 417 TYR A N 1
ATOM 3301 C CA . TYR A 1 417 ? -27.852 -1.946 48.241 1.00 97.75 417 TYR A CA 1
ATOM 3302 C C . TYR A 1 417 ? -29.040 -2.604 48.948 1.00 97.75 417 TYR A C 1
ATOM 3304 O O . TYR A 1 417 ? -29.781 -1.940 49.673 1.00 97.75 417 TYR A O 1
ATOM 3312 N N . SER A 1 418 ? -29.190 -3.922 48.793 1.00 97.00 418 SER A N 1
ATOM 3313 C CA . SER A 1 418 ? -30.274 -4.690 49.412 1.00 97.00 418 SER A CA 1
ATOM 3314 C C . SER A 1 418 ? -30.212 -4.646 50.939 1.00 97.00 418 SER A C 1
ATOM 3316 O O . SER A 1 418 ? -31.249 -4.544 51.596 1.00 97.00 418 SER A O 1
ATOM 3318 N N . LYS A 1 419 ? -29.004 -4.692 51.511 1.00 96.88 419 LYS A N 1
ATOM 3319 C CA . LYS A 1 419 ? -28.783 -4.560 52.953 1.00 96.88 419 LYS A CA 1
ATOM 3320 C C . LYS A 1 419 ? -29.191 -3.175 53.462 1.00 96.88 419 LYS A C 1
ATOM 3322 O O . LYS A 1 419 ? -30.029 -3.089 54.355 1.00 96.88 419 LYS A O 1
ATOM 3327 N N . VAL A 1 420 ? -28.666 -2.108 52.852 1.00 95.38 420 VAL A N 1
ATOM 3328 C CA . VAL A 1 420 ? -28.982 -0.717 53.229 1.00 95.38 420 VAL A CA 1
ATOM 3329 C C . VAL A 1 420 ? -30.479 -0.440 53.078 1.00 95.38 420 VAL A C 1
ATOM 3331 O O . VAL A 1 420 ? -31.086 0.163 53.959 1.00 95.38 420 VAL A O 1
ATOM 3334 N N . LYS A 1 421 ? -31.108 -0.918 51.998 1.00 96.25 421 LYS A N 1
ATOM 3335 C CA . LYS A 1 421 ? -32.551 -0.763 51.770 1.00 96.25 421 LYS A CA 1
ATOM 3336 C C . LYS A 1 421 ? -33.381 -1.419 52.877 1.00 96.25 421 LYS A C 1
ATOM 3338 O O . LYS A 1 421 ? -34.257 -0.763 53.433 1.00 96.25 421 LYS A O 1
ATOM 3343 N N . LYS A 1 422 ? -33.063 -2.663 53.256 1.00 95.19 422 LYS A N 1
ATOM 3344 C CA . LYS A 1 422 ? -33.740 -3.370 54.358 1.00 95.19 422 LYS A CA 1
ATOM 3345 C C . LYS A 1 422 ? -33.567 -2.666 55.707 1.00 95.19 422 LYS A C 1
ATOM 3347 O O . LYS A 1 422 ? -34.529 -2.570 56.462 1.00 95.19 422 LYS A O 1
ATOM 3352 N N . GLU A 1 423 ? -32.367 -2.166 56.008 1.00 93.19 423 GLU A N 1
ATOM 3353 C CA . GLU A 1 423 ? -32.100 -1.400 57.238 1.00 93.19 423 GLU A CA 1
ATOM 3354 C C . GLU A 1 423 ? -32.890 -0.080 57.278 1.00 93.19 423 GLU A C 1
ATOM 3356 O O . GLU A 1 423 ? -33.420 0.308 58.312 1.00 93.19 423 GLU A O 1
ATOM 3361 N N . VAL A 1 424 ? -33.030 0.604 56.143 1.00 92.19 424 VAL A N 1
ATOM 3362 C CA . VAL A 1 424 ? -33.815 1.846 56.034 1.00 92.19 424 VAL A CA 1
ATOM 3363 C C . VAL A 1 424 ? -35.319 1.590 56.160 1.00 92.19 424 VAL A C 1
ATOM 3365 O O . VAL A 1 424 ? -36.045 2.421 56.709 1.00 92.19 424 VAL A O 1
ATOM 3368 N N . GLU A 1 425 ? -35.802 0.463 55.635 1.00 90.94 425 GLU A N 1
ATOM 3369 C CA . GLU A 1 425 ? -37.209 0.052 55.706 1.00 90.94 425 GLU A CA 1
ATOM 3370 C C . GLU A 1 425 ? -37.615 -0.431 57.107 1.00 90.94 425 GLU A C 1
ATOM 3372 O O . GLU A 1 425 ? -38.766 -0.237 57.498 1.00 90.94 425 GLU A O 1
ATOM 3377 N N . SER A 1 426 ? -36.690 -1.002 57.887 1.00 88.88 426 SER A N 1
ATOM 3378 C CA . SER A 1 426 ? -36.964 -1.462 59.256 1.00 88.88 426 SER A CA 1
ATOM 3379 C C . SER A 1 426 ? -37.077 -0.322 60.277 1.00 88.88 426 SER A C 1
ATOM 3381 O O . SER A 1 426 ? -37.677 -0.502 61.340 1.00 88.88 426 SER A O 1
ATOM 3383 N N . ILE A 1 427 ? -36.545 0.865 59.968 1.00 84.94 427 ILE A N 1
ATOM 3384 C CA . ILE A 1 427 ? -36.624 2.034 60.849 1.00 84.94 427 ILE A CA 1
ATOM 3385 C C . ILE A 1 427 ? -37.964 2.753 60.642 1.00 84.94 427 ILE A C 1
ATOM 3387 O O . ILE A 1 427 ? -38.174 3.481 59.667 1.00 84.94 427 ILE A O 1
ATOM 3391 N N . VAL A 1 428 ? -38.871 2.586 61.608 1.00 80.06 428 VAL A N 1
ATOM 3392 C CA . VAL A 1 428 ? -40.157 3.295 61.660 1.00 80.06 428 VAL A CA 1
ATOM 3393 C C . VAL A 1 428 ? -39.971 4.648 62.346 1.00 80.06 428 VAL A C 1
ATOM 3395 O O . VAL A 1 428 ? -39.640 4.725 63.527 1.00 80.06 428 VAL A O 1
ATOM 3398 N N . CYS A 1 429 ? -40.207 5.726 61.601 1.00 80.44 429 CYS A N 1
ATOM 3399 C CA . CYS A 1 429 ? -40.169 7.088 62.120 1.00 80.44 429 CYS A CA 1
ATOM 3400 C C . CYS A 1 429 ? -41.561 7.552 62.536 1.00 80.44 429 CYS A C 1
ATOM 3402 O O . CYS A 1 429 ? -42.455 7.678 61.702 1.00 80.44 429 CYS A O 1
ATOM 3404 N N . ILE A 1 430 ? -41.737 7.815 63.831 1.00 75.19 430 ILE A N 1
ATOM 3405 C CA . ILE A 1 430 ? -42.960 8.412 64.374 1.00 75.19 430 ILE A CA 1
ATOM 3406 C C . ILE A 1 430 ? -42.894 9.926 64.124 1.00 75.19 430 ILE A C 1
ATOM 3408 O O . ILE A 1 430 ? -41.849 10.542 64.341 1.00 75.19 430 ILE A O 1
ATOM 3412 N N . GLN A 1 431 ? -43.992 10.526 63.655 1.00 69.38 431 GLN A N 1
ATOM 3413 C CA . GLN A 1 431 ? -44.094 11.970 63.425 1.00 69.38 431 GLN A CA 1
ATOM 3414 C C . GLN A 1 431 ? -44.117 12.727 64.761 1.00 69.38 431 GLN A C 1
ATOM 3416 O O . GLN A 1 431 ? -45.172 13.001 65.324 1.00 69.38 431 GLN A O 1
ATOM 3421 N N . ILE A 1 432 ? -42.935 13.049 65.278 1.00 70.25 432 ILE A N 1
ATOM 3422 C CA . ILE A 1 432 ? -42.735 13.933 66.431 1.00 70.25 432 ILE A CA 1
ATOM 3423 C C . ILE A 1 432 ? -42.044 15.190 65.894 1.00 70.25 432 ILE A C 1
ATOM 3425 O O . ILE A 1 432 ? -41.170 15.072 65.037 1.00 70.25 432 ILE A O 1
ATOM 3429 N N . PHE A 1 433 ? -42.442 16.388 66.335 1.00 71.00 433 PHE A N 1
ATOM 3430 C CA . PHE A 1 433 ? -41.817 17.641 65.897 1.00 71.00 433 PHE A CA 1
ATOM 3431 C C . PHE A 1 433 ? -41.001 18.274 67.038 1.00 71.00 433 PHE A C 1
ATOM 3433 O O . PHE A 1 433 ? -41.578 18.539 68.094 1.00 71.00 433 PHE A O 1
ATOM 3440 N N . PRO A 1 434 ? -39.697 18.560 66.840 1.00 70.19 434 PRO A N 1
ATOM 3441 C CA . PRO A 1 434 ? -38.884 18.232 65.662 1.00 70.19 434 PRO A CA 1
ATOM 3442 C C . PRO A 1 434 ? -38.597 16.718 65.540 1.00 70.19 434 PRO A C 1
ATOM 3444 O O . PRO A 1 434 ? -38.540 16.027 66.561 1.00 70.19 434 PRO A O 1
ATOM 3447 N N . PRO A 1 435 ? -38.411 16.186 64.312 1.00 76.81 435 PRO A N 1
ATOM 3448 C CA . PRO A 1 435 ? -38.133 14.768 64.112 1.00 76.81 435 PRO A CA 1
ATOM 3449 C C . PRO A 1 435 ? -36.800 14.382 64.764 1.00 76.81 435 PRO A C 1
ATOM 3451 O O . PRO A 1 435 ? -35.849 15.170 64.720 1.00 76.81 435 PRO A O 1
ATOM 3454 N N . PRO A 1 436 ? -36.685 13.164 65.325 1.00 80.00 436 PRO A N 1
ATOM 3455 C CA . PRO A 1 436 ? -35.415 12.669 65.840 1.00 80.00 436 PRO A CA 1
ATOM 3456 C C . PRO A 1 436 ? -34.319 12.767 64.764 1.00 80.00 436 PRO A C 1
ATOM 3458 O O . PRO A 1 436 ? -34.605 12.462 63.600 1.00 80.00 436 PRO A O 1
ATOM 3461 N N . PRO A 1 437 ? -33.063 13.109 65.111 1.00 82.12 437 PRO A N 1
ATOM 3462 C CA . PRO A 1 437 ? -31.957 13.199 64.148 1.00 82.12 437 PRO A CA 1
ATOM 3463 C C . PRO A 1 437 ? -31.833 11.958 63.248 1.00 82.12 437 PRO A C 1
ATOM 3465 O O . PRO A 1 437 ? -31.632 12.066 62.037 1.00 82.12 437 PRO A O 1
ATOM 3468 N N . LYS A 1 438 ? -32.077 10.770 63.818 1.00 83.75 438 LYS A N 1
ATOM 3469 C CA . LYS A 1 438 ? -32.127 9.487 63.103 1.00 83.75 438 LYS A CA 1
ATOM 3470 C C . LYS A 1 438 ? -33.164 9.462 61.972 1.00 83.75 438 LYS A C 1
ATOM 3472 O O . LYS A 1 438 ? -32.887 8.923 60.905 1.00 83.75 438 LYS A O 1
ATOM 3477 N N . CYS A 1 439 ? -34.327 10.079 62.165 1.00 85.06 439 CYS A N 1
ATOM 3478 C CA . CYS A 1 439 ? -35.381 10.132 61.154 1.00 85.06 439 CYS A CA 1
ATOM 3479 C C . CYS A 1 439 ? -35.053 11.071 59.995 1.00 85.06 439 CYS A C 1
ATOM 3481 O O . CYS A 1 439 ? -35.336 10.735 58.847 1.00 85.06 439 CYS A O 1
ATOM 3483 N N . VAL A 1 440 ? -34.368 12.184 60.269 1.00 87.06 440 VAL A N 1
ATOM 3484 C CA . VAL A 1 440 ? -33.859 13.083 59.221 1.00 87.06 440 VAL A CA 1
ATOM 3485 C C . VAL A 1 440 ? -32.832 12.360 58.340 1.00 87.06 440 VAL A C 1
ATOM 3487 O O . VAL A 1 440 ? -32.875 12.461 57.114 1.00 87.06 440 VAL A O 1
ATOM 3490 N N . ILE A 1 441 ? -31.936 11.576 58.951 1.00 89.25 441 ILE A N 1
ATOM 3491 C CA . ILE A 1 441 ? -30.954 10.754 58.227 1.00 89.25 441 ILE A CA 1
ATOM 3492 C C . ILE A 1 441 ? -31.659 9.714 57.345 1.00 89.25 441 ILE A C 1
ATOM 3494 O O . ILE A 1 441 ? -31.354 9.617 56.157 1.00 89.25 441 ILE A O 1
ATOM 3498 N N . VAL A 1 442 ? -32.629 8.977 57.894 1.00 90.81 442 VAL A N 1
ATOM 3499 C CA . VAL A 1 442 ? -33.380 7.942 57.162 1.00 90.81 442 VAL A CA 1
ATOM 3500 C C . VAL A 1 442 ? -34.143 8.524 55.971 1.00 90.81 442 VAL A C 1
ATOM 3502 O O . VAL A 1 442 ? -34.091 7.951 54.883 1.00 90.81 442 VAL A O 1
ATOM 3505 N N . GLU A 1 443 ? -34.807 9.673 56.119 1.00 89.56 443 GLU A N 1
ATOM 3506 C CA . GLU A 1 443 ? -35.481 10.332 54.992 1.00 89.56 443 GLU A CA 1
ATOM 3507 C C . GLU A 1 443 ? -34.506 10.763 53.891 1.00 89.56 443 GLU A C 1
ATOM 3509 O O . GLU A 1 443 ? -34.792 10.581 52.704 1.00 89.56 443 GLU A O 1
ATOM 3514 N N . ASN A 1 444 ? -33.340 11.297 54.262 1.00 91.88 444 ASN A N 1
ATOM 3515 C CA . ASN A 1 444 ? -32.310 11.667 53.293 1.00 91.88 444 ASN A CA 1
ATOM 3516 C C . ASN A 1 444 ? -31.774 10.441 52.544 1.00 91.88 444 ASN A C 1
ATOM 3518 O O . ASN A 1 444 ? -31.602 10.494 51.326 1.00 91.88 444 ASN A O 1
ATOM 3522 N N . ILE A 1 445 ? -31.577 9.316 53.239 1.00 93.25 445 ILE A N 1
ATOM 3523 C CA . ILE A 1 445 ? -31.179 8.053 52.610 1.00 93.25 445 ILE A CA 1
ATOM 3524 C C . ILE A 1 445 ? -32.267 7.565 51.641 1.00 93.25 445 ILE A C 1
ATOM 3526 O O . ILE A 1 445 ? -31.949 7.233 50.498 1.00 93.25 445 ILE A O 1
ATOM 3530 N N . LYS A 1 446 ? -33.551 7.598 52.032 1.00 93.94 446 LYS A N 1
ATOM 3531 C CA . LYS A 1 446 ? -34.679 7.220 51.155 1.00 93.94 446 LYS A CA 1
ATOM 3532 C C . LYS A 1 446 ? -34.724 8.037 49.862 1.00 93.94 446 LYS A C 1
ATOM 3534 O O . LYS A 1 446 ? -35.066 7.488 48.821 1.00 93.94 446 LYS A O 1
ATOM 3539 N N . LYS A 1 447 ? -34.342 9.318 49.902 1.00 94.38 447 LYS A N 1
ATOM 3540 C CA . LYS A 1 447 ? -34.244 10.172 48.703 1.00 94.38 447 LYS A CA 1
ATOM 3541 C C . LYS A 1 447 ? -33.057 9.810 47.800 1.00 94.38 447 LYS A C 1
ATOM 3543 O O . LYS A 1 447 ? -33.145 10.006 46.592 1.00 94.38 447 LYS A O 1
ATOM 3548 N N . MET A 1 448 ? -31.966 9.279 48.358 1.00 95.94 448 MET A N 1
ATOM 3549 C CA . MET A 1 448 ? -30.765 8.894 47.601 1.00 95.94 448 MET A CA 1
ATOM 3550 C C . MET A 1 448 ? -30.847 7.489 46.987 1.00 95.94 448 MET A C 1
ATOM 3552 O O . MET A 1 448 ? -30.285 7.262 45.915 1.00 95.94 448 MET A O 1
ATOM 3556 N N . LEU A 1 449 ? -31.564 6.552 47.618 1.00 96.12 449 LEU A N 1
ATOM 3557 C CA . LEU A 1 449 ? -31.662 5.163 47.147 1.00 96.12 449 LEU A CA 1
ATOM 3558 C C . LEU A 1 449 ? -32.149 5.011 45.688 1.00 96.12 449 LEU A C 1
ATOM 3560 O O . LEU A 1 449 ? -31.527 4.230 44.970 1.00 96.12 449 LEU A O 1
ATOM 3564 N N . PRO A 1 450 ? -33.165 5.749 45.191 1.00 97.31 450 PRO A N 1
ATOM 3565 C CA . PRO A 1 450 ? -33.595 5.649 43.792 1.00 97.31 450 PRO A CA 1
ATOM 3566 C C . PRO A 1 450 ? -32.518 6.077 42.788 1.00 97.31 450 PRO A C 1
ATOM 3568 O O . PRO A 1 450 ? -32.434 5.540 41.685 1.00 97.31 450 PRO A O 1
ATOM 3571 N N . PHE A 1 451 ? -31.671 7.043 43.160 1.00 97.19 451 PHE A N 1
ATOM 3572 C CA . PHE A 1 451 ? -30.565 7.480 42.311 1.00 97.19 451 PHE A CA 1
ATOM 3573 C C . PHE A 1 451 ? -29.489 6.394 42.202 1.00 97.19 451 PHE A C 1
ATOM 3575 O O . PHE A 1 451 ? -29.025 6.094 41.104 1.00 97.19 451 PHE A O 1
ATOM 3582 N N . ILE A 1 452 ? -29.148 5.761 43.328 1.00 97.56 452 ILE A N 1
ATOM 3583 C CA . ILE A 1 452 ? -28.206 4.635 43.368 1.00 97.56 452 ILE A CA 1
ATOM 3584 C C . ILE A 1 452 ? -28.765 3.440 42.586 1.00 97.56 452 ILE A C 1
ATOM 3586 O O . ILE A 1 452 ? -28.053 2.839 41.787 1.00 97.56 452 ILE A O 1
ATOM 3590 N N . GLU A 1 453 ? -30.049 3.123 42.759 1.00 97.75 453 GLU A N 1
ATOM 3591 C CA . GLU A 1 453 ? -30.727 2.048 42.023 1.00 97.75 453 GLU A CA 1
ATOM 3592 C C . GLU A 1 453 ? -30.670 2.280 40.510 1.00 97.75 453 GLU A C 1
ATOM 3594 O O . GLU A 1 453 ? -30.329 1.374 39.750 1.00 97.75 453 GLU A O 1
ATOM 3599 N N . LYS A 1 454 ? -30.903 3.521 40.065 1.00 97.81 454 LYS A N 1
ATOM 3600 C CA . LYS A 1 454 ? -30.734 3.903 38.661 1.00 97.81 454 LYS A CA 1
ATOM 3601 C C . LYS A 1 454 ? -29.303 3.656 38.170 1.00 97.81 454 LYS A C 1
ATOM 3603 O O . LYS A 1 454 ? -29.137 3.096 37.091 1.00 97.81 454 LYS A O 1
ATOM 3608 N N . GLN A 1 455 ? -28.278 4.027 38.943 1.00 97.31 455 GLN A N 1
ATOM 3609 C CA . GLN A 1 455 ? -26.879 3.774 38.568 1.00 97.31 455 GLN A CA 1
ATOM 3610 C C . GLN A 1 455 ? -26.562 2.277 38.454 1.00 97.31 455 GLN A C 1
ATOM 3612 O O . GLN A 1 455 ? -25.881 1.878 37.511 1.00 97.31 455 GLN A O 1
ATOM 3617 N N . ILE A 1 456 ? -27.078 1.455 39.373 1.00 98.31 456 ILE A N 1
ATOM 3618 C CA . ILE A 1 456 ? -26.923 -0.008 39.343 1.00 98.31 456 ILE A CA 1
ATOM 3619 C C . ILE A 1 456 ? -27.580 -0.592 38.084 1.00 98.31 456 ILE A C 1
ATOM 3621 O O . ILE A 1 456 ? -26.947 -1.373 37.376 1.00 98.31 456 ILE A O 1
ATOM 3625 N N . ASN A 1 457 ? -28.810 -0.178 37.767 1.00 98.06 457 ASN A N 1
ATOM 3626 C CA . ASN A 1 457 ? -29.540 -0.658 36.589 1.00 98.06 457 ASN A CA 1
ATOM 3627 C C . ASN A 1 457 ? -28.854 -0.242 35.280 1.00 98.06 457 ASN A C 1
ATOM 3629 O O . ASN A 1 457 ? -28.738 -1.032 34.345 1.00 98.06 457 ASN A O 1
ATOM 3633 N N . GLU A 1 458 ? -28.358 0.993 35.205 1.00 97.81 458 GLU A N 1
ATOM 3634 C CA . GLU A 1 458 ? -27.591 1.446 34.048 1.00 97.81 458 GLU A CA 1
ATOM 3635 C C . GLU A 1 458 ? -26.255 0.705 33.903 1.00 97.81 458 GLU A C 1
ATOM 3637 O O . GLU A 1 458 ? -25.849 0.405 32.782 1.00 97.81 458 GLU A O 1
ATOM 3642 N N . ALA A 1 459 ? -25.571 0.403 35.011 1.00 98.19 459 ALA A N 1
ATOM 3643 C CA . ALA A 1 459 ? -24.345 -0.389 34.984 1.00 98.19 459 ALA A CA 1
ATOM 3644 C C . ALA A 1 459 ? -24.604 -1.821 34.497 1.00 98.19 459 ALA A C 1
ATOM 3646 O O . ALA A 1 459 ? -23.807 -2.367 33.738 1.00 98.19 459 ALA A O 1
ATOM 3647 N N . GLU A 1 460 ? -25.728 -2.417 34.895 1.00 98.31 460 GLU A N 1
ATOM 3648 C CA . GLU A 1 460 ? -26.158 -3.734 34.426 1.00 98.31 460 GLU A CA 1
ATOM 3649 C C . GLU A 1 460 ? -26.450 -3.738 32.921 1.00 98.31 460 GLU A C 1
ATOM 3651 O O . GLU A 1 460 ? -26.013 -4.647 32.211 1.00 98.31 460 GLU A O 1
ATOM 3656 N N . GLN A 1 461 ? -27.113 -2.693 32.418 1.00 98.12 461 GLN A N 1
ATOM 3657 C CA . GLN A 1 461 ? -27.346 -2.520 30.987 1.00 98.12 461 GLN A CA 1
ATOM 3658 C C . GLN A 1 461 ? -26.028 -2.356 30.213 1.00 98.12 461 GLN A C 1
ATOM 3660 O O . GLN A 1 461 ? -25.805 -3.080 29.242 1.00 98.12 461 GLN A O 1
ATOM 3665 N N . ASP A 1 462 ? -25.128 -1.474 30.664 1.00 97.88 462 ASP A N 1
ATOM 3666 C CA . ASP A 1 462 ? -23.807 -1.285 30.046 1.00 97.88 462 ASP A CA 1
ATOM 3667 C C . ASP A 1 462 ? -23.007 -2.605 30.034 1.00 97.88 462 ASP A C 1
ATOM 3669 O O . ASP A 1 462 ? -22.349 -2.935 29.047 1.00 97.88 462 ASP A O 1
ATOM 3673 N N . LEU A 1 463 ? -23.091 -3.407 31.099 1.00 98.12 463 LEU A N 1
ATOM 3674 C CA . LEU A 1 463 ? -22.402 -4.694 31.193 1.00 98.12 463 LEU A CA 1
ATOM 3675 C C . LEU A 1 463 ? -23.024 -5.771 30.283 1.00 98.12 463 LEU A C 1
ATOM 3677 O O . LEU A 1 463 ? -22.300 -6.567 29.680 1.00 98.12 463 LEU A O 1
ATOM 3681 N N . SER A 1 464 ? -24.348 -5.771 30.123 1.00 98.19 464 SER A N 1
ATOM 3682 C CA . SER A 1 464 ? -25.051 -6.602 29.136 1.00 98.19 464 SER A CA 1
ATOM 3683 C C . SER A 1 464 ? -24.621 -6.252 27.705 1.00 98.19 464 SER A C 1
ATOM 3685 O O . SER A 1 464 ? -24.254 -7.130 26.917 1.00 98.19 464 SER A O 1
ATOM 3687 N N . ASP A 1 465 ? -24.550 -4.956 27.389 1.00 97.56 465 ASP A N 1
ATOM 3688 C CA . ASP A 1 465 ? -24.082 -4.468 26.091 1.00 97.56 465 ASP A CA 1
ATOM 3689 C C . ASP A 1 465 ? -22.590 -4.760 25.863 1.00 97.56 465 ASP A C 1
ATOM 3691 O O . ASP A 1 465 ? -22.173 -5.014 24.725 1.00 97.56 465 ASP A O 1
ATOM 3695 N N . ALA A 1 466 ? -21.777 -4.766 26.925 1.00 97.69 466 ALA A N 1
ATOM 3696 C CA . ALA A 1 466 ? -20.379 -5.181 26.873 1.00 97.69 466 ALA A CA 1
ATOM 3697 C C . ALA A 1 466 ? -20.242 -6.658 26.476 1.00 97.69 466 ALA A C 1
ATOM 3699 O O . ALA A 1 466 ? -19.505 -6.962 25.539 1.00 97.69 466 ALA A O 1
ATOM 3700 N N . LYS A 1 467 ? -20.997 -7.562 27.117 1.00 97.88 467 LYS A N 1
ATOM 3701 C CA . LYS A 1 467 ? -21.021 -8.997 26.776 1.00 97.88 467 LYS A CA 1
ATOM 3702 C C . LYS A 1 467 ? -21.481 -9.238 25.346 1.00 97.88 467 LYS A C 1
ATOM 3704 O O . LYS A 1 467 ? -20.800 -9.916 24.587 1.00 97.88 467 LYS A O 1
ATOM 3709 N N . LYS A 1 468 ? -22.586 -8.605 24.947 1.00 97.81 468 LYS A N 1
ATOM 3710 C CA . LYS A 1 468 ? -23.106 -8.710 23.580 1.00 97.81 468 LYS A CA 1
ATOM 3711 C C . LYS A 1 468 ? -22.070 -8.265 22.545 1.00 97.81 468 LYS A C 1
ATOM 3713 O O . LYS A 1 468 ? -21.909 -8.920 21.521 1.00 97.81 468 LYS A O 1
ATOM 3718 N N . SER A 1 469 ? -21.357 -7.170 22.813 1.00 96.25 469 SER A N 1
ATOM 3719 C CA . SER A 1 469 ? -20.291 -6.680 21.926 1.00 96.25 469 SER A CA 1
ATOM 3720 C C . SER A 1 469 ? -19.078 -7.621 21.919 1.00 96.25 469 SER A C 1
ATOM 3722 O O . SER A 1 469 ? -18.474 -7.835 20.871 1.00 96.25 469 SER A O 1
ATOM 3724 N N . PHE A 1 470 ? -18.754 -8.236 23.061 1.00 96.19 470 PHE A N 1
ATOM 3725 C CA . PHE A 1 470 ? -17.680 -9.221 23.183 1.00 96.19 470 PHE A CA 1
ATOM 3726 C C . PHE A 1 470 ? -17.965 -10.482 22.354 1.00 96.19 470 PHE A C 1
ATOM 3728 O O . PHE A 1 470 ? -17.099 -10.928 21.601 1.00 96.19 470 PHE A O 1
ATOM 3735 N N . ASP A 1 471 ? -19.193 -11.003 22.414 1.00 95.44 471 ASP A N 1
ATOM 3736 C CA . ASP A 1 471 ? -19.635 -12.160 21.623 1.00 95.44 471 ASP A CA 1
ATOM 3737 C C . ASP A 1 471 ? -19.645 -11.860 20.116 1.00 95.44 471 ASP A C 1
ATOM 3739 O O . ASP A 1 471 ? -19.348 -12.724 19.289 1.00 95.44 471 ASP A O 1
ATOM 3743 N N . GLN A 1 472 ? -19.919 -10.604 19.752 1.00 95.56 472 GLN A N 1
ATOM 3744 C CA . GLN A 1 472 ? -19.826 -10.093 18.381 1.00 95.56 472 GLN A CA 1
ATOM 3745 C C . GLN A 1 472 ? -18.382 -9.825 17.920 1.00 95.56 472 GLN A C 1
ATOM 3747 O O . GLN A 1 472 ? -18.184 -9.391 16.787 1.00 95.56 472 GLN A O 1
ATOM 3752 N N . GLN A 1 473 ? -17.378 -10.103 18.761 1.00 93.31 473 GLN A N 1
ATOM 3753 C CA . GLN A 1 473 ? -15.953 -9.840 18.515 1.00 93.31 473 GLN A CA 1
ATOM 3754 C C . GLN A 1 473 ? -15.604 -8.348 18.339 1.00 93.31 473 GLN A C 1
ATOM 3756 O O . GLN A 1 473 ? -14.536 -8.017 17.823 1.00 93.31 473 GLN A O 1
ATOM 3761 N N . ASP A 1 474 ? -16.463 -7.438 18.808 1.00 93.38 474 ASP A N 1
ATOM 3762 C CA . ASP A 1 474 ? -16.188 -6.000 18.882 1.00 93.38 474 ASP A CA 1
ATOM 3763 C C . ASP A 1 474 ? -15.586 -5.660 20.256 1.00 93.38 474 ASP A C 1
ATOM 3765 O O . ASP A 1 474 ? -16.240 -5.120 21.157 1.00 93.38 474 ASP A O 1
ATOM 3769 N N . TYR A 1 475 ? -14.315 -6.036 20.439 1.00 91.62 475 TYR A N 1
ATOM 3770 C CA . TYR A 1 475 ? -13.631 -5.915 21.730 1.00 91.62 475 TYR A CA 1
ATOM 3771 C C . TYR A 1 475 ? -13.446 -4.461 22.185 1.00 91.62 475 TYR A C 1
ATOM 3773 O O . TYR A 1 475 ? -13.456 -4.194 23.384 1.00 91.62 475 TYR A O 1
ATOM 3781 N N . ALA A 1 476 ? -13.320 -3.510 21.253 1.00 89.06 476 ALA A N 1
ATOM 3782 C CA . ALA A 1 476 ? -13.179 -2.093 21.586 1.00 89.06 476 ALA A CA 1
ATOM 3783 C C . ALA A 1 476 ? -14.464 -1.548 22.223 1.00 89.06 476 ALA A C 1
ATOM 3785 O O . ALA A 1 476 ? -14.427 -0.928 23.289 1.00 89.06 476 ALA A O 1
ATOM 3786 N N . LYS A 1 477 ? -15.617 -1.840 21.609 1.00 93.50 477 LYS A N 1
ATOM 3787 C CA . LYS A 1 477 ? -16.921 -1.456 22.152 1.00 93.50 477 LYS A CA 1
ATOM 3788 C C . LYS A 1 477 ? -17.236 -2.192 23.452 1.00 93.50 477 LYS A C 1
ATOM 3790 O O . LYS A 1 477 ? -17.727 -1.575 24.398 1.00 93.50 477 LYS A O 1
ATOM 3795 N N . ALA A 1 478 ? -16.904 -3.481 23.522 1.00 96.44 478 ALA A N 1
ATOM 3796 C CA . ALA A 1 478 ? -17.047 -4.274 24.738 1.00 96.44 478 ALA A CA 1
ATOM 3797 C C . ALA A 1 478 ? -16.241 -3.682 25.905 1.00 96.44 478 ALA A C 1
ATOM 3799 O O . ALA A 1 478 ? -16.782 -3.498 26.993 1.00 96.44 478 ALA A O 1
ATOM 3800 N N . MET A 1 479 ? -14.980 -3.311 25.666 1.00 94.19 479 MET A N 1
ATOM 3801 C CA . MET A 1 479 ? -14.117 -2.691 26.672 1.00 94.19 479 MET A CA 1
ATOM 3802 C C . MET A 1 479 ? -14.658 -1.334 27.135 1.00 94.19 479 MET A C 1
ATOM 3804 O O . MET A 1 479 ? -14.720 -1.090 28.338 1.00 94.19 479 MET A O 1
ATOM 3808 N N . ALA A 1 480 ? -15.107 -0.477 26.213 1.00 94.44 480 ALA A N 1
ATOM 3809 C CA . ALA A 1 480 ? -15.669 0.831 26.555 1.00 94.44 480 ALA A CA 1
ATOM 3810 C C . ALA A 1 480 ? -16.937 0.717 27.422 1.00 94.44 480 ALA A C 1
ATOM 3812 O O . ALA A 1 480 ? -17.083 1.432 28.417 1.00 94.44 480 ALA A O 1
ATOM 3813 N N . ASN A 1 481 ? -17.838 -0.207 27.078 1.00 96.88 481 ASN A N 1
ATOM 3814 C CA . ASN A 1 481 ? -19.046 -0.465 27.859 1.00 96.88 481 ASN A CA 1
ATOM 3815 C C . ASN A 1 481 ? -18.717 -1.065 29.237 1.00 96.88 481 ASN A C 1
ATOM 3817 O O . ASN A 1 481 ? -19.268 -0.618 30.241 1.00 96.88 481 ASN A O 1
ATOM 3821 N N . ALA A 1 482 ? -17.762 -1.999 29.316 1.00 97.06 482 ALA A N 1
ATOM 3822 C CA . ALA A 1 482 ? -17.319 -2.579 30.584 1.00 97.06 482 ALA A CA 1
ATOM 3823 C C . ALA A 1 482 ? -16.686 -1.530 31.519 1.00 97.06 482 ALA A C 1
ATOM 3825 O O . ALA A 1 482 ? -16.987 -1.508 32.711 1.00 97.06 482 ALA A O 1
ATOM 3826 N N . GLN A 1 483 ? -15.868 -0.611 30.991 1.00 96.25 483 GLN A N 1
ATOM 3827 C CA . GLN A 1 483 ? -15.315 0.506 31.770 1.00 96.25 483 GLN A CA 1
ATOM 3828 C C . GLN A 1 483 ? -16.408 1.454 32.275 1.00 96.25 483 GLN A C 1
ATOM 3830 O O . GLN A 1 483 ? -16.361 1.888 33.428 1.00 96.25 483 GLN A O 1
ATOM 3835 N N . ARG A 1 484 ? -17.409 1.762 31.437 1.00 96.94 484 ARG A N 1
ATOM 3836 C CA . ARG A 1 484 ? -18.544 2.606 31.837 1.00 96.94 484 ARG A CA 1
ATOM 3837 C C . ARG A 1 484 ? -19.360 1.955 32.956 1.00 96.94 484 ARG A C 1
ATOM 3839 O O . ARG A 1 484 ? -19.679 2.632 33.933 1.00 96.94 484 ARG A O 1
ATOM 3846 N N . ALA A 1 485 ? -19.634 0.654 32.841 1.00 98.06 485 ALA A N 1
ATOM 3847 C CA . ALA A 1 485 ? -20.298 -0.120 33.885 1.00 98.06 485 ALA A CA 1
ATOM 3848 C C . ALA A 1 485 ? -19.499 -0.074 35.197 1.00 98.06 485 ALA A C 1
ATOM 3850 O O . ALA A 1 485 ? -20.044 0.291 36.237 1.00 98.06 485 ALA A O 1
ATOM 3851 N N . LEU A 1 486 ? -18.191 -0.349 35.142 1.00 96.62 486 LEU A N 1
ATOM 3852 C CA . LEU A 1 486 ? -17.314 -0.339 36.315 1.00 96.62 486 LEU A CA 1
ATOM 3853 C C . LEU A 1 486 ? -17.289 1.027 37.020 1.00 96.62 486 LEU A C 1
ATOM 3855 O O . LEU A 1 486 ? -17.362 1.085 38.246 1.00 96.62 486 LEU A O 1
ATOM 3859 N N . ALA A 1 487 ? -17.246 2.129 36.267 1.00 97.06 487 ALA A N 1
ATOM 3860 C CA . ALA A 1 487 ? -17.282 3.477 36.835 1.00 97.06 487 ALA A CA 1
ATOM 3861 C C . ALA A 1 487 ? -18.588 3.756 37.602 1.00 97.06 487 ALA A C 1
ATOM 3863 O O . ALA A 1 487 ? -18.553 4.317 38.700 1.00 97.06 487 ALA A O 1
ATOM 3864 N N . LYS A 1 488 ? -19.736 3.328 37.059 1.00 97.44 488 LYS A N 1
ATOM 3865 C CA . LYS A 1 488 ? -21.044 3.449 37.726 1.00 97.44 488 LYS A CA 1
ATOM 3866 C C . LYS A 1 488 ? -21.135 2.569 38.974 1.00 97.44 488 LYS A C 1
ATOM 3868 O O . LYS A 1 488 ? -21.638 3.029 39.995 1.00 97.44 488 LYS A O 1
ATOM 3873 N N . ILE A 1 489 ? -20.596 1.349 38.915 1.00 98.06 489 ILE A N 1
ATOM 3874 C CA . ILE A 1 489 ? -20.534 0.422 40.057 1.00 98.06 489 ILE A CA 1
ATOM 3875 C C . ILE A 1 489 ? -19.734 1.040 41.206 1.00 98.06 489 ILE A C 1
ATOM 3877 O O . ILE A 1 489 ? -20.228 1.091 42.327 1.00 98.06 489 ILE A O 1
ATOM 3881 N N . ILE A 1 490 ? -18.545 1.584 40.926 1.00 97.06 490 ILE A N 1
ATOM 3882 C CA . ILE A 1 490 ? -17.697 2.233 41.940 1.00 97.06 490 ILE A CA 1
ATOM 3883 C C . ILE A 1 490 ? -18.393 3.467 42.541 1.00 97.06 490 ILE A C 1
ATOM 3885 O O . ILE A 1 490 ? -18.305 3.710 43.745 1.00 97.06 490 ILE A O 1
ATOM 3889 N N . ALA A 1 491 ? -19.101 4.258 41.728 1.00 97.12 491 ALA A N 1
ATOM 3890 C CA . ALA A 1 491 ? -19.865 5.401 42.226 1.00 97.12 491 ALA A CA 1
ATOM 3891 C C . ALA A 1 491 ? -20.981 4.963 43.193 1.00 97.12 491 ALA A C 1
ATOM 3893 O O . ALA A 1 491 ? -21.080 5.507 44.297 1.00 97.12 491 ALA A O 1
ATOM 3894 N N . ALA A 1 492 ? -21.757 3.945 42.813 1.00 97.81 492 ALA A N 1
ATOM 3895 C CA . ALA A 1 492 ? -22.817 3.378 43.642 1.00 97.81 492 ALA A CA 1
ATOM 3896 C C . ALA A 1 492 ? -22.267 2.762 44.943 1.00 97.81 492 ALA A C 1
ATOM 3898 O O . ALA A 1 492 ? -22.814 3.010 46.018 1.00 97.81 492 ALA A O 1
ATOM 3899 N N . GLU A 1 493 ? -21.154 2.025 44.869 1.00 97.88 493 GLU A N 1
ATOM 3900 C CA . GLU A 1 493 ? -20.461 1.424 46.017 1.00 97.88 493 GLU A CA 1
ATOM 3901 C C . GLU A 1 493 ? -20.055 2.478 47.055 1.00 97.88 493 GLU A C 1
ATOM 3903 O O . GLU A 1 493 ? -20.335 2.335 48.249 1.00 97.88 493 GLU A O 1
ATOM 3908 N N . ASN A 1 494 ? -19.439 3.574 46.600 1.00 96.69 494 ASN A N 1
ATOM 3909 C CA . ASN A 1 494 ? -19.003 4.670 47.464 1.00 96.69 494 ASN A CA 1
ATOM 3910 C C . ASN A 1 494 ? -20.185 5.368 48.146 1.00 96.69 494 ASN A C 1
ATOM 3912 O O . ASN A 1 494 ? -20.126 5.664 49.345 1.00 96.69 494 ASN A O 1
ATOM 3916 N N . GLN A 1 495 ? -21.265 5.613 47.398 1.00 96.75 495 GLN A N 1
ATOM 3917 C CA . GLN A 1 495 ? -22.482 6.209 47.943 1.00 96.75 495 GLN A CA 1
ATOM 3918 C C . GLN A 1 495 ? -23.105 5.290 48.999 1.00 96.75 495 GLN A C 1
ATOM 3920 O O . GLN A 1 495 ? -23.313 5.724 50.131 1.00 96.75 495 GLN A O 1
ATOM 3925 N N . LEU A 1 496 ? -23.306 4.008 48.688 1.00 97.56 496 LEU A N 1
ATOM 3926 C CA . LEU A 1 496 ? -23.869 3.026 49.618 1.00 97.56 496 LEU A CA 1
ATOM 3927 C C . LEU A 1 496 ? -23.028 2.847 50.878 1.00 97.56 496 LEU A C 1
ATOM 3929 O O . LEU A 1 496 ? -23.574 2.851 51.977 1.00 97.56 496 LEU A O 1
ATOM 3933 N N . SER A 1 497 ? -21.706 2.772 50.740 1.00 95.56 497 SER A N 1
ATOM 3934 C CA . SER A 1 497 ? -20.785 2.679 51.878 1.00 95.56 497 SER A CA 1
ATOM 3935 C C . SER A 1 497 ? -20.843 3.921 52.778 1.00 95.56 497 SER A C 1
ATOM 3937 O O . SER A 1 497 ? -20.619 3.839 53.988 1.00 95.56 497 SER A O 1
ATOM 3939 N N . SER A 1 498 ? -21.135 5.103 52.221 1.00 96.38 498 SER A N 1
ATOM 3940 C CA . SER A 1 498 ? -21.393 6.305 53.023 1.00 96.38 498 SER A CA 1
ATOM 3941 C C . SER A 1 498 ? -22.731 6.214 53.754 1.00 96.38 498 SER A C 1
ATOM 3943 O O . SER A 1 498 ? -22.792 6.527 54.942 1.00 96.38 498 SER A O 1
ATOM 3945 N N . LEU A 1 499 ? -23.787 5.751 53.078 1.00 95.12 499 LEU A N 1
ATOM 3946 C CA . LEU A 1 499 ? -25.119 5.618 53.677 1.00 95.12 499 LEU A CA 1
ATOM 3947 C C . LEU A 1 499 ? -25.122 4.572 54.800 1.00 95.12 499 LEU A C 1
ATOM 3949 O O . LEU A 1 499 ? -25.658 4.832 55.874 1.00 95.12 499 LEU A O 1
ATOM 3953 N N . GLU A 1 500 ? -24.443 3.440 54.605 1.00 95.31 500 GLU A N 1
ATOM 3954 C CA . GLU A 1 500 ? -24.291 2.397 55.626 1.00 95.31 500 GLU A CA 1
ATOM 3955 C C . GLU A 1 500 ? -23.562 2.936 56.875 1.00 95.31 500 GLU A C 1
ATOM 3957 O O . GLU A 1 500 ? -23.949 2.655 58.009 1.00 95.31 500 GLU A O 1
ATOM 3962 N N . ARG A 1 501 ? -22.532 3.779 56.699 1.00 94.50 501 ARG A N 1
ATOM 3963 C CA . ARG A 1 501 ? -21.844 4.447 57.821 1.00 94.50 501 ARG A CA 1
ATOM 3964 C C . ARG A 1 501 ? -22.733 5.453 58.553 1.00 94.50 501 ARG A C 1
ATOM 3966 O O . ARG A 1 501 ? -22.644 5.549 59.780 1.00 94.50 501 ARG A O 1
ATOM 3973 N N . MET A 1 502 ? -23.582 6.187 57.832 1.00 91.81 502 MET A N 1
ATOM 3974 C CA . MET A 1 502 ? -24.553 7.100 58.445 1.00 91.81 502 MET A CA 1
ATOM 3975 C C . MET A 1 502 ? -25.577 6.333 59.289 1.00 91.81 502 MET A C 1
ATOM 3977 O O . MET A 1 502 ? -25.846 6.740 60.418 1.00 91.81 502 MET A O 1
ATOM 3981 N N . LEU A 1 503 ? -26.078 5.195 58.793 1.00 90.75 503 LEU A N 1
ATOM 3982 C CA . LEU A 1 503 ? -26.993 4.319 59.537 1.00 90.75 503 LEU A CA 1
ATOM 3983 C C . LEU A 1 503 ? -26.343 3.778 60.812 1.00 90.75 503 LEU A C 1
ATOM 3985 O O . LEU A 1 503 ? -26.886 3.964 61.899 1.00 90.75 503 LEU A O 1
ATOM 3989 N N . LYS A 1 504 ? -25.132 3.216 60.706 1.00 91.12 504 LYS A N 1
ATOM 3990 C CA . LYS A 1 504 ? -24.384 2.690 61.862 1.00 91.12 504 LYS A CA 1
ATOM 3991 C C . LYS A 1 504 ? -24.091 3.757 62.919 1.00 91.12 504 LYS A C 1
ATOM 3993 O O . LYS A 1 504 ? -24.112 3.459 64.110 1.00 91.12 504 LYS A O 1
ATOM 3998 N N . THR A 1 505 ? -23.801 4.994 62.511 1.00 88.38 505 THR A N 1
ATOM 3999 C CA . THR A 1 505 ? -23.593 6.106 63.459 1.00 88.38 505 THR A CA 1
ATOM 4000 C C . THR A 1 505 ? -24.898 6.474 64.164 1.00 88.38 505 THR A C 1
ATOM 4002 O O . THR A 1 505 ? -24.905 6.626 65.381 1.00 88.38 505 THR A O 1
ATOM 4005 N N . ALA A 1 506 ? -26.015 6.521 63.431 1.00 84.56 506 ALA A N 1
ATOM 4006 C CA . ALA A 1 506 ? -27.332 6.819 63.993 1.00 84.56 506 ALA A CA 1
ATOM 4007 C C . ALA A 1 506 ? -27.883 5.707 64.913 1.00 84.56 506 ALA A C 1
ATOM 4009 O O . ALA A 1 506 ? -28.788 5.946 65.710 1.00 84.56 506 ALA A O 1
ATOM 4010 N N . GLU A 1 507 ? -27.373 4.478 64.818 1.00 82.31 507 GLU A N 1
ATOM 4011 C CA . GLU A 1 507 ? -27.669 3.395 65.769 1.00 82.31 507 GLU A CA 1
ATOM 4012 C C . GLU A 1 507 ? -26.873 3.498 67.073 1.00 82.31 507 GLU A C 1
ATOM 4014 O O . GLU A 1 507 ? -27.354 3.062 68.117 1.00 82.31 507 GLU A O 1
ATOM 4019 N N . LYS A 1 508 ? -25.679 4.098 67.028 1.00 80.88 508 LYS A N 1
ATOM 4020 C CA . LYS A 1 508 ? -24.776 4.246 68.178 1.00 80.88 508 LYS A CA 1
ATOM 4021 C C . LYS A 1 508 ? -25.082 5.444 69.078 1.00 80.88 508 LYS A C 1
ATOM 4023 O O . LYS A 1 508 ? -24.362 5.639 70.051 1.00 80.88 508 LYS A O 1
ATOM 4028 N N . GLU A 1 509 ? -26.155 6.191 68.827 1.00 64.06 509 GLU A N 1
ATOM 4029 C CA . GLU A 1 509 ? -26.678 7.190 69.767 1.00 64.06 509 GLU A CA 1
ATOM 4030 C C . GLU A 1 509 ? -27.787 6.617 70.684 1.00 64.06 509 GLU A C 1
ATOM 4032 O O . GLU A 1 509 ? -28.961 6.945 70.509 1.00 64.06 509 GLU A O 1
ATOM 4037 N N . PRO A 1 510 ? -27.469 5.801 71.711 1.00 52.03 510 PRO A N 1
ATOM 4038 C CA . PRO A 1 510 ? -28.332 5.661 72.872 1.00 52.03 510 PRO A CA 1
ATOM 4039 C C . PRO A 1 510 ? -27.697 6.356 74.088 1.00 52.03 510 PRO A C 1
ATOM 4041 O O . PRO A 1 510 ? -26.717 5.892 74.660 1.00 52.03 510 PRO A O 1
ATOM 4044 N N . GLY A 1 511 ? -28.283 7.472 74.519 1.00 54.94 511 GLY A N 1
ATOM 4045 C CA . GLY A 1 511 ? -28.443 7.780 75.949 1.00 54.94 511 GLY A CA 1
ATOM 4046 C C . GLY A 1 511 ? -27.224 8.019 76.859 1.00 54.94 511 GLY A C 1
ATOM 4047 O O . GLY A 1 511 ? -27.445 8.185 78.053 1.00 54.94 511 GLY A O 1
ATOM 4048 N N . GLN A 1 512 ? -25.975 8.098 76.386 1.00 47.97 512 GLN A N 1
ATOM 4049 C CA . GLN A 1 512 ? -24.798 8.325 77.258 1.00 47.97 512 GLN A CA 1
ATOM 4050 C C . GLN A 1 512 ? -24.312 9.787 77.375 1.00 47.97 512 GLN A C 1
ATOM 4052 O O . GLN A 1 512 ? -23.150 10.041 77.673 1.00 47.97 512 GLN A O 1
ATOM 4057 N N . GLN A 1 513 ? -25.206 10.768 77.220 1.00 47.22 513 GLN A N 1
ATOM 4058 C CA . GLN A 1 513 ? -24.970 12.138 77.717 1.00 47.22 513 GLN A CA 1
ATOM 4059 C C . GLN A 1 513 ? -25.901 12.509 78.886 1.00 47.22 513 GLN A C 1
ATOM 4061 O O . GLN A 1 513 ? -26.213 13.676 79.110 1.00 47.22 513 GLN A O 1
ATOM 4066 N N . GLY A 1 514 ? -26.342 11.513 79.661 1.00 49.88 514 GLY A N 1
ATOM 4067 C CA . GLY A 1 514 ? -26.955 11.730 80.969 1.00 49.88 514 GLY A CA 1
ATOM 4068 C C . GLY A 1 514 ? -25.903 11.757 82.080 1.00 49.88 514 GLY A C 1
ATOM 4069 O O . GLY A 1 514 ? -25.400 10.704 82.455 1.00 49.88 514 GLY A O 1
ATOM 4070 N N . GLY A 1 515 ? -25.630 12.944 82.631 1.00 51.91 515 GLY A N 1
ATOM 4071 C CA . GLY A 1 515 ? -25.130 13.101 84.004 1.00 51.91 515 GLY A CA 1
ATOM 4072 C C . GLY A 1 515 ? -23.653 13.462 84.175 1.00 51.91 515 GLY A C 1
ATOM 4073 O O . GLY A 1 515 ? -22.847 12.610 84.518 1.00 51.91 515 GLY A O 1
ATOM 4074 N N . ASN A 1 516 ? -23.319 14.744 84.020 1.00 47.53 516 ASN A N 1
ATOM 4075 C CA . ASN A 1 516 ? -22.403 15.443 84.930 1.00 47.53 516 ASN A CA 1
ATOM 4076 C C . ASN A 1 516 ? -22.695 16.948 84.836 1.00 47.53 516 ASN A C 1
ATOM 4078 O O . ASN A 1 516 ? -22.062 17.696 84.089 1.00 47.53 516 ASN A O 1
ATOM 4082 N N . ARG A 1 517 ? -23.729 17.359 85.568 1.00 45.03 517 ARG A N 1
ATOM 4083 C CA . ARG A 1 517 ? -23.888 18.703 86.114 1.00 45.03 517 ARG A CA 1
ATOM 4084 C C . ARG A 1 517 ? -24.129 18.559 87.601 1.00 45.03 517 ARG A C 1
ATOM 4086 O O . ARG A 1 517 ? -24.883 17.622 87.949 1.00 45.03 517 ARG A O 1
#

Solvent-accessible surface area (backbone atoms only — not comparable to full-atom values): 29088 Å² total; per-residue (Å²): 142,79,89,80,84,83,81,79,80,74,76,82,50,49,69,65,47,48,55,50,45,49,53,48,54,51,52,51,53,61,60,65,49,52,64,68,63,62,64,67,75,77,77,79,88,81,92,78,87,83,93,80,97,77,82,83,75,58,68,67,59,55,53,52,52,52,40,52,54,49,51,54,51,47,62,62,50,66,79,48,98,65,57,70,72,56,46,50,55,43,49,60,60,65,72,54,65,76,90,79,50,52,76,67,56,45,51,51,51,42,50,52,52,50,52,52,51,50,49,54,48,46,64,58,62,46,69,78,60,87,76,56,66,67,62,57,50,52,51,51,48,54,51,50,51,54,49,50,52,54,48,50,53,49,27,67,74,67,78,49,71,65,64,72,54,48,56,59,47,49,64,56,54,77,72,47,88,48,77,67,42,50,55,51,44,51,49,51,49,54,51,48,49,50,48,51,53,50,50,52,52,47,53,48,51,49,49,50,48,50,49,51,50,50,45,49,42,53,64,67,58,50,57,49,55,49,48,53,51,48,45,51,51,49,54,51,50,45,55,52,50,53,56,49,48,54,50,38,63,74,69,70,50,59,68,70,62,51,51,51,52,52,53,52,43,53,53,50,50,54,54,43,53,53,52,52,51,52,54,48,52,59,53,60,68,48,50,63,54,55,50,51,52,52,51,52,49,52,50,50,45,51,53,51,47,52,53,47,52,50,55,46,51,54,48,51,52,52,48,52,59,46,44,66,75,30,71,89,36,70,83,53,41,56,56,48,52,53,50,51,53,51,47,54,50,50,53,59,53,59,74,72,62,90,49,69,67,57,54,48,57,51,48,53,50,51,53,54,50,50,53,51,54,54,51,50,54,50,52,45,54,51,51,54,50,54,50,50,49,55,48,51,53,51,50,47,52,52,36,50,53,47,43,55,51,35,52,53,52,45,52,55,40,52,53,51,49,54,50,50,51,51,58,56,69,69,59,82,72,74,98,46,92,79,61,55,71,58,45,58,51,47,54,53,48,64,68,47,48,63,58,41,50,51,36,52,54,51,19,51,51,29,39,52,52,11,51,56,25,42,77,69,67,37,49,69,61,12,36,54,26,23,52,53,14,37,55,32,40,54,53,38,41,55,52,50,57,49,51,48,51,52,52,56,54,54,67,70,70,70,83,83,86,74,84,91,129

Organism: NCBI:txid334771

Mean predicted aligned error: 21.83 Å

Radius of gyration: 47.02 Å; Cα contacts (8 Å, |Δi|>4): 235; chains: 1; bounding box: 113×74×166 Å

Secondary structure (DSSP, 8-state):
--PPP-PPP-STTHHHHHHHHHHHHHHHHHHHSHHHHHTTSS----------------HHHHHHHHHHHHHHHHHHHTTS---HHHHHHHHHHHTS-GGG--HHHHHHHHHHHHHHHHHHHHHHHGGG-TT-HHHHHHHHHHHHHHHHHHHHHHHHHHT--HHHHHHHHHHHHHT--SHHHHHHHHHHHHHHHHHHHHHHHHHHHHHHHHHHHHHHHHTTTSHHHHHHHHHHHHHHHHHHHHHHHHHHHHTT--HHHHHHHHHHHHHHHHHHHHHHHHHHHHHHHHHHHHHHHHHHHHHHHHHHHHHHHHHHHHHHHHHHHHHHHTTT-HHHHHHHHHHHHHHHHHHHHHHT--SHHHHHHHHHHHHHHHHHHHHHHHHHHHHHHHHHHHHHHHHHHHHHHHHHHHHHHHHHHHHHHHHHHHHHHH-PPP--SSPPHHHHHHHHHHHHHHHHHHHHHHHHHHHHHHHHHHHTT-HHHHHHHHHHHHHHHHHHHHHHHHHHHHHHHHHS-SSTT----

Foldseek 3Di:
DDDDDDDDDPPVCCPVVVVLVCVVVVVVVVVVCVVVVVVVVPDDDDDDDDDDDDDPDDPQVVLLVLLVVLLVVLVVLCPPLDDPVLNVLSVVLNPDDSVPDDSVSSVVSSVSSVVSVVVSSVRVVCVVVPPDVPSVVSVLVVVVVVVLVVVVVVCVVVVHDSVVVVVVSCVLSVPQDDPVSVVVVVVVVVVVVVVVVVVVVVVLVVVLVVVVVCCCCVLPNPDLVVLVVVLVVLVVVLVVLVVVLVVCVVVVHDPVVSVVSVVVSVVSVVVSVVSVVVSVVVVVVVVVVNVVSVVVQVVVLVVLLVVLVVLLVVVLVLLVVLCVLCVPPPVLNVVSVVLNVVSVVLNVQSVPDPDPVSSVVSVVVSVVSVVSSVVSVVVSVVVSVVVVVVVLVVLLVVLVVLLVVLVVLLVVLVVLLVVLVVLLVPDDWDPDVVTDPLVVLSVVVVVCSVVLVVLSVQLVVLSVQLVVCSVVSVSVSSNVSSVSSSVSSVVSNVVSVVSVVSSVVSVPDDDPVPDDD

pLDDT: mean 70.41, std 20.44, range [27.3, 98.31]